Protein AF-A0A4Z1CF09-F1 (afdb_monomer)

Radius of gyration: 34.39 Å; Cα contacts (8 Å, |Δi|>4): 412; chains: 1; bounding box: 69×90×93 Å

Organism: NCBI:txid2560053

Sequence (433 aa):
MRIFEGVKAILLSPSGSLQGLADVVGQSAEELFEGESFNGIDLRDEAISLLLKIDADFTGAILTRAQTKALKNGGDARSRRLRGQGLSELQSMRYAVISSFIEKFFPEDRHYAAEVALWSPLKSGATADGNWKESVRFYAANALRFLVMEGTKLDIDSEEIVLNYLSNIKMLKLPVEAGVLSEILRLNIALPPEIFEKVFDFDCCTERFVVDWLDYIAVAYDEKEGGSLRAGSLEIDPSNASLKWSPKSGLPKIIKTSSFYLQALSLAALAPTNATLSYYESILARARSLEELRYLIYRISEKRPDASAAGLVARILAQASSDPKFITEIALDENIDVNIRNRFRYLIIASGSPEGRRALIAIIADLGEKASGIEVDSILVGLSFDESIKLMRPFWEALTLHHRAVALDAISAKVVSESERHRMKLLRDRYLN

pLDDT: mean 73.84, std 18.31, range [26.86, 96.0]

Foldseek 3Di:
DVLVVLLVCLVPQPFDDLCSNCVSLVHDSVVLQPPDDDPNRRPVVDDVVVVVPPPDPCRPPSSVSSSVVSSVCSVPRVVVVVQVVLVVVLLVVLCVLQLVLCVVPDDPVCSVVSCVLQPVQVNVFDGSVLDGDPSQQCSLLSNLVVLVVVCVVVVHDSQVSNLSSLLSCAVSLGAAELSNVVSCVVVLHDDFLVSVVNRHDQQRYDLHNLLVNLVVVVVVVPCPVDDDDDDDDFDDDVPDPDGDDDDHPDHDDDDDDPVRSLSSLLSQLQGDLPDDLVSLLSSLVPDPDPVSNLSSQLSNCVSPVDLVSLLSSLVSQLVVDPALVSLLCLLPPPSHDPSSNLNNLLVLLVVVDLSNLLSLLVLCLVCPVNSPNRANLSSCPPPALVRLCVSCVVRLVSYDLVNLVRSLVSSVVRDDDPVSVVVSVVSCVPRND

Solvent-accessible surface area (backbone atoms only — not comparable to full-atom values): 25046 Å² total; per-residue (Å²): 123,70,65,63,56,52,54,50,50,68,75,64,50,82,86,87,53,64,57,64,53,16,63,76,35,68,50,51,61,61,68,68,51,70,92,50,60,62,95,83,43,57,59,84,80,48,63,67,73,53,68,73,66,64,76,66,94,44,75,65,62,58,50,52,49,42,50,51,51,39,66,73,42,30,70,53,47,46,52,49,49,55,43,50,52,53,41,52,53,53,50,53,54,52,48,52,56,52,50,52,51,41,65,73,77,41,59,80,93,44,41,66,62,47,43,56,62,64,43,54,64,55,76,82,27,75,44,81,81,75,56,64,40,77,84,41,47,55,42,56,33,52,37,49,54,49,50,52,61,48,23,71,74,66,77,45,65,57,64,62,57,48,53,55,49,36,33,49,36,29,78,67,62,48,51,39,42,49,62,39,55,56,55,40,53,74,69,58,54,78,70,52,56,77,52,41,61,67,27,47,42,50,74,31,34,38,68,63,26,54,51,55,49,48,54,53,52,49,51,71,57,51,64,73,84,73,55,92,75,80,45,31,73,90,74,86,64,95,85,56,101,68,92,73,87,49,59,58,81,76,77,58,89,72,88,86,53,82,62,51,62,53,46,40,53,51,52,51,52,64,38,27,80,84,59,54,69,68,54,53,50,58,56,54,70,65,43,88,44,72,68,50,37,53,53,47,48,48,52,33,44,74,78,41,78,46,72,67,52,34,52,50,52,16,48,54,53,44,70,70,51,84,45,43,69,55,47,42,50,57,67,63,41,82,84,51,56,67,67,28,38,49,47,22,54,50,48,34,45,72,69,63,41,67,57,46,41,49,27,55,49,48,45,36,33,75,46,40,89,72,35,72,90,65,56,63,44,66,61,41,60,94,52,54,46,67,55,41,52,62,68,44,61,89,44,61,87,56,35,46,71,68,57,42,49,48,39,51,52,52,44,55,77,52,53,85,47,72,70,46,50,53,53,50,49,55,51,47,60,68,67,76,104

Secondary structure (DSSP, 8-state):
-HHHHHHHHHHTS-SS-HHHHHHHHT--TTTTTTT-EETTEETTSS-HHHHTTS--S-TTHHHHHHHHHHHHHHHHHHHHHHHHHHHHHHHHHHHHHHHHHHHHHS-GGGHHHHHHHHTHHHHTTB-TTS-B-HHHHTHHHHHHHHHHHHHHHHT--HHHHHHHHHHHHHHTT--B-HHHHHHHHHTT----HHHHHHH--GGGB-HHHHHHHHHHHHHHHHTTTT-----------TT---------S----PPP-HHHHHHHHHHHTT-STT--HHHHHHHHTT--SHHHHHHHHHHHHHH--SHHHHHHHHHHHHHH--SHHHHHHHHH-TTS-HHHHHHHHHHHHHTT-HHHHHHHHHHHHHHGGG-TT--HHHHHTT--HHHHHHHHTTTTTTS-HHHHHHHHHHHHTT--SHHHHHHHHHHHHHHT-

Nearest PDB structures (foldseek):
  8fbj-assembly1_A  TM=1.422E-01  e=1.087E-01  synthetic construct
  3lca-assembly1_A  TM=1.865E-01  e=1.222E+00  Saccharomyces cerevisiae
  5g05-assembly1_K  TM=1.489E-01  e=3.698E+00  Homo sapiens
  7som-assembly1_H  TM=1.368E-01  e=5.134E+00  Chlamydomonas reinhardtii

Structure (mmCIF, N/CA/C/O backbone):
data_AF-A0A4Z1CF09-F1
#
_entry.id   AF-A0A4Z1CF09-F1
#
loop_
_atom_site.group_PDB
_atom_site.id
_atom_site.type_symbol
_atom_site.label_atom_id
_atom_site.label_alt_id
_atom_site.label_comp_id
_atom_site.label_asym_id
_atom_site.label_entity_id
_atom_site.label_seq_id
_atom_site.pdbx_PDB_ins_code
_atom_site.Cartn_x
_atom_site.Cartn_y
_atom_site.Cartn_z
_atom_site.occupancy
_atom_site.B_iso_or_equiv
_atom_site.auth_seq_id
_atom_site.auth_comp_id
_atom_site.auth_asym_id
_atom_site.auth_atom_id
_atom_site.pdbx_PDB_model_num
ATOM 1 N N . MET A 1 1 ? -6.252 32.558 9.014 1.00 38.66 1 MET A N 1
ATOM 2 C CA . MET A 1 1 ? -7.115 33.764 8.997 1.00 38.66 1 MET A CA 1
ATOM 3 C C . MET A 1 1 ? -7.554 34.276 10.379 1.00 38.66 1 MET A C 1
ATOM 5 O O . MET A 1 1 ? -7.674 35.480 10.515 1.00 38.66 1 MET A O 1
ATOM 9 N N . ARG A 1 2 ? -7.728 33.443 11.423 1.00 48.34 2 ARG A N 1
ATOM 10 C CA . ARG A 1 2 ? -8.276 33.872 12.739 1.00 48.34 2 ARG A CA 1
ATOM 11 C C . ARG A 1 2 ? -7.339 34.681 13.660 1.00 48.34 2 ARG A C 1
ATOM 13 O O . ARG A 1 2 ? -7.822 35.385 14.538 1.00 48.34 2 ARG A O 1
ATOM 20 N N . ILE A 1 3 ? -6.017 34.600 13.478 1.00 45.00 3 ILE A N 1
ATOM 21 C CA . ILE A 1 3 ? -5.042 35.299 14.343 1.00 45.00 3 ILE A CA 1
ATOM 22 C C . ILE A 1 3 ? -5.131 36.820 14.146 1.00 45.00 3 ILE A C 1
ATOM 24 O O . ILE A 1 3 ? -5.199 37.562 15.119 1.00 45.00 3 ILE A O 1
ATOM 28 N N . PHE A 1 4 ? -5.218 37.281 12.895 1.00 46.53 4 PHE A N 1
ATOM 29 C CA . PHE A 1 4 ? -5.293 38.710 12.571 1.00 46.53 4 PHE A CA 1
ATOM 30 C C . PHE A 1 4 ? -6.586 39.375 13.065 1.00 46.53 4 PHE A C 1
ATOM 32 O O . PHE A 1 4 ? -6.546 40.525 13.493 1.00 46.53 4 PHE A O 1
ATOM 39 N N . GLU A 1 5 ? -7.712 38.656 13.081 1.00 52.53 5 GLU A N 1
ATOM 40 C CA . GLU A 1 5 ? -8.964 39.160 13.665 1.00 52.53 5 GLU A CA 1
ATOM 41 C C . GLU A 1 5 ? -8.881 39.287 15.193 1.00 52.53 5 GLU A C 1
ATOM 43 O O . GLU A 1 5 ? -9.374 40.265 15.748 1.00 52.53 5 GLU A O 1
ATOM 48 N N . GLY A 1 6 ? -8.200 38.354 15.870 1.00 50.88 6 GLY A N 1
ATOM 49 C CA . GLY A 1 6 ? -7.952 38.425 17.315 1.00 50.88 6 GLY A CA 1
ATOM 50 C C . GLY A 1 6 ? -7.039 39.589 17.705 1.00 50.88 6 GLY A C 1
ATOM 51 O O . GLY A 1 6 ? -7.350 40.332 18.631 1.00 50.88 6 GLY A O 1
ATOM 52 N N . VAL A 1 7 ? -5.959 39.807 16.947 1.00 51.09 7 VAL A N 1
ATOM 53 C CA . VAL A 1 7 ? -5.059 40.963 17.118 1.00 51.09 7 VAL A CA 1
ATOM 54 C C . VAL A 1 7 ? -5.821 42.273 16.908 1.00 51.09 7 VAL A C 1
ATOM 56 O O . VAL A 1 7 ? -5.701 43.199 17.706 1.00 51.09 7 VAL A O 1
ATOM 59 N N . LYS A 1 8 ? -6.665 42.338 15.872 1.00 54.84 8 LYS A N 1
ATOM 60 C CA . LYS A 1 8 ? -7.495 43.509 15.575 1.00 54.84 8 LYS A CA 1
ATOM 61 C C . LYS A 1 8 ? -8.522 43.787 16.682 1.00 54.84 8 LYS A C 1
ATOM 63 O O . LYS A 1 8 ? -8.713 44.943 17.030 1.00 54.84 8 LYS A O 1
ATOM 68 N N . ALA A 1 9 ? -9.139 42.759 17.266 1.00 57.25 9 ALA A N 1
ATOM 69 C CA . ALA A 1 9 ? -10.081 42.913 18.378 1.00 57.25 9 ALA A CA 1
ATOM 70 C C . ALA A 1 9 ? -9.409 43.403 19.675 1.00 57.25 9 ALA A C 1
ATOM 72 O O . ALA A 1 9 ? -9.981 44.235 20.372 1.00 57.25 9 ALA A O 1
ATOM 73 N N . ILE A 1 10 ? -8.188 42.938 19.971 1.00 56.44 10 ILE A N 1
ATOM 74 C CA . ILE A 1 10 ? -7.396 43.388 21.132 1.00 56.44 10 ILE A CA 1
ATOM 75 C C . ILE A 1 10 ? -6.948 44.849 20.964 1.00 56.44 10 ILE A C 1
ATOM 77 O O . ILE A 1 10 ? -7.002 45.624 21.914 1.00 56.44 10 ILE A O 1
ATOM 81 N N . LEU A 1 11 ? -6.526 45.239 19.756 1.00 54.12 11 LEU A N 1
ATOM 82 C CA . LEU A 1 11 ? -6.066 46.604 19.463 1.00 54.12 11 LEU A CA 1
ATOM 83 C C . LEU A 1 11 ? -7.210 47.625 19.359 1.00 54.12 11 LEU A C 1
ATOM 85 O O . LEU A 1 11 ? -6.983 48.811 19.575 1.00 54.12 11 LEU A O 1
ATOM 89 N N . LEU A 1 12 ? -8.421 47.177 19.016 1.00 55.22 12 LEU A N 1
ATOM 90 C CA . LEU A 1 12 ? -9.613 48.021 18.870 1.00 55.22 12 LEU A CA 1
ATOM 91 C C . LEU A 1 12 ? -10.580 47.917 20.061 1.00 55.22 12 LEU A C 1
ATOM 93 O O . LEU A 1 12 ? -11.684 48.456 19.979 1.00 55.22 12 LEU A O 1
ATOM 97 N N . SER A 1 13 ? -10.214 47.219 21.147 1.00 56.06 13 SER A N 1
ATOM 98 C CA . SER A 1 13 ? -11.083 47.116 22.323 1.00 56.06 13 SER A CA 1
ATOM 99 C C . SER A 1 13 ? -11.342 48.517 22.898 1.00 56.06 13 SER A C 1
ATOM 101 O O . SER A 1 13 ? -10.368 49.258 23.079 1.00 56.06 13 SER A O 1
ATOM 103 N N . PRO A 1 14 ? -12.600 48.891 23.201 1.00 49.97 14 PRO A N 1
ATOM 104 C CA . PRO A 1 14 ? -12.930 50.214 23.717 1.00 49.97 14 PRO A CA 1
ATOM 105 C C . PRO A 1 14 ? -12.098 50.538 24.960 1.00 49.97 14 PRO A C 1
ATOM 107 O O . PRO A 1 14 ? -12.055 49.778 25.924 1.00 49.97 14 PRO A O 1
ATOM 110 N N . SER A 1 15 ? -11.405 51.664 24.887 1.00 50.53 15 SER A N 1
ATOM 111 C CA . SER A 1 15 ? -10.484 52.222 25.872 1.00 50.53 15 SER A CA 1
ATOM 112 C C . SER A 1 15 ? -10.988 52.166 27.320 1.00 50.53 15 SER A C 1
ATOM 114 O O . SER A 1 15 ? -12.023 52.754 27.631 1.00 50.53 15 SER A O 1
ATOM 116 N N . GLY A 1 16 ? -10.180 51.578 28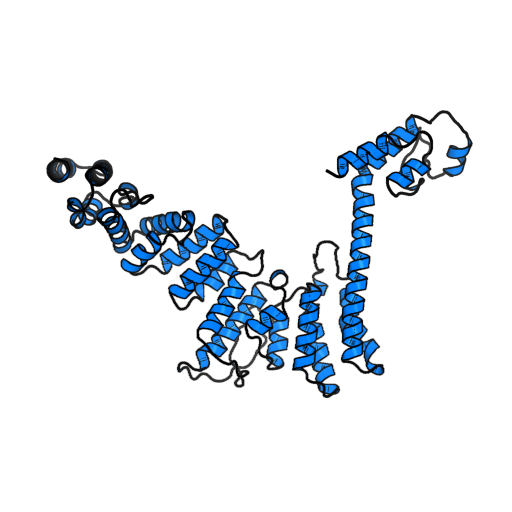.211 1.00 53.50 16 GLY A N 1
ATOM 117 C CA . GLY A 1 16 ? -10.039 52.083 29.580 1.00 53.50 16 GLY A CA 1
ATOM 118 C C . GLY A 1 16 ? -9.839 51.051 30.687 1.00 53.50 16 GLY A C 1
ATOM 119 O O . GLY A 1 16 ? -9.197 51.383 31.678 1.00 53.50 16 GLY A O 1
ATOM 120 N N . SER A 1 17 ? -10.343 49.817 30.557 1.00 58.69 17 SER A N 1
ATOM 121 C CA . SER A 1 17 ? -10.345 48.880 31.691 1.00 58.69 17 SER A CA 1
ATOM 122 C C . SER A 1 17 ? -9.618 47.566 31.422 1.00 58.69 17 SER A C 1
ATOM 124 O O . SER A 1 17 ? -9.755 46.925 30.379 1.00 58.69 17 SER A O 1
ATOM 126 N N . LEU A 1 18 ? -8.861 47.145 32.434 1.00 58.22 18 LEU A N 1
ATOM 127 C CA . LEU A 1 18 ? -8.179 45.856 32.497 1.00 58.22 18 LEU A CA 1
ATOM 128 C C . LEU A 1 18 ? -9.146 44.681 32.303 1.00 58.22 18 LEU A C 1
ATOM 130 O O . LEU A 1 18 ? -8.809 43.695 31.654 1.00 58.22 18 LEU A O 1
ATOM 134 N N . GLN A 1 19 ? -10.363 44.825 32.834 1.00 61.47 19 GLN A N 1
ATOM 135 C CA . GLN A 1 19 ? -11.411 43.815 32.766 1.00 61.47 19 GLN A CA 1
ATOM 136 C C . GLN A 1 19 ? -11.894 43.584 31.330 1.00 61.47 19 GLN A C 1
ATOM 138 O O . GLN A 1 19 ? -11.985 42.441 30.898 1.00 61.47 19 GLN A O 1
ATOM 143 N N . GLY A 1 20 ? -12.123 44.651 30.555 1.00 62.75 20 GLY A N 1
ATOM 144 C CA . GLY A 1 20 ? -12.538 44.512 29.156 1.00 62.75 20 GLY A CA 1
ATOM 145 C C . GLY A 1 20 ? -11.478 43.811 28.303 1.00 62.75 20 GLY A C 1
ATOM 146 O O . GLY A 1 20 ? -11.807 43.009 27.431 1.00 62.75 20 GLY A O 1
ATOM 147 N N . LEU A 1 21 ? -10.195 44.051 28.593 1.00 60.12 21 LEU A N 1
ATOM 148 C CA . LEU A 1 21 ? -9.096 43.337 27.949 1.00 60.12 21 LEU A CA 1
ATOM 149 C C . LEU A 1 21 ? -9.063 41.853 28.353 1.00 60.12 21 LEU A C 1
ATOM 151 O O . LEU A 1 21 ? -8.911 40.988 27.490 1.00 60.12 21 LEU A O 1
ATOM 155 N N . ALA A 1 22 ? -9.223 41.567 29.648 1.00 64.38 22 ALA A N 1
ATOM 156 C CA . ALA A 1 22 ? -9.255 40.222 30.218 1.00 64.38 22 ALA A CA 1
ATOM 157 C C . ALA A 1 22 ? -10.372 39.363 29.600 1.00 64.38 22 ALA A C 1
ATOM 159 O O . ALA A 1 22 ? -10.132 38.217 29.210 1.00 64.38 22 ALA A O 1
ATOM 160 N N . ASP A 1 23 ? -11.550 39.952 29.385 1.00 63.94 23 ASP A N 1
ATOM 161 C CA . ASP A 1 23 ? -12.688 39.292 28.744 1.00 63.94 23 ASP A CA 1
ATOM 162 C C . ASP A 1 23 ? -12.401 38.950 27.268 1.00 63.94 23 ASP A C 1
ATOM 164 O O . ASP A 1 23 ? -12.726 37.853 26.805 1.00 63.94 23 ASP A O 1
ATOM 168 N N . VAL A 1 24 ? -11.721 39.842 26.530 1.00 61.56 24 VAL A N 1
ATOM 169 C CA . VAL A 1 24 ? -11.346 39.624 25.116 1.00 61.56 24 VAL A CA 1
ATOM 170 C C . VAL A 1 24 ? -10.358 38.465 24.954 1.00 61.56 24 VAL A C 1
ATOM 172 O O . VAL A 1 24 ? -10.458 37.700 23.988 1.00 61.56 24 VAL A O 1
ATOM 175 N N . VAL A 1 25 ? -9.412 38.305 25.884 1.00 58.16 25 VAL A N 1
ATOM 176 C CA . VAL A 1 25 ? -8.437 37.199 25.844 1.00 58.16 25 VAL A CA 1
ATOM 177 C C . VAL A 1 25 ? -8.842 35.965 26.640 1.00 58.16 25 VAL A C 1
ATOM 179 O O . VAL A 1 25 ? -8.180 34.930 26.537 1.00 58.16 25 VAL A O 1
ATOM 182 N N . GLY A 1 26 ? -9.945 36.043 27.383 1.00 58.38 26 GLY A N 1
ATOM 183 C CA . GLY A 1 26 ? -10.418 34.972 28.243 1.00 58.38 26 GLY A CA 1
ATOM 184 C C . GLY A 1 26 ? -9.411 34.639 29.341 1.00 58.38 26 GLY A C 1
ATOM 185 O O . GLY A 1 26 ? -8.991 33.491 29.446 1.00 58.38 26 GLY A O 1
ATOM 186 N N . GLN A 1 27 ? -9.017 35.625 30.139 1.00 65.00 27 GLN A N 1
ATOM 187 C CA . GLN A 1 27 ? -8.209 35.473 31.357 1.00 65.00 27 GLN A CA 1
ATOM 188 C C . GLN A 1 27 ? -8.854 36.280 32.486 1.00 65.00 27 GLN A C 1
ATOM 190 O O . GLN A 1 27 ? -9.741 37.087 32.216 1.00 65.00 27 GLN A O 1
ATOM 195 N N . SER A 1 28 ? -8.454 36.058 33.738 1.00 65.44 28 SER A N 1
ATOM 196 C CA . SER A 1 28 ? -8.783 37.013 34.802 1.00 65.44 28 SER A CA 1
ATOM 197 C C . SER A 1 28 ? -7.871 38.245 34.714 1.00 65.44 28 SER A C 1
ATOM 199 O O . SER A 1 28 ? -6.786 38.204 34.121 1.00 65.44 28 SER A O 1
ATOM 201 N N . ALA A 1 29 ? -8.310 39.363 35.290 1.00 62.78 29 ALA A N 1
ATOM 202 C CA . ALA A 1 29 ? -7.511 40.583 35.365 1.00 62.78 29 ALA A CA 1
ATOM 203 C C . ALA A 1 29 ? -6.174 40.349 36.099 1.00 62.78 29 ALA A C 1
ATOM 205 O O . ALA A 1 29 ? -5.154 40.927 35.739 1.00 62.78 29 ALA A O 1
ATOM 206 N N . GLU A 1 30 ? -6.169 39.457 37.085 1.00 62.56 30 GLU A N 1
ATOM 207 C CA . GLU A 1 30 ? -5.016 39.070 37.897 1.00 62.56 30 GLU A CA 1
ATOM 208 C C . GLU A 1 30 ? -4.031 38.177 37.126 1.00 62.56 30 GLU A C 1
ATOM 210 O O . GLU A 1 30 ? -2.821 38.401 37.181 1.00 62.56 30 GLU A O 1
ATOM 215 N N . GLU A 1 31 ? -4.527 37.224 36.328 1.00 62.94 31 GLU A N 1
ATOM 216 C CA . GLU A 1 31 ? -3.702 36.349 35.474 1.00 62.94 31 GLU A CA 1
ATOM 217 C C . GLU A 1 31 ? -2.895 37.145 34.429 1.00 62.94 31 GLU A C 1
ATOM 219 O O . GLU A 1 31 ? -1.747 36.814 34.098 1.00 62.94 31 GLU A O 1
ATOM 224 N N . LEU A 1 32 ? -3.462 38.251 33.934 1.00 61.28 32 LEU A N 1
ATOM 225 C CA . LEU A 1 32 ? -2.753 39.174 33.048 1.00 61.28 32 LEU A CA 1
ATOM 226 C C . LEU A 1 32 ? -1.522 39.805 33.723 1.00 61.28 32 LEU A C 1
ATOM 228 O O . LEU A 1 32 ? -0.567 40.120 33.018 1.00 61.28 32 LEU A O 1
ATOM 232 N N . PHE A 1 33 ? -1.464 39.904 35.055 1.00 60.44 33 PHE A N 1
ATOM 233 C CA . PHE A 1 33 ? -0.377 40.569 35.799 1.00 60.44 33 PHE A CA 1
ATOM 234 C C . PHE A 1 33 ? 0.475 39.645 36.667 1.00 60.44 33 PHE A C 1
ATOM 236 O O . PHE A 1 33 ? 1.475 40.094 37.224 1.00 60.44 33 PHE A O 1
ATOM 243 N N . GLU A 1 34 ? 0.148 38.355 36.731 1.00 56.75 34 GLU A N 1
ATOM 244 C CA . GLU A 1 34 ? 0.920 37.399 37.520 1.00 56.75 34 GLU A CA 1
ATOM 245 C C . GLU A 1 34 ? 2.407 37.413 37.110 1.00 56.75 34 GLU A C 1
ATOM 247 O O . GLU A 1 34 ? 2.754 37.158 35.948 1.00 56.75 34 GLU A O 1
ATOM 252 N N . GLY A 1 35 ? 3.271 37.758 38.074 1.00 52.28 35 GLY A N 1
ATOM 253 C CA . GLY A 1 35 ? 4.727 37.706 37.955 1.00 52.28 35 GLY A CA 1
ATOM 254 C C . GLY A 1 35 ? 5.465 39.009 37.631 1.00 52.28 35 GLY A C 1
ATOM 255 O O . GLY A 1 35 ? 6.690 38.953 37.533 1.00 52.28 35 GLY A O 1
ATOM 256 N N . GLU A 1 36 ? 4.789 40.150 37.471 1.00 52.12 36 GLU A N 1
ATOM 257 C CA . GLU A 1 36 ? 5.464 41.412 37.122 1.00 52.12 36 GLU A CA 1
ATOM 258 C C . GLU A 1 36 ? 5.654 42.364 38.310 1.00 52.12 36 GLU A C 1
ATOM 260 O O . GLU A 1 36 ? 4.752 42.573 39.121 1.00 52.12 36 GLU A O 1
ATOM 265 N N . SER A 1 37 ? 6.834 42.990 38.364 1.00 48.34 37 SER A N 1
ATOM 266 C CA . SER A 1 37 ? 7.131 44.106 39.257 1.00 48.34 37 SER A CA 1
ATOM 267 C C . SER A 1 37 ? 7.172 45.424 38.479 1.00 48.34 37 SER A C 1
ATOM 269 O O . SER A 1 37 ? 7.699 45.500 37.365 1.00 48.34 37 SER A O 1
ATOM 271 N N . PHE A 1 38 ? 6.614 46.489 39.054 1.00 42.66 38 PHE A N 1
ATOM 272 C CA . PHE A 1 38 ? 6.670 47.835 38.481 1.00 42.66 38 PHE A CA 1
ATOM 273 C C . PHE A 1 38 ? 7.552 48.722 39.361 1.00 42.66 38 PHE A C 1
ATOM 275 O O . PHE A 1 38 ? 7.244 48.937 40.528 1.00 42.66 38 PHE A O 1
ATOM 282 N N . ASN A 1 39 ? 8.680 49.208 38.828 1.00 43.31 39 ASN A N 1
ATOM 283 C CA . ASN A 1 39 ? 9.676 49.988 39.584 1.00 43.31 39 ASN A CA 1
ATOM 284 C C . ASN A 1 39 ? 10.119 49.333 40.912 1.00 43.31 39 ASN A C 1
ATOM 286 O O . ASN A 1 39 ? 10.376 50.020 41.895 1.00 43.31 39 ASN A O 1
ATOM 290 N N . GLY A 1 40 ? 10.216 48.000 40.943 1.00 43.22 40 GLY A N 1
ATOM 291 C CA . GLY A 1 40 ? 10.623 47.255 42.141 1.00 43.22 40 GLY A CA 1
ATOM 292 C C . GLY A 1 40 ? 9.498 46.965 43.139 1.00 43.22 40 GLY A C 1
ATOM 293 O O . GLY A 1 40 ? 9.772 46.352 44.164 1.00 43.22 40 GLY A O 1
ATOM 294 N N . ILE A 1 41 ? 8.252 47.343 42.835 1.00 47.28 41 ILE A N 1
ATOM 295 C CA . ILE A 1 41 ? 7.064 46.930 43.591 1.00 47.28 41 ILE A CA 1
ATOM 296 C C . ILE A 1 41 ? 6.539 45.639 42.966 1.00 47.28 41 ILE A C 1
ATOM 298 O O . ILE A 1 41 ? 6.158 45.640 41.794 1.00 47.28 41 ILE A O 1
ATOM 302 N N . ASP A 1 42 ? 6.557 44.541 43.721 1.00 49.56 42 ASP A N 1
ATOM 303 C CA . ASP A 1 42 ? 5.948 43.277 43.304 1.00 49.56 42 ASP A CA 1
ATOM 304 C C . ASP A 1 42 ? 4.423 43.413 43.424 1.00 49.56 42 ASP A C 1
ATOM 306 O O . ASP A 1 42 ? 3.880 43.585 44.515 1.00 49.56 42 ASP A O 1
ATOM 310 N N . LEU A 1 43 ? 3.717 43.374 42.291 1.00 50.84 43 LEU A N 1
ATOM 311 C CA . LEU A 1 43 ? 2.268 43.616 42.223 1.00 50.84 43 LEU A CA 1
ATOM 312 C C . LEU A 1 43 ? 1.437 42.465 42.825 1.00 50.84 43 LEU A C 1
ATOM 314 O O . LEU A 1 43 ? 0.211 42.472 42.739 1.00 50.84 43 LEU A O 1
ATOM 318 N N . ARG A 1 44 ? 2.099 41.467 43.422 1.00 48.19 44 ARG A N 1
ATOM 319 C CA . ARG A 1 44 ? 1.479 40.385 44.197 1.00 48.19 44 ARG A CA 1
ATOM 320 C C . ARG A 1 44 ? 1.058 40.826 45.598 1.00 48.19 44 ARG A C 1
ATOM 322 O O . ARG A 1 44 ? 0.114 40.252 46.134 1.00 48.19 44 ARG A O 1
ATOM 329 N N . ASP A 1 45 ? 1.743 41.819 46.170 1.00 43.34 45 ASP A N 1
ATOM 330 C CA . ASP A 1 45 ? 1.592 42.180 47.587 1.00 43.34 45 ASP A CA 1
ATOM 331 C C . ASP A 1 45 ? 0.568 43.301 47.833 1.00 43.34 45 ASP A C 1
ATOM 333 O O . ASP A 1 45 ? 0.102 43.480 48.958 1.00 43.34 45 ASP A O 1
ATOM 337 N N . GLU A 1 46 ? 0.135 44.011 46.787 1.00 49.91 46 GLU A N 1
ATOM 338 C CA . GLU A 1 46 ? -0.970 44.970 46.863 1.00 49.91 46 GLU A CA 1
ATOM 339 C C . GLU A 1 46 ? -2.156 44.491 46.029 1.00 49.91 46 GLU A C 1
ATOM 341 O O . GLU A 1 46 ? -2.022 44.096 44.871 1.00 49.91 46 GLU A O 1
ATOM 346 N N . ALA A 1 47 ? -3.355 44.526 46.618 1.00 53.56 47 ALA A N 1
ATOM 347 C CA . ALA A 1 47 ? -4.560 44.083 45.936 1.00 53.56 47 ALA A CA 1
ATOM 348 C C . ALA A 1 47 ? -4.747 44.903 44.651 1.00 53.56 47 ALA A C 1
ATOM 350 O O . ALA A 1 47 ? -4.906 46.115 44.716 1.00 53.56 47 ALA A O 1
ATOM 351 N N . ILE A 1 48 ? -4.813 44.252 43.490 1.00 51.22 48 ILE A N 1
ATOM 352 C CA . ILE A 1 48 ? -5.087 44.870 42.175 1.00 51.22 48 ILE A CA 1
ATOM 353 C C . ILE A 1 48 ? -6.306 45.820 42.221 1.00 51.22 48 ILE A C 1
ATOM 355 O O . ILE A 1 48 ? -6.346 46.846 41.545 1.00 51.22 48 ILE A O 1
ATOM 359 N N . SER A 1 49 ? -7.256 45.546 43.121 1.00 50.81 49 SER A N 1
ATOM 360 C CA . SER A 1 49 ? -8.385 46.421 43.472 1.00 50.81 49 SER A CA 1
ATOM 361 C C . SER A 1 49 ? -8.022 47.839 43.963 1.00 50.81 49 SER A C 1
ATOM 363 O O . SER A 1 49 ? -8.842 48.746 43.843 1.00 50.81 49 SER A O 1
ATOM 365 N N . LEU A 1 50 ? -6.828 48.041 44.524 1.00 50.16 50 LEU A N 1
ATOM 366 C CA . LEU A 1 50 ? -6.291 49.303 45.044 1.00 50.16 50 LEU A CA 1
ATOM 367 C C . LEU A 1 50 ? -5.676 50.125 43.901 1.00 50.16 50 LEU A C 1
ATOM 369 O O . LEU A 1 50 ? -5.993 51.302 43.760 1.00 50.16 50 LEU A O 1
ATOM 373 N N . LEU A 1 51 ? -4.930 49.478 43.000 1.00 50.56 51 LEU A N 1
ATOM 374 C CA . LEU A 1 51 ? -4.411 50.085 41.765 1.00 50.56 51 LEU A CA 1
ATOM 375 C C . LEU A 1 51 ? -5.536 50.536 40.821 1.00 50.56 51 LEU A C 1
ATOM 377 O O . LEU A 1 51 ? -5.441 51.598 40.214 1.00 50.56 51 LEU A O 1
ATOM 381 N N . LEU A 1 52 ? -6.634 49.776 40.760 1.00 51.19 52 LEU A N 1
ATOM 382 C CA . LEU A 1 52 ? -7.851 50.146 40.025 1.00 51.19 52 LEU A CA 1
ATOM 383 C C . LEU A 1 52 ? -8.635 51.309 40.669 1.00 51.19 52 LEU A C 1
ATOM 385 O O . LEU A 1 52 ? -9.457 51.922 39.996 1.00 51.19 52 LEU A O 1
ATOM 389 N N . LYS A 1 53 ? -8.414 51.609 41.958 1.00 48.06 53 LYS A N 1
ATOM 390 C CA . LYS A 1 53 ? -9.119 52.668 42.709 1.00 48.06 53 LYS A CA 1
ATOM 391 C C . LYS A 1 53 ? -8.379 54.004 42.759 1.00 48.06 53 LYS A C 1
ATOM 393 O O . LYS A 1 53 ? -9.024 55.012 43.026 1.00 48.06 53 LYS A O 1
ATOM 398 N N . ILE A 1 54 ? -7.058 54.017 42.575 1.00 41.94 54 ILE A N 1
ATOM 399 C CA . ILE A 1 54 ? -6.233 55.216 42.811 1.00 41.94 54 ILE A CA 1
ATOM 400 C C . ILE A 1 54 ? -6.276 56.217 41.638 1.00 41.94 54 ILE A C 1
ATOM 402 O O . ILE A 1 54 ? -5.848 57.350 41.817 1.00 41.94 54 ILE A O 1
ATOM 406 N N . ASP A 1 55 ? -6.822 55.861 40.470 1.00 42.41 55 ASP A N 1
ATOM 407 C CA . ASP A 1 55 ? -6.906 56.753 39.290 1.00 42.41 55 ASP A CA 1
ATOM 408 C C . ASP A 1 55 ? -5.565 57.448 38.960 1.00 42.41 55 ASP A C 1
ATOM 410 O O . ASP A 1 55 ? -5.501 58.566 38.451 1.00 42.41 55 ASP A O 1
ATOM 414 N N . ALA A 1 56 ? -4.453 56.791 39.304 1.00 42.47 56 ALA A N 1
ATOM 415 C CA . ALA A 1 56 ? -3.134 57.250 38.922 1.00 42.47 56 ALA A CA 1
ATOM 416 C C . ALA A 1 56 ? -2.987 57.031 37.414 1.00 42.47 56 ALA A C 1
ATOM 418 O O . ALA A 1 56 ? -3.284 55.944 36.916 1.00 42.47 56 ALA A O 1
ATOM 419 N N . ASP A 1 57 ? -2.550 58.077 36.713 1.00 45.22 57 ASP A N 1
ATOM 420 C CA . ASP A 1 57 ? -2.477 58.209 35.254 1.00 45.22 57 ASP A CA 1
ATOM 421 C C . ASP A 1 57 ? -1.475 57.224 34.610 1.00 45.22 57 ASP A C 1
ATOM 423 O O . ASP A 1 57 ? -0.414 57.574 34.095 1.00 45.22 57 ASP A O 1
ATOM 427 N N . PHE A 1 58 ? -1.798 55.934 34.691 1.00 50.94 58 PHE A N 1
ATOM 428 C CA . PHE A 1 58 ? -1.047 54.805 34.141 1.00 50.94 58 PHE A CA 1
ATOM 429 C C . PHE A 1 58 ? -1.743 54.193 32.918 1.00 50.94 58 PHE A C 1
ATOM 431 O O . PHE A 1 58 ? -1.305 53.161 32.393 1.00 50.94 58 PHE A O 1
ATOM 438 N N . THR A 1 59 ? -2.815 54.840 32.452 1.00 49.25 59 THR A N 1
ATOM 439 C CA . THR A 1 59 ? -3.790 54.361 31.464 1.00 49.25 59 THR A CA 1
ATOM 440 C C . THR A 1 59 ? -3.128 53.869 30.173 1.00 49.25 59 THR A C 1
ATOM 442 O O . THR A 1 59 ? -3.590 52.910 29.567 1.00 49.25 59 THR A O 1
ATOM 445 N N . GLY A 1 60 ? -1.988 54.442 29.775 1.00 50.38 60 GLY A N 1
ATOM 446 C CA . GLY A 1 60 ? -1.241 53.995 28.594 1.00 50.38 60 GLY A CA 1
ATOM 447 C C . GLY A 1 60 ? -0.319 52.793 28.833 1.00 50.38 60 GLY A C 1
ATOM 448 O O . GLY A 1 60 ? -0.286 51.861 28.030 1.00 50.38 60 GLY A O 1
ATOM 449 N N . ALA A 1 61 ? 0.445 52.781 29.927 1.00 51.19 61 ALA A N 1
ATOM 450 C CA . ALA A 1 61 ? 1.535 51.819 30.115 1.00 51.19 61 ALA A CA 1
ATOM 451 C C . ALA A 1 61 ? 1.039 50.433 30.556 1.00 51.19 61 ALA A C 1
ATOM 453 O O . ALA A 1 61 ? 1.520 49.415 30.053 1.00 51.19 61 ALA A O 1
ATOM 454 N N . ILE A 1 62 ? 0.054 50.398 31.460 1.00 55.50 62 ILE A N 1
ATOM 455 C CA . ILE A 1 62 ? -0.524 49.152 31.983 1.00 55.50 62 ILE A CA 1
ATOM 456 C C . ILE A 1 62 ? -1.307 48.434 30.878 1.00 55.50 62 ILE A C 1
ATOM 458 O O . ILE A 1 62 ? -1.092 47.243 30.648 1.00 55.50 62 ILE A O 1
ATOM 462 N N . LEU A 1 63 ? -2.140 49.165 30.128 1.00 56.06 63 LEU A N 1
ATOM 463 C CA . LEU A 1 63 ? -2.913 48.598 29.022 1.00 56.06 63 LEU A CA 1
ATOM 464 C C . LEU A 1 63 ? -2.017 48.129 27.870 1.00 56.06 63 LEU A C 1
ATOM 466 O O . LEU A 1 63 ? -2.244 47.035 27.367 1.00 56.06 63 LEU A O 1
ATOM 470 N N . THR A 1 64 ? -0.952 48.857 27.509 1.00 58.28 64 THR A N 1
ATOM 471 C CA . THR A 1 64 ? -0.035 48.427 26.432 1.00 58.28 64 THR A CA 1
ATOM 472 C C . THR A 1 64 ? 0.714 47.135 26.791 1.00 58.28 64 THR A C 1
ATOM 474 O O . THR A 1 64 ? 0.903 46.260 25.942 1.00 58.28 64 THR A O 1
ATOM 477 N N . ARG A 1 65 ? 1.120 46.961 28.058 1.00 60.81 65 ARG A N 1
ATOM 478 C CA . ARG A 1 65 ? 1.788 45.729 28.521 1.00 60.81 65 ARG A CA 1
ATOM 479 C C . ARG A 1 65 ? 0.822 44.558 28.637 1.00 60.81 65 ARG A C 1
ATOM 481 O O . ARG A 1 65 ? 1.131 43.478 28.134 1.00 60.81 65 ARG A O 1
ATOM 488 N N . ALA A 1 66 ? -0.365 44.787 29.198 1.00 59.50 66 ALA A N 1
ATOM 489 C CA . ALA A 1 66 ? -1.426 43.789 29.229 1.00 59.50 66 ALA A CA 1
ATOM 490 C C . ALA A 1 66 ? -1.828 43.368 27.808 1.00 59.50 66 ALA A C 1
ATOM 492 O O . ALA A 1 66 ? -1.921 42.176 27.547 1.00 59.50 66 ALA A O 1
ATOM 493 N N . GLN A 1 67 ? -1.951 44.309 26.863 1.00 58.88 67 GLN A N 1
ATOM 494 C CA . GLN A 1 67 ? -2.167 44.044 25.434 1.00 58.88 67 GLN A CA 1
ATOM 495 C C . GLN A 1 67 ? -1.015 43.242 24.822 1.00 58.88 67 GLN A C 1
ATOM 497 O O . GLN A 1 67 ? -1.258 42.306 24.071 1.00 58.88 67 GLN A O 1
ATOM 502 N N . THR A 1 68 ? 0.239 43.540 25.169 1.00 60.22 68 THR A N 1
ATOM 503 C CA . THR A 1 68 ? 1.412 42.796 24.677 1.00 60.22 68 THR A CA 1
ATOM 504 C C . THR A 1 68 ? 1.429 41.354 25.200 1.00 60.22 68 THR A C 1
ATOM 506 O O . THR A 1 68 ? 1.660 40.420 24.430 1.00 60.22 68 THR A O 1
ATOM 509 N N . LYS A 1 69 ? 1.122 41.136 26.486 1.00 61.62 69 LYS A N 1
ATOM 510 C CA . LYS A 1 69 ? 1.005 39.794 27.086 1.00 61.62 69 LYS A CA 1
ATOM 511 C C . LYS A 1 69 ? -0.222 39.046 26.555 1.00 61.62 69 LYS A C 1
ATOM 513 O O . LYS A 1 69 ? -0.117 37.869 26.226 1.00 61.62 69 LYS A O 1
ATOM 518 N N . ALA A 1 70 ? -1.341 39.739 26.360 1.00 58.22 70 ALA A N 1
ATOM 519 C CA . ALA A 1 70 ? -2.544 39.257 25.684 1.00 58.22 70 ALA A CA 1
ATOM 520 C C . ALA A 1 70 ? -2.280 38.852 24.224 1.00 58.22 70 ALA A C 1
ATOM 522 O O . ALA A 1 70 ? -2.774 37.823 23.780 1.00 58.22 70 ALA A O 1
ATOM 523 N N . LEU A 1 71 ? -1.459 39.593 23.477 1.00 58.78 71 LEU A N 1
ATOM 524 C CA . LEU A 1 71 ? -1.041 39.229 22.117 1.00 58.78 71 LEU A CA 1
ATOM 525 C C . LEU A 1 71 ? -0.095 38.020 22.119 1.00 58.78 71 LEU A C 1
ATOM 527 O O . LEU A 1 71 ? -0.186 37.171 21.234 1.00 58.78 71 LEU A O 1
ATOM 531 N N . LYS A 1 72 ? 0.773 37.909 23.133 1.00 59.81 72 LYS A N 1
ATOM 532 C CA . LYS A 1 72 ? 1.707 36.785 23.309 1.00 59.81 72 LYS A CA 1
ATOM 533 C C . LYS A 1 72 ? 1.006 35.488 23.744 1.00 59.81 72 LYS A C 1
ATOM 535 O O . LYS A 1 72 ? 1.386 34.417 23.286 1.00 59.81 72 LYS A O 1
ATOM 540 N N . ASN A 1 73 ? -0.030 35.585 24.583 1.00 55.38 73 ASN A N 1
ATOM 541 C CA . ASN A 1 73 ? -0.692 34.441 25.228 1.00 55.38 73 ASN A CA 1
ATOM 542 C C . ASN A 1 73 ? -2.115 34.154 24.710 1.00 55.38 73 ASN A C 1
ATOM 544 O O . ASN A 1 73 ? -2.622 33.047 24.887 1.00 55.38 73 ASN A O 1
ATOM 548 N N . GLY A 1 74 ? -2.788 35.118 24.079 1.00 48.56 74 GLY A N 1
ATOM 549 C CA . GLY A 1 74 ? -4.200 35.030 23.676 1.00 48.56 74 GLY A CA 1
ATOM 550 C C . GLY A 1 74 ? -4.461 34.042 22.538 1.00 48.56 74 GLY A C 1
ATOM 551 O O . GLY A 1 74 ? -5.540 33.451 22.466 1.00 48.56 74 GLY A O 1
ATOM 552 N N . GLY A 1 75 ? -3.451 33.779 21.701 1.00 54.38 75 GLY A N 1
ATOM 553 C CA . GLY A 1 75 ? -3.477 32.663 20.752 1.00 54.38 75 GLY A CA 1
ATOM 554 C C . GLY A 1 75 ? -3.510 31.303 21.454 1.00 54.38 75 GLY A C 1
ATOM 555 O O . GLY A 1 75 ? -4.201 30.394 20.998 1.00 54.38 75 GLY A O 1
ATOM 556 N N . ASP A 1 76 ? -2.851 31.184 22.606 1.00 55.00 76 ASP A N 1
ATOM 557 C CA . ASP A 1 76 ? -2.703 29.937 23.352 1.00 55.00 76 ASP A CA 1
ATOM 558 C C . ASP A 1 76 ? -3.859 29.682 24.324 1.00 55.00 76 ASP A C 1
ATOM 560 O O . ASP A 1 76 ? -4.362 28.562 24.380 1.00 55.00 76 ASP A O 1
ATOM 564 N N . ALA A 1 77 ? -4.330 30.691 25.061 1.00 54.38 77 ALA A N 1
ATOM 565 C CA . ALA A 1 77 ? -5.370 30.530 26.084 1.00 54.38 77 ALA A CA 1
ATOM 566 C C . ALA A 1 77 ? -6.753 30.227 25.482 1.00 54.38 77 ALA A C 1
ATOM 568 O O . ALA A 1 77 ? -7.401 29.248 25.865 1.00 54.38 77 ALA A O 1
ATOM 569 N N . ARG A 1 78 ? -7.182 30.994 24.470 1.00 54.72 78 ARG A N 1
ATOM 570 C CA . ARG A 1 78 ? -8.445 30.743 23.756 1.00 54.72 78 ARG A CA 1
ATOM 571 C C . ARG A 1 78 ? -8.410 29.411 23.008 1.00 54.72 78 ARG A C 1
ATOM 573 O O . ARG A 1 78 ? -9.383 28.663 23.048 1.00 54.72 78 ARG A O 1
ATOM 580 N N . SER A 1 79 ? -7.275 29.063 22.400 1.00 55.72 79 SER A N 1
ATOM 581 C CA . SER A 1 79 ? -7.088 27.757 21.753 1.00 55.72 79 SER A CA 1
ATOM 582 C C . SER A 1 79 ? -7.048 26.601 22.755 1.00 55.72 79 SER A C 1
ATOM 584 O O . SER A 1 79 ? -7.477 25.501 22.424 1.00 55.72 79 SER A O 1
ATOM 586 N N . ARG A 1 80 ? -6.550 26.805 23.983 1.00 57.19 80 ARG A N 1
ATOM 587 C CA . ARG A 1 80 ? -6.630 25.811 25.070 1.00 57.19 80 ARG A CA 1
ATOM 588 C C . ARG A 1 80 ? -8.066 25.644 25.574 1.00 57.19 80 ARG A C 1
ATOM 590 O O . ARG A 1 80 ? -8.492 24.510 25.750 1.00 57.19 80 ARG A O 1
ATOM 597 N N . ARG A 1 81 ? -8.836 26.730 25.728 1.00 59.31 81 ARG A N 1
ATOM 598 C CA . ARG A 1 81 ? -10.260 26.670 26.120 1.00 59.31 81 ARG A CA 1
ATOM 599 C C . ARG A 1 81 ? -11.136 26.004 25.058 1.00 59.31 81 ARG A C 1
ATOM 601 O O . ARG A 1 81 ? -11.910 25.121 25.400 1.00 59.31 81 ARG A O 1
ATOM 608 N N . LEU A 1 82 ? -10.961 26.354 23.782 1.00 57.44 82 LEU A N 1
ATOM 609 C CA . LEU A 1 82 ? -11.666 25.700 22.670 1.00 57.44 82 LEU A CA 1
ATOM 610 C C . LEU A 1 82 ? -11.308 24.207 22.568 1.00 57.44 82 LEU A C 1
ATOM 612 O O . LEU A 1 82 ? -12.194 23.381 22.369 1.00 57.44 82 LEU A O 1
ATOM 616 N N . ARG A 1 83 ? -10.033 23.839 22.782 1.00 58.94 83 ARG A N 1
ATOM 617 C CA . ARG A 1 83 ? -9.614 22.428 22.896 1.00 58.94 83 ARG A CA 1
ATOM 618 C C . ARG A 1 83 ? -10.245 21.724 24.103 1.00 58.94 83 ARG A C 1
ATOM 620 O O . ARG A 1 83 ? -10.653 20.575 23.983 1.00 58.94 83 ARG A O 1
ATOM 627 N N . GLY A 1 84 ? -10.354 22.404 25.245 1.00 60.09 84 GLY A N 1
ATOM 628 C CA . GLY A 1 84 ? -10.995 21.881 26.456 1.00 60.09 84 GLY A CA 1
ATOM 629 C C . GLY A 1 84 ? -12.503 21.656 26.303 1.00 60.09 84 GLY A C 1
ATOM 630 O O . GLY A 1 84 ? -13.008 20.620 26.725 1.00 60.09 84 GLY A O 1
ATOM 631 N N . GLN A 1 85 ? -13.212 22.577 25.644 1.00 62.44 85 GLN A N 1
ATOM 632 C CA . GLN A 1 85 ? 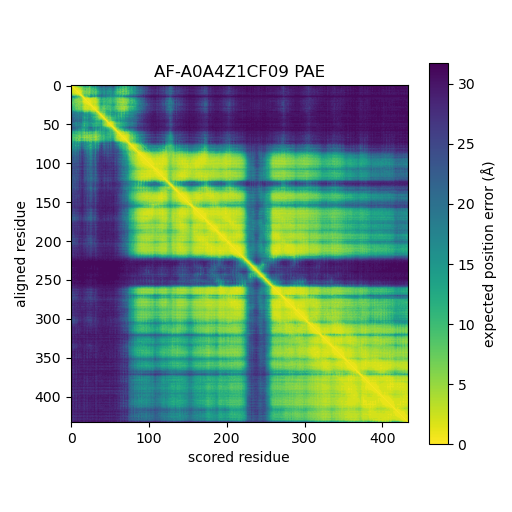-14.638 22.422 25.331 1.00 62.44 85 GLN A CA 1
ATOM 633 C C . GLN A 1 85 ? -14.878 21.247 24.373 1.00 62.44 85 GLN A C 1
ATOM 635 O O . GLN A 1 85 ? -15.684 20.374 24.686 1.00 62.44 85 GLN A O 1
ATOM 640 N N . GLY A 1 86 ? -14.100 21.144 23.288 1.00 66.25 86 GLY A N 1
ATOM 641 C CA . GLY A 1 86 ? -14.202 20.009 22.360 1.00 66.25 86 GLY A CA 1
ATOM 642 C C . GLY A 1 86 ? -13.904 18.654 23.018 1.00 66.25 86 GLY A C 1
ATOM 643 O O . GLY A 1 86 ? -14.561 17.658 22.726 1.00 66.25 86 GLY A O 1
ATOM 644 N N . LEU A 1 87 ? -12.962 18.605 23.966 1.00 69.12 87 LEU A N 1
ATOM 645 C CA . LEU A 1 87 ? -12.685 17.404 24.762 1.00 69.12 87 LEU A CA 1
ATOM 646 C C . LEU A 1 87 ? -13.863 16.995 25.653 1.00 69.12 87 LEU A C 1
ATOM 648 O O . LEU A 1 87 ? -14.185 15.810 25.726 1.00 69.12 87 LEU A O 1
ATOM 652 N N . SER A 1 88 ? -14.501 17.958 26.320 1.00 72.50 88 SER A N 1
ATOM 653 C CA . SER A 1 88 ? -15.652 17.709 27.197 1.00 72.50 88 SER A CA 1
ATOM 654 C C . SER A 1 88 ? -16.853 17.160 26.420 1.00 72.50 88 SER A C 1
ATOM 656 O O . SER A 1 88 ? -17.505 16.208 26.858 1.00 72.50 88 SER A O 1
ATOM 658 N N . GLU A 1 89 ? -17.124 17.718 25.240 1.00 76.19 89 GLU A N 1
ATOM 659 C CA . GLU A 1 89 ? -18.182 17.243 24.341 1.00 76.19 89 GLU A CA 1
ATOM 660 C C . GLU A 1 89 ? -17.899 15.819 23.838 1.00 76.19 89 GLU A C 1
ATOM 662 O O . GLU A 1 89 ? -18.766 14.947 23.919 1.00 76.19 89 GLU A O 1
ATOM 667 N N . LEU A 1 90 ? -16.661 15.539 23.411 1.00 76.25 90 LEU A N 1
ATOM 668 C CA . LEU A 1 90 ? -16.237 14.198 22.992 1.00 76.25 90 LEU A CA 1
ATOM 669 C C . LEU A 1 90 ? -16.347 13.164 24.120 1.00 76.25 90 LEU A C 1
ATOM 671 O O . LEU A 1 90 ? -16.762 12.030 23.880 1.00 76.25 90 LEU A O 1
ATOM 675 N N . GLN A 1 91 ? -15.980 13.528 25.351 1.00 79.50 91 GLN A N 1
ATOM 676 C CA . GLN A 1 91 ? -16.120 12.637 26.504 1.00 79.50 91 GLN A CA 1
ATOM 677 C C . GLN A 1 91 ? -17.584 12.356 26.839 1.00 79.50 91 GLN A C 1
ATOM 679 O O . GLN A 1 91 ? -17.925 11.207 27.109 1.00 79.50 91 GLN A O 1
ATOM 684 N N . SER A 1 92 ? -18.445 13.371 26.764 1.00 83.12 92 SER A N 1
ATOM 685 C CA . SER A 1 92 ? -19.884 13.217 27.008 1.00 83.12 92 SER A CA 1
ATOM 686 C C . SER A 1 92 ? -20.526 12.285 25.979 1.00 83.12 92 SER A C 1
ATOM 688 O O . SER A 1 92 ? -21.259 11.369 26.345 1.00 83.12 92 SER A O 1
ATOM 690 N N . MET A 1 93 ? -20.178 12.451 24.697 1.00 84.06 93 MET A N 1
ATOM 691 C CA . MET A 1 93 ? -20.621 11.557 23.624 1.00 84.06 93 MET A CA 1
ATOM 692 C C . MET A 1 93 ? -20.167 10.111 23.866 1.00 84.06 93 MET A C 1
ATOM 694 O O . MET A 1 93 ? -20.971 9.187 23.784 1.00 84.06 93 MET A O 1
ATOM 698 N N . ARG A 1 94 ? -18.886 9.902 24.197 1.00 85.12 94 ARG A N 1
ATOM 699 C CA . ARG A 1 94 ? -18.341 8.563 24.479 1.00 85.12 94 ARG A CA 1
ATOM 700 C C . ARG A 1 94 ? -19.029 7.899 25.662 1.00 85.12 94 ARG A C 1
ATOM 702 O O . ARG A 1 94 ? -19.345 6.716 25.577 1.00 85.12 94 ARG A O 1
ATOM 709 N N . TYR A 1 95 ? -19.266 8.652 26.735 1.00 87.25 95 TYR A N 1
ATOM 710 C CA . TYR A 1 95 ? -19.976 8.138 27.898 1.00 87.25 95 TYR A CA 1
ATOM 711 C C . TYR A 1 95 ? -21.382 7.676 27.521 1.00 87.25 95 TYR A C 1
ATOM 713 O O . TYR A 1 95 ? -21.727 6.540 27.815 1.00 87.25 95 TYR A O 1
ATOM 721 N N . ALA A 1 96 ? -22.146 8.501 26.797 1.00 86.69 96 ALA A N 1
ATOM 722 C CA . ALA A 1 96 ? -23.503 8.156 26.373 1.00 86.69 96 ALA A CA 1
ATOM 723 C C . ALA A 1 96 ? -23.550 6.865 25.535 1.00 86.69 96 ALA A C 1
ATOM 725 O O . ALA A 1 96 ? -24.403 6.010 25.757 1.00 86.69 96 ALA A O 1
ATOM 726 N N . VAL A 1 97 ? -22.599 6.687 24.612 1.00 87.69 97 VAL A N 1
ATOM 727 C CA . VAL A 1 97 ? -22.494 5.479 23.776 1.00 87.69 97 VAL A CA 1
ATOM 728 C C . VAL A 1 97 ? -22.214 4.231 24.614 1.00 87.69 97 VAL A C 1
ATOM 730 O O . VAL A 1 97 ? -22.874 3.208 24.440 1.00 87.69 97 VAL A O 1
ATOM 733 N N . ILE A 1 98 ? -21.235 4.301 25.521 1.00 88.50 98 ILE A N 1
ATOM 734 C CA . ILE A 1 98 ? -20.858 3.158 26.363 1.00 88.50 98 ILE A CA 1
ATOM 735 C C . ILE A 1 98 ? -21.952 2.848 27.389 1.00 88.50 98 ILE A C 1
ATOM 737 O O . ILE A 1 98 ? -22.272 1.683 27.592 1.00 88.50 98 ILE A O 1
ATOM 741 N N . SER A 1 99 ? -22.556 3.870 27.991 1.00 89.00 99 SER A N 1
ATOM 742 C CA . SER A 1 99 ? -23.662 3.729 28.943 1.00 89.00 99 SER A CA 1
ATOM 743 C C . SER A 1 99 ? -24.877 3.067 28.286 1.00 89.00 99 SER A C 1
ATOM 745 O O . SER A 1 99 ? -25.344 2.050 28.789 1.00 89.00 99 SER A O 1
ATOM 747 N N . SER A 1 100 ? -25.294 3.520 27.098 1.00 90.12 100 SER A N 1
ATOM 748 C CA . SER A 1 100 ? -26.392 2.886 26.352 1.00 90.12 100 SER A CA 1
ATOM 749 C C . SER A 1 100 ? -26.096 1.424 25.984 1.00 90.12 100 SER A C 1
ATOM 751 O O . SER A 1 100 ? -26.982 0.572 26.034 1.00 90.12 100 SER A O 1
ATOM 753 N N . PHE A 1 101 ? -24.842 1.102 25.648 1.00 89.88 101 PHE A N 1
ATOM 754 C CA . PHE A 1 101 ? -24.426 -0.281 25.413 1.00 89.88 101 PHE A CA 1
ATOM 755 C C . PHE A 1 101 ? -24.524 -1.140 26.683 1.00 89.88 101 PHE A C 1
ATOM 757 O O . PHE A 1 101 ? -24.995 -2.275 26.615 1.00 89.88 101 PHE A O 1
ATOM 764 N N . ILE A 1 102 ? -24.105 -0.607 27.835 1.00 90.81 102 ILE A N 1
ATOM 765 C CA . ILE A 1 102 ? -24.191 -1.301 29.125 1.00 90.81 102 ILE A CA 1
ATOM 766 C C . ILE A 1 102 ? -25.652 -1.577 29.481 1.00 90.81 102 ILE A C 1
ATOM 768 O O . ILE A 1 102 ? -25.994 -2.719 29.767 1.00 90.81 102 ILE A O 1
ATOM 772 N N . GLU A 1 103 ? -26.518 -0.568 29.385 1.00 90.31 103 GLU A N 1
ATOM 773 C CA . GLU A 1 103 ? -27.952 -0.697 29.668 1.00 90.31 103 GLU A CA 1
ATOM 774 C C . GLU A 1 103 ? -28.638 -1.738 28.775 1.00 90.31 103 GLU A C 1
ATOM 776 O O . GLU A 1 103 ? -29.528 -2.452 29.230 1.00 90.31 103 GLU A O 1
ATOM 781 N N . LYS A 1 104 ? -28.210 -1.855 27.511 1.00 89.12 104 LYS A N 1
ATOM 782 C CA . LYS A 1 104 ? -28.782 -2.813 26.557 1.00 89.12 104 LYS A CA 1
ATOM 783 C C . LYS A 1 104 ? -28.417 -4.268 26.871 1.00 89.12 104 LYS A C 1
ATOM 785 O O . LYS A 1 104 ? -29.252 -5.146 26.674 1.00 89.12 104 LYS A O 1
ATOM 790 N N . PHE A 1 105 ? -27.174 -4.537 27.277 1.00 86.62 105 PHE A N 1
ATOM 791 C CA . PHE A 1 105 ? -26.634 -5.905 27.335 1.00 86.62 105 PHE A CA 1
ATOM 792 C C . PHE A 1 105 ? -26.354 -6.423 28.748 1.00 86.62 105 PHE A C 1
ATOM 794 O O . PHE A 1 105 ? -26.144 -7.621 28.912 1.00 86.62 105 PHE A O 1
ATOM 801 N N . PHE A 1 106 ? -26.337 -5.566 29.768 1.00 87.94 106 PHE A N 1
ATOM 802 C CA . PHE A 1 106 ? -26.046 -5.968 31.142 1.00 87.94 106 PHE A CA 1
ATOM 803 C C . PHE A 1 106 ? -27.259 -5.739 32.047 1.00 87.94 106 PHE A C 1
ATOM 805 O O . PHE A 1 106 ? -27.915 -4.701 31.940 1.00 87.94 106 PHE A O 1
ATOM 812 N N . PRO A 1 107 ? -27.549 -6.667 32.976 1.00 88.12 107 PRO A N 1
ATOM 813 C CA . PRO A 1 107 ? -28.545 -6.429 34.014 1.00 88.12 107 PRO A CA 1
ATOM 814 C C . PRO A 1 107 ? -28.070 -5.329 34.978 1.00 88.12 107 PRO A C 1
ATOM 816 O O . PRO A 1 107 ? -26.865 -5.109 35.134 1.00 88.12 107 PRO A O 1
ATOM 819 N N . GLU A 1 108 ? -29.013 -4.641 35.629 1.00 90.00 108 GLU A N 1
ATOM 820 C CA . GLU A 1 108 ? -28.741 -3.462 36.473 1.00 90.00 108 GLU A CA 1
ATOM 821 C C . GLU A 1 108 ? -27.691 -3.722 37.568 1.00 90.00 108 GLU A C 1
ATOM 823 O O . GLU A 1 108 ? -26.834 -2.878 37.832 1.00 90.00 108 GLU A O 1
ATOM 828 N N . ASP A 1 109 ? -27.678 -4.917 38.165 1.00 88.81 109 ASP A N 1
ATOM 829 C CA . ASP A 1 109 ? -26.716 -5.311 39.204 1.00 88.81 109 ASP A CA 1
ATOM 830 C C . ASP A 1 109 ? -25.267 -5.421 38.689 1.00 88.81 109 ASP A C 1
ATOM 832 O O . ASP A 1 109 ? -24.313 -5.379 39.471 1.00 88.81 109 ASP A O 1
ATOM 836 N N . ARG A 1 110 ? -25.084 -5.527 37.367 1.00 87.25 110 ARG A N 1
ATOM 837 C CA . ARG A 1 110 ? -23.782 -5.610 36.690 1.00 87.25 110 ARG A CA 1
ATOM 838 C C . ARG A 1 110 ? -23.335 -4.296 36.061 1.00 87.25 110 ARG A C 1
ATOM 840 O O . ARG A 1 110 ? -22.173 -4.212 35.655 1.00 87.25 110 ARG A O 1
ATOM 847 N N . HIS A 1 111 ? -24.187 -3.268 36.026 1.00 91.12 111 HIS A N 1
ATOM 848 C CA . HIS A 1 111 ? -23.870 -1.976 35.400 1.00 91.12 111 HIS A CA 1
ATOM 849 C C . HIS A 1 111 ? -22.598 -1.357 35.966 1.00 91.12 111 HIS A C 1
ATOM 851 O O . HIS A 1 111 ? -21.727 -0.961 35.200 1.00 91.12 111 HIS A O 1
ATOM 857 N N . TYR A 1 112 ? -22.420 -1.375 37.289 1.00 88.12 112 TYR A N 1
ATOM 858 C CA . TYR A 1 112 ? -21.211 -0.839 37.918 1.00 88.12 112 TYR A CA 1
ATOM 859 C C . TYR A 1 112 ? -19.933 -1.551 37.443 1.00 88.12 112 TYR A C 1
ATOM 861 O O . TYR A 1 112 ? -18.948 -0.907 37.082 1.00 88.12 112 TYR A O 1
ATOM 869 N N . ALA A 1 113 ? -19.941 -2.888 37.398 1.00 87.31 113 ALA A N 1
ATOM 870 C CA . ALA A 1 113 ? -18.790 -3.661 36.932 1.00 87.31 113 ALA A CA 1
ATOM 871 C C . ALA A 1 113 ? -18.494 -3.392 35.446 1.00 87.31 113 ALA A C 1
ATOM 873 O O . ALA A 1 113 ? -17.331 -3.238 35.063 1.00 87.31 113 ALA A O 1
ATOM 874 N N . ALA A 1 114 ? -19.542 -3.283 34.625 1.00 87.06 114 ALA A N 1
ATOM 875 C CA . ALA A 1 114 ? -19.426 -2.964 33.209 1.00 87.06 114 ALA A CA 1
ATOM 876 C C . ALA A 1 114 ? -18.927 -1.526 32.973 1.00 87.06 114 ALA A C 1
ATOM 878 O O . ALA A 1 114 ? -18.054 -1.322 32.135 1.00 87.06 114 ALA A O 1
ATOM 879 N N . GLU A 1 115 ? -19.378 -0.535 33.746 1.00 88.38 115 GLU A N 1
ATOM 880 C CA . GLU A 1 115 ? -18.869 0.842 33.675 1.00 88.38 115 GLU A CA 1
ATOM 881 C C . GLU A 1 115 ? -17.386 0.921 34.062 1.00 88.38 115 GLU A C 1
ATOM 883 O O . GLU A 1 115 ? -16.598 1.614 33.410 1.00 88.38 115 GLU A O 1
ATOM 888 N N . VAL A 1 116 ? -16.971 0.178 35.092 1.00 86.81 116 VAL A N 1
ATOM 889 C CA . VAL A 1 116 ? -15.564 0.114 35.509 1.00 86.81 116 VAL A CA 1
ATOM 890 C C . VAL A 1 116 ? -14.689 -0.493 34.411 1.00 86.81 116 VAL A C 1
ATOM 892 O O . VAL A 1 116 ? -13.599 0.020 34.156 1.00 86.81 116 VAL A O 1
ATOM 895 N N . ALA A 1 117 ? -15.155 -1.545 33.736 1.00 85.19 117 ALA A N 1
ATOM 896 C CA . ALA A 1 117 ? -14.396 -2.208 32.678 1.00 85.19 117 ALA A CA 1
ATOM 897 C C . ALA A 1 117 ? -14.408 -1.436 31.345 1.00 85.19 117 ALA A C 1
ATOM 899 O O . ALA A 1 117 ? -13.378 -1.339 30.675 1.00 85.19 117 ALA A O 1
ATOM 900 N N . LEU A 1 118 ? -15.558 -0.880 30.953 1.00 86.19 118 LEU A N 1
ATOM 901 C CA . LEU A 1 118 ? -15.784 -0.315 29.622 1.00 86.19 118 LEU A CA 1
ATOM 902 C C . LEU A 1 118 ? -15.630 1.210 29.583 1.00 86.19 118 LEU A C 1
ATOM 904 O O . LEU A 1 118 ? -15.144 1.733 28.586 1.00 86.19 118 LEU A O 1
ATOM 908 N N . TRP A 1 119 ? -15.991 1.957 30.626 1.00 85.88 119 TRP A N 1
ATOM 909 C CA . TRP A 1 119 ? -15.928 3.424 30.588 1.00 85.88 119 TRP A CA 1
ATOM 910 C C . TRP A 1 119 ? -14.699 4.001 31.294 1.00 85.88 119 TRP A C 1
ATOM 912 O O . TRP A 1 119 ? -13.998 4.845 30.728 1.00 85.88 119 TRP A O 1
ATOM 922 N N . SER A 1 120 ? -14.402 3.542 32.513 1.00 80.19 120 SER A N 1
ATOM 923 C CA . SER A 1 120 ? -13.325 4.104 33.348 1.00 80.19 120 SER A CA 1
ATOM 924 C C . SER A 1 120 ? -11.970 4.257 32.622 1.00 80.19 120 SER A C 1
ATOM 926 O O . SER A 1 120 ? -11.362 5.333 32.719 1.00 80.19 120 SER A O 1
ATOM 928 N N . PRO A 1 121 ? -11.506 3.280 31.809 1.00 77.81 121 PRO A N 1
ATOM 929 C CA . PRO A 1 121 ? -10.241 3.413 31.081 1.00 77.81 121 PRO A CA 1
ATOM 930 C C . PRO A 1 121 ? -10.239 4.533 30.024 1.00 77.81 121 PRO A C 1
ATOM 932 O O . PRO A 1 121 ? -9.190 5.113 29.742 1.00 77.81 121 PRO A O 1
ATOM 935 N N . LEU A 1 122 ? -11.400 4.878 29.453 1.00 75.88 122 LEU A N 1
ATOM 936 C CA . LEU A 1 122 ? -11.531 5.910 28.416 1.00 75.88 122 LEU A CA 1
ATOM 937 C C . LEU A 1 122 ? -11.551 7.333 28.990 1.00 75.88 122 LEU A C 1
ATOM 939 O O . LEU A 1 122 ? -11.113 8.272 28.316 1.00 75.88 122 LEU A O 1
ATOM 943 N N . LYS A 1 123 ? -11.988 7.502 30.245 1.00 71.88 123 LYS A N 1
ATOM 944 C CA . LYS A 1 123 ? -12.123 8.806 30.922 1.00 71.88 123 LYS A CA 1
ATOM 945 C C . LYS A 1 123 ? -10.806 9.589 31.002 1.00 71.88 123 LYS A C 1
ATOM 947 O O . LYS A 1 123 ? -10.798 10.813 30.900 1.00 71.88 123 LYS A O 1
ATOM 952 N N . SER A 1 124 ? -9.681 8.893 31.166 1.00 62.34 124 SER A N 1
ATOM 953 C CA . SER A 1 124 ? -8.347 9.498 31.335 1.00 62.34 124 SER A CA 1
ATOM 954 C C . SER A 1 124 ? -7.488 9.502 30.060 1.00 62.34 124 SER A C 1
ATOM 956 O O . SER A 1 124 ? -6.377 10.045 30.061 1.00 62.34 124 SER A O 1
ATOM 958 N N . GLY A 1 125 ? -7.984 8.876 28.988 1.00 57.12 125 GLY A N 1
ATOM 959 C CA . GLY A 1 125 ? -7.194 8.437 27.838 1.00 57.12 125 GLY A CA 1
ATOM 960 C C . GLY A 1 125 ? -7.218 9.336 26.600 1.00 57.12 125 GLY A C 1
ATOM 961 O O . GLY A 1 125 ? -6.380 9.167 25.714 1.00 57.12 125 GLY A O 1
ATOM 962 N N . ALA A 1 126 ? -8.162 10.275 26.526 1.00 54.91 126 ALA A N 1
ATOM 963 C CA . ALA A 1 126 ? -8.389 11.104 25.346 1.00 54.91 126 ALA A CA 1
ATOM 964 C C . ALA A 1 126 ? -7.513 12.366 25.344 1.00 54.91 126 ALA A C 1
ATOM 966 O O . ALA A 1 126 ? -7.549 13.143 26.297 1.00 54.91 126 ALA A O 1
ATOM 967 N N . THR A 1 127 ? -6.790 12.613 24.252 1.00 55.03 127 THR A N 1
ATOM 968 C CA . THR A 1 127 ? -6.321 13.964 23.908 1.00 55.03 127 THR A CA 1
ATOM 969 C C . THR A 1 127 ? -7.178 14.524 22.768 1.00 55.03 127 THR A C 1
ATOM 971 O O . THR A 1 127 ? -7.809 13.760 22.035 1.00 55.03 127 THR A O 1
ATOM 974 N N . ALA A 1 128 ? -7.241 15.855 22.640 1.00 48.84 128 ALA A N 1
ATOM 975 C CA . ALA A 1 128 ? -8.113 16.546 21.680 1.00 48.84 128 ALA A CA 1
ATOM 976 C C . ALA A 1 128 ? -7.798 16.197 20.213 1.00 48.84 128 ALA A C 1
ATOM 978 O O . ALA A 1 128 ? -8.642 16.381 19.343 1.00 48.84 128 ALA A O 1
ATOM 979 N N . ASP A 1 129 ? -6.601 15.662 19.961 1.00 51.16 129 ASP A N 1
ATOM 980 C CA . ASP A 1 129 ? -6.039 15.469 18.625 1.00 51.16 129 ASP A CA 1
ATOM 981 C C . ASP A 1 129 ? -6.150 14.013 18.132 1.00 51.16 129 ASP A C 1
ATOM 983 O O . ASP A 1 129 ? -5.498 13.635 17.166 1.00 51.16 129 ASP A O 1
ATOM 987 N N . GLY A 1 130 ? -6.919 13.156 18.819 1.00 54.44 130 GLY A N 1
ATOM 988 C CA . GLY A 1 130 ? -6.984 11.724 18.488 1.00 54.44 130 GLY A CA 1
ATOM 989 C C . GLY A 1 130 ? -5.719 10.941 18.866 1.00 54.44 130 GLY A C 1
ATOM 990 O O . GLY A 1 130 ? -5.615 9.757 18.558 1.00 54.44 130 GLY A O 1
ATOM 991 N N . ASN A 1 131 ? -4.777 11.567 19.583 1.00 59.44 131 ASN A N 1
ATOM 992 C CA . ASN A 1 131 ? -3.618 10.880 20.139 1.00 59.44 131 ASN A CA 1
ATOM 993 C C . ASN A 1 131 ? -4.028 10.151 21.421 1.00 59.44 131 ASN A C 1
ATOM 995 O O . ASN A 1 131 ? -4.302 10.757 22.463 1.00 59.44 131 ASN A O 1
ATOM 999 N N . TRP A 1 132 ? -4.089 8.831 21.336 1.00 66.88 132 TRP A N 1
ATOM 1000 C CA . TRP A 1 132 ? -4.411 7.972 22.464 1.00 66.88 132 TRP A CA 1
ATOM 1001 C C . TRP A 1 132 ? -3.182 7.759 23.339 1.00 66.88 132 TRP A C 1
ATOM 1003 O O . TRP A 1 132 ? -2.092 7.478 22.838 1.00 66.88 132 TRP A O 1
ATOM 1013 N N . LYS A 1 133 ? -3.354 7.865 24.662 1.00 67.38 133 LYS A N 1
ATOM 1014 C CA . LYS A 1 133 ? -2.310 7.421 25.594 1.00 67.38 133 LYS A CA 1
ATOM 1015 C C . LYS A 1 133 ? -2.007 5.942 25.347 1.00 67.38 133 LYS A C 1
ATOM 1017 O O . LYS A 1 133 ? -2.918 5.164 25.072 1.00 67.38 133 LYS A O 1
ATOM 1022 N N . GLU A 1 134 ? -0.750 5.547 25.527 1.00 66.69 134 GLU A N 1
ATOM 1023 C CA . GLU A 1 134 ? -0.302 4.151 25.395 1.00 66.69 134 GLU A CA 1
ATOM 1024 C C . GLU A 1 134 ? -1.160 3.187 26.232 1.00 66.69 134 GLU A C 1
ATOM 1026 O O . GLU A 1 134 ? -1.523 2.110 25.776 1.00 66.69 134 GLU A O 1
ATOM 1031 N N . SER A 1 135 ? -1.598 3.622 27.417 1.00 64.00 135 SER A N 1
ATOM 1032 C CA . SER A 1 135 ? -2.487 2.859 28.301 1.00 64.00 135 SER A CA 1
ATOM 1033 C C . SER A 1 135 ? -3.853 2.512 27.689 1.00 64.00 135 SER A C 1
ATOM 1035 O O . SER A 1 135 ? -4.512 1.592 28.161 1.00 64.00 135 SER A O 1
ATOM 1037 N N . VAL A 1 136 ? -4.297 3.239 26.659 1.00 70.94 136 VAL A N 1
ATOM 1038 C CA . VAL A 1 136 ? -5.584 3.028 25.972 1.00 70.94 136 VAL A CA 1
ATOM 1039 C C . VAL A 1 136 ? -5.443 2.066 24.794 1.00 70.94 136 VAL A C 1
ATOM 1041 O O . VAL A 1 136 ? -6.439 1.536 24.318 1.00 70.94 136 VAL A O 1
ATOM 1044 N N . ARG A 1 137 ? -4.223 1.774 24.337 1.00 71.81 137 ARG A N 1
ATOM 1045 C CA . ARG A 1 137 ? -3.988 0.893 23.184 1.00 71.81 137 ARG A CA 1
ATOM 1046 C C . ARG A 1 137 ? -4.550 -0.518 23.378 1.00 71.81 137 ARG A C 1
ATOM 1048 O O . ARG A 1 137 ? -5.171 -1.071 22.479 1.00 71.81 137 ARG A O 1
ATOM 1055 N N . PHE A 1 138 ? -4.450 -1.049 24.594 1.00 77.44 138 PHE A N 1
ATOM 1056 C CA . PHE A 1 138 ? -4.979 -2.371 24.943 1.00 77.44 138 PHE A CA 1
ATOM 1057 C C . PHE A 1 138 ? -6.447 -2.362 25.388 1.00 77.44 138 PHE A C 1
ATOM 1059 O O . PHE A 1 138 ? -6.983 -3.413 25.743 1.00 77.44 138 PHE A O 1
ATOM 1066 N N . TYR A 1 139 ? -7.107 -1.199 25.395 1.00 82.75 139 TYR A N 1
ATOM 1067 C CA . TYR A 1 139 ? -8.477 -1.062 25.889 1.00 82.75 139 TYR A CA 1
ATOM 1068 C C . TYR A 1 139 ? -9.445 -1.979 25.138 1.00 82.75 139 TYR A C 1
ATOM 1070 O O . TYR A 1 139 ? -10.144 -2.759 25.778 1.00 82.75 139 TYR A O 1
ATOM 1078 N N . ALA A 1 140 ? -9.439 -1.935 23.801 1.00 82.69 140 ALA A N 1
ATOM 1079 C CA . ALA A 1 140 ? -10.369 -2.706 22.977 1.00 82.69 140 ALA A CA 1
ATOM 1080 C C . ALA A 1 140 ? -10.256 -4.218 23.236 1.00 82.69 140 ALA A C 1
ATOM 1082 O O . ALA A 1 140 ? -11.259 -4.903 23.422 1.00 82.69 140 ALA A O 1
ATOM 1083 N N . ALA A 1 141 ? -9.026 -4.732 23.330 1.00 84.62 141 ALA A N 1
ATOM 1084 C CA . ALA A 1 141 ? -8.779 -6.141 23.623 1.00 84.62 141 ALA A CA 1
ATOM 1085 C C . ALA A 1 141 ? -9.206 -6.521 25.054 1.00 84.62 141 ALA A C 1
ATOM 1087 O O . ALA A 1 141 ? -9.819 -7.565 25.266 1.00 84.62 141 ALA A O 1
ATOM 1088 N N . ASN A 1 142 ? -8.924 -5.673 26.048 1.00 85.25 142 ASN A N 1
ATOM 1089 C CA . ASN A 1 142 ? -9.318 -5.927 27.437 1.00 85.25 142 ASN A CA 1
ATOM 1090 C C . ASN A 1 142 ? -10.836 -5.870 27.637 1.00 85.25 142 ASN A C 1
ATOM 1092 O O . ASN A 1 142 ? -11.393 -6.696 28.359 1.00 85.25 142 ASN A O 1
ATOM 1096 N N . ALA A 1 143 ? -11.508 -4.935 26.971 1.00 86.19 143 ALA A N 1
ATOM 1097 C CA . ALA A 1 143 ? -12.957 -4.850 26.965 1.00 86.19 143 ALA A CA 1
ATOM 1098 C C . ALA A 1 143 ? -13.575 -6.090 26.310 1.00 86.19 143 ALA A C 1
ATOM 1100 O O . ALA A 1 143 ? -14.458 -6.692 26.908 1.00 86.19 143 ALA A O 1
ATOM 1101 N N . LEU A 1 144 ? -13.053 -6.558 25.169 1.00 86.69 144 LEU A N 1
ATOM 1102 C CA . LEU A 1 144 ? -13.489 -7.828 24.577 1.00 86.69 144 LEU A CA 1
ATOM 1103 C C . LEU A 1 144 ? -13.343 -8.998 25.554 1.00 86.69 144 LEU A C 1
ATOM 1105 O O . LEU A 1 144 ? -14.293 -9.750 25.741 1.00 86.69 144 LEU A O 1
ATOM 1109 N N . ARG A 1 145 ? -12.205 -9.129 26.248 1.00 85.19 145 ARG A N 1
ATOM 1110 C CA . ARG A 1 145 ? -12.022 -10.178 27.272 1.00 85.19 145 ARG A CA 1
ATOM 1111 C C . ARG A 1 145 ? -13.086 -10.123 28.362 1.00 85.19 145 ARG A C 1
ATOM 1113 O O . ARG A 1 145 ? -13.580 -11.171 28.777 1.00 85.19 145 ARG A O 1
ATOM 1120 N N . PHE A 1 146 ? -13.423 -8.920 28.822 1.00 87.62 146 PHE A N 1
ATOM 1121 C CA . PHE A 1 146 ? -14.482 -8.714 29.802 1.00 87.62 146 PHE A CA 1
ATOM 1122 C C . PHE A 1 146 ? -15.852 -9.122 29.245 1.00 87.62 146 PHE A C 1
ATOM 1124 O O . PHE A 1 146 ? -16.551 -9.899 29.890 1.00 87.62 146 PHE A O 1
ATOM 1131 N N . LEU A 1 147 ? -16.201 -8.673 28.035 1.00 85.88 147 LEU A N 1
ATOM 1132 C CA . LEU A 1 147 ? -17.473 -9.000 27.381 1.00 85.88 147 LEU A CA 1
ATOM 1133 C C . LEU A 1 147 ? -17.651 -10.504 27.189 1.00 85.88 147 LEU A C 1
ATOM 1135 O O . LEU A 1 147 ? -18.728 -11.026 27.434 1.00 85.88 147 LEU A O 1
ATOM 1139 N N . VAL A 1 148 ? -16.588 -11.213 26.824 1.00 79.12 148 VAL A N 1
ATOM 1140 C CA . VAL A 1 148 ? -16.592 -12.678 26.714 1.00 79.12 148 VAL A CA 1
ATOM 1141 C C . VAL A 1 148 ? -16.831 -13.342 28.063 1.00 79.12 148 VAL A C 1
ATOM 1143 O O . VAL A 1 148 ? -17.636 -14.265 28.189 1.00 79.12 148 VAL A O 1
ATOM 1146 N N . MET A 1 149 ? -16.106 -12.890 29.085 1.00 83.06 149 MET A N 1
ATOM 1147 C CA . MET A 1 149 ? -16.204 -13.456 30.424 1.00 83.06 149 MET A CA 1
ATOM 1148 C C . MET A 1 149 ? -17.594 -13.232 31.032 1.00 83.06 149 MET A C 1
ATOM 1150 O O . MET A 1 149 ? -18.094 -14.117 31.716 1.00 83.06 149 MET A O 1
ATOM 1154 N N . GLU A 1 150 ? -18.211 -12.071 30.823 1.00 82.25 150 GLU A N 1
ATOM 1155 C CA . GLU A 1 150 ? -19.556 -11.806 31.339 1.00 82.25 150 GLU A CA 1
ATOM 1156 C C . GLU A 1 150 ? -20.651 -12.376 30.430 1.00 82.25 150 GLU A C 1
ATOM 1158 O O . GLU A 1 150 ? -21.604 -12.946 30.946 1.00 82.25 150 GLU A O 1
ATOM 1163 N N . GLY A 1 151 ? -20.497 -12.337 29.104 1.00 73.62 151 GLY A N 1
ATOM 1164 C CA . GLY A 1 151 ? -21.456 -12.921 28.157 1.00 73.62 151 GLY A CA 1
ATOM 1165 C C . GLY A 1 151 ? -21.657 -14.421 28.379 1.00 73.62 151 GLY A C 1
ATOM 1166 O O . GLY A 1 151 ? -22.789 -14.890 28.430 1.00 73.62 151 GLY A O 1
ATOM 1167 N N . THR A 1 152 ? -20.572 -15.157 28.651 1.00 74.94 152 THR A N 1
ATOM 1168 C CA . THR A 1 152 ? -20.639 -16.585 29.022 1.00 74.94 152 THR A CA 1
ATOM 1169 C C . THR A 1 152 ? -21.333 -16.841 30.361 1.00 74.94 152 THR A C 1
ATOM 1171 O O . THR A 1 152 ? -21.940 -17.893 30.536 1.00 74.94 152 THR A O 1
ATOM 1174 N N . LYS A 1 153 ? -21.271 -15.903 31.314 1.00 81.00 153 LYS A N 1
ATOM 1175 C CA . LYS A 1 153 ? -21.978 -16.015 32.604 1.00 81.00 153 LYS A CA 1
ATOM 1176 C C . LYS A 1 153 ? -23.457 -15.661 32.493 1.00 81.00 153 LYS A C 1
ATOM 1178 O O . LYS A 1 153 ? -24.245 -16.136 33.304 1.00 81.00 153 LYS A O 1
ATOM 1183 N N . LEU A 1 154 ? -23.801 -14.792 31.547 1.00 75.25 154 LEU A N 1
ATOM 1184 C CA . LEU A 1 154 ? -25.139 -14.233 31.374 1.00 75.25 154 LEU A CA 1
ATOM 1185 C C . LEU A 1 154 ? -25.967 -14.966 30.304 1.00 75.25 154 LEU A C 1
ATOM 1187 O O . LEU A 1 154 ? -27.115 -14.592 30.096 1.00 75.25 154 LEU A O 1
ATOM 1191 N N . ASP A 1 155 ? -25.405 -15.994 29.655 1.00 75.62 155 ASP A N 1
ATOM 1192 C CA . ASP A 1 155 ? -26.028 -16.753 28.553 1.00 75.62 155 ASP A CA 1
ATOM 1193 C C . ASP A 1 155 ? -26.518 -15.854 27.400 1.00 75.62 155 ASP A C 1
ATOM 1195 O O . ASP A 1 155 ? -27.556 -16.084 26.783 1.00 75.62 155 ASP A O 1
ATOM 1199 N N . ILE A 1 156 ? -25.770 -14.780 27.129 1.00 73.88 156 ILE A N 1
ATOM 1200 C CA . ILE A 1 156 ? -26.069 -13.851 26.037 1.00 73.88 156 ILE A CA 1
ATOM 1201 C C . ILE A 1 156 ? -25.276 -14.273 24.801 1.00 73.88 156 ILE A C 1
ATOM 1203 O O . ILE A 1 156 ? -24.132 -14.728 24.911 1.00 73.88 156 ILE A O 1
ATOM 1207 N N . ASP A 1 157 ? -25.862 -14.071 23.618 1.00 77.19 157 ASP A N 1
ATOM 1208 C CA . ASP A 1 157 ? -25.172 -14.271 22.349 1.00 77.19 157 ASP A CA 1
ATOM 1209 C C . ASP A 1 157 ? -23.875 -13.441 22.301 1.00 77.19 157 ASP A C 1
ATOM 1211 O O . ASP A 1 157 ? -23.865 -12.208 22.197 1.00 77.19 157 ASP A O 1
ATOM 1215 N N . SER A 1 158 ? -22.754 -14.155 22.416 1.00 76.81 158 SER A N 1
ATOM 1216 C CA . SER A 1 158 ? -21.419 -13.566 22.466 1.00 76.81 158 SER A CA 1
ATOM 1217 C C . SER A 1 158 ? -21.025 -12.947 21.126 1.00 76.81 158 SER A C 1
ATOM 1219 O O . SER A 1 158 ? -20.224 -12.015 21.113 1.00 76.81 158 SER A O 1
ATOM 1221 N N . GLU A 1 159 ? -21.594 -13.414 20.010 1.00 80.69 159 GLU A N 1
ATOM 1222 C CA . GLU A 1 159 ? -21.353 -12.827 18.694 1.00 80.69 159 GLU A CA 1
ATOM 1223 C C . GLU A 1 159 ? -22.049 -11.466 18.577 1.00 80.69 159 GLU A C 1
ATOM 1225 O O . GLU A 1 159 ? -21.405 -10.476 18.219 1.00 80.69 159 GLU A O 1
ATOM 1230 N N . GLU A 1 160 ? -23.325 -11.375 18.970 1.00 82.56 160 GLU A N 1
ATOM 1231 C CA . GLU A 1 160 ? -24.074 -10.114 18.933 1.00 82.56 160 GLU A CA 1
ATOM 1232 C C . GLU A 1 160 ? -23.423 -9.040 19.819 1.00 82.56 160 GLU A C 1
ATOM 1234 O O . GLU A 1 160 ? -23.199 -7.912 19.358 1.00 82.56 160 GLU A O 1
ATOM 1239 N N . ILE A 1 161 ? -23.088 -9.376 21.072 1.00 84.19 161 ILE A N 1
ATOM 1240 C CA . ILE A 1 161 ? -22.437 -8.441 22.006 1.00 84.19 161 ILE A CA 1
ATOM 1241 C C . ILE A 1 161 ? -21.127 -7.919 21.414 1.00 84.19 161 ILE A C 1
ATOM 1243 O O . ILE A 1 161 ? -20.867 -6.711 21.440 1.00 84.19 161 ILE A O 1
ATOM 1247 N N . VAL A 1 162 ? -20.295 -8.816 20.880 1.00 86.81 162 VAL A N 1
ATOM 1248 C CA . VAL A 1 162 ? -18.980 -8.456 20.346 1.00 86.81 162 VAL A CA 1
ATOM 1249 C C . VAL A 1 162 ? -19.115 -7.579 19.110 1.00 86.81 162 VAL A C 1
ATOM 1251 O O . VAL A 1 162 ? -18.468 -6.537 19.052 1.00 86.81 162 VAL A O 1
ATOM 1254 N N . LEU A 1 163 ? -19.981 -7.917 18.154 1.00 85.94 163 LEU A N 1
ATOM 1255 C CA . LEU A 1 163 ? -20.167 -7.105 16.947 1.00 85.94 163 LEU A CA 1
ATOM 1256 C C . LEU A 1 163 ? -20.730 -5.710 17.264 1.00 85.94 163 LEU A C 1
ATOM 1258 O O . LEU A 1 163 ? -20.263 -4.721 16.691 1.00 85.94 163 LEU A O 1
ATOM 1262 N N . ASN A 1 164 ? -21.667 -5.597 18.214 1.00 87.06 164 ASN A N 1
ATOM 1263 C CA . ASN A 1 164 ? -22.159 -4.295 18.686 1.00 87.06 164 ASN A CA 1
ATOM 1264 C C . ASN A 1 164 ? -21.036 -3.486 19.357 1.00 87.06 164 ASN A C 1
ATOM 1266 O O . ASN A 1 164 ? -20.896 -2.287 19.107 1.00 87.06 164 ASN A O 1
ATOM 1270 N N . TYR A 1 165 ? -20.203 -4.136 20.172 1.00 89.31 165 TYR A N 1
ATOM 1271 C CA . TYR A 1 165 ? -19.064 -3.483 20.808 1.00 89.31 165 TYR A CA 1
ATOM 1272 C C . TYR A 1 165 ? -18.026 -2.989 19.790 1.00 89.31 165 TYR A C 1
ATOM 1274 O O . TYR A 1 165 ? -17.580 -1.844 19.875 1.00 89.31 165 TYR A O 1
ATOM 1282 N N . LEU A 1 166 ? -17.675 -3.805 18.794 1.00 89.06 166 LEU A N 1
ATOM 1283 C CA . LEU A 1 166 ? -16.757 -3.409 17.724 1.00 89.06 166 LEU A CA 1
ATOM 1284 C C . LEU A 1 166 ? -17.334 -2.238 16.907 1.00 89.06 166 LEU A C 1
ATOM 1286 O O . LEU A 1 166 ? -16.637 -1.259 16.650 1.00 89.06 166 LEU A O 1
ATOM 1290 N N . SER A 1 167 ? -18.636 -2.252 16.604 1.00 87.25 167 SER A N 1
ATOM 1291 C CA . SER A 1 167 ? -19.309 -1.107 15.973 1.00 87.25 167 SER A CA 1
ATOM 1292 C C . SER A 1 167 ? -19.186 0.179 16.806 1.00 87.25 167 SER A C 1
ATOM 1294 O O . SER A 1 167 ? -18.953 1.258 16.254 1.00 87.25 167 SER A O 1
ATOM 1296 N N . ASN A 1 168 ? -19.275 0.083 18.137 1.00 85.75 168 ASN A N 1
ATOM 1297 C CA . ASN A 1 168 ? -19.037 1.219 19.029 1.00 85.75 168 ASN A CA 1
ATOM 1298 C C . ASN A 1 168 ? -17.567 1.669 19.011 1.00 85.75 168 ASN A C 1
ATOM 1300 O O . ASN A 1 168 ? -17.315 2.871 18.964 1.00 85.75 168 ASN A O 1
ATOM 1304 N N . ILE A 1 169 ? -16.597 0.745 18.979 1.00 85.75 169 ILE A N 1
ATOM 1305 C CA . ILE A 1 169 ? -15.167 1.069 18.795 1.00 85.75 169 ILE A CA 1
ATOM 1306 C C . ILE A 1 169 ? -14.969 1.904 17.530 1.00 85.75 169 ILE A C 1
ATOM 1308 O O . ILE A 1 169 ? -14.317 2.950 17.593 1.00 85.75 169 ILE A O 1
ATOM 1312 N N . LYS A 1 170 ? -15.551 1.478 16.402 1.00 85.88 170 LYS A N 1
ATOM 1313 C CA . LYS A 1 170 ? -15.486 2.215 15.134 1.00 85.88 170 LYS A CA 1
ATOM 1314 C C . LYS A 1 170 ? -16.106 3.601 15.248 1.00 85.88 170 LYS A C 1
ATOM 1316 O O . LYS A 1 170 ? -15.466 4.581 14.878 1.00 85.88 170 LYS A O 1
ATOM 1321 N N . MET A 1 171 ? -17.324 3.704 15.781 1.00 83.06 171 MET A N 1
ATOM 1322 C CA . MET A 1 171 ? -18.007 4.992 15.940 1.00 83.06 171 MET A CA 1
ATOM 1323 C C . MET A 1 171 ? -17.197 5.967 16.805 1.00 83.06 171 MET A C 1
ATOM 1325 O O . MET A 1 171 ? -17.138 7.162 16.520 1.00 83.06 171 MET A O 1
ATOM 1329 N N . LEU A 1 172 ? -16.541 5.452 17.845 1.00 80.38 172 LEU A N 1
ATOM 1330 C CA . LEU A 1 172 ? -15.724 6.234 18.768 1.00 80.38 172 LEU A CA 1
ATOM 1331 C C . LEU A 1 172 ? -14.278 6.453 18.288 1.00 80.38 172 LEU A C 1
ATOM 1333 O O . LEU A 1 172 ? -13.527 7.164 18.968 1.00 80.38 172 LEU A O 1
ATOM 1337 N N . LYS A 1 173 ? -13.897 5.875 17.139 1.00 81.19 173 LYS A N 1
ATOM 1338 C CA . LYS A 1 173 ? -12.547 5.923 16.554 1.00 81.19 173 LYS A CA 1
ATOM 1339 C C . LYS A 1 173 ? -11.457 5.507 17.547 1.00 81.19 173 LYS A C 1
ATOM 1341 O O . LYS A 1 173 ? -10.460 6.206 17.747 1.00 81.19 173 LYS A O 1
ATOM 1346 N N . LEU A 1 174 ? -11.703 4.400 18.249 1.00 80.56 174 LEU A N 1
ATOM 1347 C CA . LEU A 1 174 ? -10.765 3.846 19.227 1.00 80.56 174 LEU A CA 1
ATOM 1348 C C . LEU A 1 174 ? -9.666 3.037 18.522 1.00 80.56 174 LEU A C 1
ATOM 1350 O O . LEU A 1 174 ? -9.959 2.384 17.521 1.00 80.56 174 LEU A O 1
ATOM 1354 N N . PRO A 1 175 ? -8.422 3.041 19.037 1.00 80.25 175 PRO A N 1
ATOM 1355 C CA . PRO A 1 175 ? -7.319 2.318 18.419 1.00 80.25 175 PRO A CA 1
ATOM 1356 C C . PRO A 1 175 ? -7.541 0.802 18.509 1.00 80.25 175 PRO A C 1
ATOM 1358 O O . PRO A 1 175 ? -7.992 0.289 19.536 1.00 80.25 175 PRO A O 1
ATOM 1361 N N . VAL A 1 176 ? -7.199 0.091 17.434 1.00 86.75 176 VAL A N 1
ATOM 1362 C CA . VAL A 1 176 ? -7.400 -1.354 17.276 1.00 86.75 176 VAL A CA 1
ATOM 1363 C C . VAL A 1 176 ? -6.061 -2.038 17.030 1.00 86.75 176 VAL A C 1
ATOM 1365 O O . VAL A 1 176 ? -5.399 -1.847 16.005 1.00 86.75 176 VAL A O 1
ATOM 1368 N N . GLU A 1 177 ? -5.658 -2.861 17.993 1.00 87.00 177 GLU A N 1
ATOM 1369 C CA . GLU A 1 177 ? -4.395 -3.596 17.962 1.00 87.00 177 GLU A CA 1
ATOM 1370 C C . GLU A 1 177 ? -4.587 -5.088 17.684 1.00 87.00 177 GLU A C 1
ATOM 1372 O O . GLU A 1 177 ? -5.680 -5.629 17.829 1.00 87.00 177 GLU A O 1
ATOM 1377 N N . ALA A 1 178 ? -3.493 -5.783 17.358 1.00 81.25 178 ALA A N 1
ATOM 1378 C CA . ALA A 1 178 ? -3.482 -7.217 17.051 1.00 81.25 178 ALA A CA 1
ATOM 1379 C C . ALA A 1 178 ? -4.155 -8.094 18.128 1.00 81.25 178 ALA A C 1
ATOM 1381 O O . ALA A 1 178 ? -4.785 -9.100 17.810 1.00 81.25 178 ALA A O 1
ATOM 1382 N N . GLY A 1 179 ? -4.096 -7.687 19.403 1.00 83.56 179 GLY A N 1
ATOM 1383 C CA . GLY A 1 179 ? -4.764 -8.398 20.497 1.00 83.56 179 GLY A CA 1
ATOM 1384 C C . GLY A 1 179 ? -6.287 -8.496 20.345 1.00 83.56 179 GLY A C 1
ATOM 1385 O O . GLY A 1 179 ? -6.877 -9.450 20.841 1.00 83.56 179 GLY A O 1
ATOM 1386 N N . VAL A 1 180 ? -6.919 -7.556 19.632 1.00 87.00 180 VAL A N 1
ATOM 1387 C CA . VAL A 1 180 ? -8.358 -7.578 19.328 1.00 87.00 180 VAL A CA 1
ATOM 1388 C C . VAL A 1 180 ? -8.700 -8.785 18.459 1.00 87.00 180 VAL A C 1
ATOM 1390 O O . VAL A 1 180 ? -9.644 -9.509 18.767 1.00 87.00 180 VAL A O 1
ATOM 1393 N N . LEU A 1 181 ? -7.901 -9.048 17.421 1.00 86.50 181 LEU A N 1
ATOM 1394 C CA . LEU A 1 181 ? -8.119 -10.187 16.533 1.00 86.50 181 LEU A CA 1
ATOM 1395 C C . LEU A 1 181 ? -8.021 -11.509 17.299 1.00 86.50 181 LEU A C 1
ATOM 1397 O O . LEU A 1 181 ? -8.892 -12.360 17.153 1.00 86.50 181 LEU A O 1
ATOM 1401 N N . SER A 1 182 ? -7.013 -11.660 18.162 1.00 82.56 182 SER A N 1
ATOM 1402 C CA . SER A 1 182 ? -6.841 -12.864 18.984 1.00 82.56 182 SER A CA 1
ATOM 1403 C C . SER A 1 182 ? -8.073 -13.181 19.834 1.00 82.56 182 SER A C 1
ATOM 1405 O O . SER A 1 182 ? -8.458 -14.344 19.950 1.00 82.56 182 SER A O 1
ATOM 1407 N N . GLU A 1 183 ? -8.713 -12.161 20.412 1.00 82.94 183 GLU A N 1
ATOM 1408 C CA . GLU A 1 183 ? -9.934 -12.354 21.200 1.00 82.94 183 GLU A CA 1
ATOM 1409 C C . GLU A 1 183 ? -11.136 -12.718 20.326 1.00 82.94 183 GLU A C 1
ATOM 1411 O O . GLU A 1 183 ? -11.894 -13.609 20.692 1.00 82.94 183 GLU A O 1
ATOM 1416 N N . ILE A 1 184 ? -11.285 -12.098 19.154 1.00 82.81 184 ILE A N 1
ATOM 1417 C CA . ILE A 1 184 ? -12.374 -12.414 18.215 1.00 82.81 184 ILE A CA 1
ATOM 1418 C C . ILE A 1 184 ? -12.250 -13.855 17.706 1.00 82.81 184 ILE A C 1
ATOM 1420 O O . ILE A 1 184 ? -13.228 -14.604 17.691 1.00 82.81 184 ILE A O 1
ATOM 1424 N N . LEU A 1 185 ? -11.032 -14.278 17.359 1.00 77.69 185 LEU A N 1
ATOM 1425 C CA . LEU A 1 185 ? -10.756 -15.640 16.907 1.00 77.69 185 LEU A CA 1
ATOM 1426 C C . LEU A 1 185 ? -10.986 -16.679 18.010 1.00 77.69 185 LEU A C 1
ATOM 1428 O O . LEU A 1 185 ? -11.487 -17.765 17.722 1.00 77.69 185 LEU A O 1
ATOM 1432 N N . ARG A 1 186 ? -10.694 -16.350 19.278 1.00 75.94 186 ARG A N 1
ATOM 1433 C CA . ARG A 1 186 ? -10.999 -17.222 20.428 1.00 75.94 186 ARG A CA 1
ATOM 1434 C C . ARG A 1 186 ? -12.496 -17.522 20.553 1.00 75.94 186 ARG A C 1
ATOM 1436 O O . ARG A 1 186 ? -12.858 -18.573 21.074 1.00 75.94 186 ARG A O 1
ATOM 1443 N N . LEU A 1 187 ? -13.346 -16.622 20.065 1.00 72.06 187 LEU A N 1
ATOM 1444 C CA . LEU A 1 187 ? -14.804 -16.748 20.092 1.00 72.06 187 LEU A CA 1
ATOM 1445 C C . LEU A 1 187 ? -15.389 -17.396 18.848 1.00 72.06 187 LEU A C 1
ATOM 1447 O O . LEU A 1 187 ? -16.603 -17.526 18.751 1.00 72.06 187 LEU A O 1
ATOM 1451 N N . ASN A 1 188 ? -14.540 -17.802 17.905 1.00 73.44 188 ASN A N 1
ATOM 1452 C CA . ASN A 1 188 ? -14.972 -18.358 16.632 1.00 73.44 188 ASN A CA 1
ATOM 1453 C C . ASN A 1 188 ? -15.897 -17.413 15.839 1.00 73.44 188 ASN A C 1
ATOM 1455 O O . ASN A 1 188 ? -16.759 -17.868 15.089 1.00 73.44 188 ASN A O 1
ATOM 1459 N N . ILE A 1 189 ? -15.717 -16.098 15.998 1.00 77.19 189 ILE A N 1
ATOM 1460 C CA . ILE A 1 189 ? -16.462 -15.089 15.242 1.00 77.19 189 ILE A CA 1
ATOM 1461 C C . ILE A 1 189 ? -15.735 -14.853 13.918 1.00 77.19 189 ILE A C 1
ATOM 1463 O O . ILE A 1 189 ? -14.540 -14.545 13.888 1.00 77.19 189 ILE A O 1
ATOM 1467 N N . ALA A 1 190 ? -16.460 -14.997 12.810 1.00 77.06 190 ALA A N 1
ATOM 1468 C CA . ALA A 1 190 ? -15.926 -14.713 11.487 1.00 77.06 190 ALA A CA 1
ATOM 1469 C C . ALA A 1 190 ? -15.834 -13.198 11.260 1.00 77.06 190 ALA A C 1
ATOM 1471 O O . ALA A 1 190 ? -16.793 -12.467 11.496 1.00 77.06 190 ALA A O 1
ATOM 1472 N N . LEU A 1 191 ? -14.710 -12.734 10.713 1.00 81.12 191 LEU A N 1
ATOM 1473 C CA . LEU A 1 191 ? -14.540 -11.353 10.250 1.00 81.12 191 LEU A CA 1
ATOM 1474 C C . LEU A 1 191 ? -14.333 -11.303 8.733 1.00 81.12 191 LEU A C 1
ATOM 1476 O O . LEU A 1 191 ? -13.230 -10.993 8.277 1.00 81.12 191 LEU A O 1
ATOM 1480 N N . PRO A 1 192 ? -15.360 -11.624 7.930 1.00 82.38 192 PRO A N 1
ATOM 1481 C CA . PRO A 1 192 ? -15.295 -11.390 6.498 1.00 82.38 192 PRO A CA 1
ATOM 1482 C C . PRO A 1 192 ? -15.140 -9.889 6.184 1.00 82.38 192 PRO A C 1
ATOM 1484 O O . PRO A 1 192 ? -15.537 -9.066 7.016 1.00 82.38 192 PRO A O 1
ATOM 1487 N N . PRO A 1 193 ? -14.596 -9.512 5.009 1.00 84.62 193 PRO A N 1
ATOM 1488 C CA . PRO A 1 193 ? -14.432 -8.128 4.562 1.00 84.62 193 PRO A CA 1
ATOM 1489 C C . PRO A 1 193 ? -15.643 -7.232 4.836 1.00 84.62 193 PRO A C 1
ATOM 1491 O O . PRO A 1 193 ? -15.479 -6.127 5.346 1.00 84.62 193 PRO A O 1
ATOM 1494 N N . GLU A 1 194 ? -16.860 -7.722 4.594 1.00 83.81 194 GLU A N 1
ATOM 1495 C CA . GLU A 1 194 ? -18.095 -6.950 4.760 1.00 83.81 194 GLU A CA 1
ATOM 1496 C C . GLU A 1 194 ? -18.424 -6.656 6.227 1.00 83.81 194 GLU A C 1
ATOM 1498 O O . GLU A 1 194 ? -19.019 -5.624 6.537 1.00 83.81 194 GLU A O 1
ATOM 1503 N N . ILE A 1 195 ? -18.079 -7.567 7.140 1.00 83.81 195 ILE A N 1
ATOM 1504 C CA . ILE A 1 195 ? -18.240 -7.347 8.582 1.00 83.81 195 ILE A CA 1
ATOM 1505 C C . ILE A 1 195 ? -17.095 -6.476 9.082 1.00 83.81 195 ILE A C 1
ATOM 1507 O O . ILE A 1 195 ? -17.344 -5.504 9.791 1.00 83.81 195 ILE A O 1
ATOM 1511 N N . PHE A 1 196 ? -15.863 -6.772 8.666 1.00 85.62 196 PHE A N 1
ATOM 1512 C CA . PHE A 1 196 ? -14.675 -6.016 9.041 1.00 85.62 196 PHE A CA 1
ATOM 1513 C C . PHE A 1 196 ? -14.839 -4.527 8.715 1.00 85.62 196 PHE A C 1
ATOM 1515 O O . PHE A 1 196 ? -14.694 -3.683 9.597 1.00 85.62 196 PHE A O 1
ATOM 1522 N N . GLU A 1 197 ? -15.243 -4.206 7.483 1.00 84.81 197 GLU A N 1
ATOM 1523 C CA . GLU A 1 197 ? -15.508 -2.833 7.055 1.00 84.81 197 GLU A CA 1
ATOM 1524 C C . GLU A 1 197 ? -16.634 -2.185 7.866 1.00 84.81 197 GLU A C 1
ATOM 1526 O O . GLU A 1 197 ? -16.573 -0.990 8.146 1.00 84.81 197 GLU A O 1
ATOM 1531 N N . LYS A 1 198 ? -17.658 -2.935 8.295 1.00 84.75 198 LYS A N 1
ATOM 1532 C CA . LYS A 1 198 ? -18.753 -2.397 9.118 1.00 84.75 198 LYS A CA 1
ATOM 1533 C C . LYS A 1 198 ? -18.317 -2.069 10.536 1.00 84.75 198 LYS A C 1
ATOM 1535 O O . LYS A 1 198 ? -18.766 -1.045 11.046 1.00 84.75 198 LYS A O 1
ATOM 1540 N N . VAL A 1 199 ? -17.463 -2.891 11.142 1.00 86.81 199 VAL A N 1
ATOM 1541 C CA . VAL A 1 199 ? -17.161 -2.817 12.577 1.00 86.81 199 VAL A CA 1
ATOM 1542 C C . VAL A 1 199 ? -15.809 -2.199 12.919 1.00 86.81 199 VAL A C 1
ATOM 1544 O O . VAL A 1 199 ? -15.573 -1.913 14.086 1.00 86.81 199 VAL A O 1
ATOM 1547 N N . PHE A 1 200 ? -14.937 -1.939 11.944 1.00 87.38 200 PHE A N 1
ATOM 1548 C CA . PHE A 1 200 ? -13.656 -1.275 12.181 1.00 87.38 200 PHE A CA 1
ATOM 1549 C C . PHE A 1 200 ? -13.511 0.031 11.399 1.00 87.38 200 PHE A C 1
ATOM 1551 O O . PHE A 1 200 ? -13.990 0.172 10.274 1.00 87.38 200 PHE A O 1
ATOM 1558 N N . ASP A 1 201 ? -12.853 1.009 12.029 1.00 84.69 201 ASP A N 1
ATOM 1559 C CA . ASP A 1 201 ? -12.280 2.159 11.333 1.00 84.69 201 ASP A CA 1
ATOM 1560 C C . ASP A 1 201 ? -10.831 1.805 10.984 1.00 84.69 201 ASP A C 1
ATOM 1562 O O . ASP A 1 201 ? -9.985 1.606 11.862 1.00 84.69 201 ASP A O 1
ATOM 1566 N N . PHE A 1 202 ? -10.566 1.702 9.688 1.00 79.62 202 PHE A N 1
ATOM 1567 C CA . PHE A 1 202 ? -9.272 1.362 9.116 1.00 79.62 202 PHE A CA 1
ATOM 1568 C C . PHE A 1 202 ? -8.139 2.288 9.567 1.00 79.62 202 PHE A C 1
ATOM 1570 O O . PHE A 1 202 ? -7.016 1.826 9.755 1.00 79.62 202 PHE A O 1
ATOM 1577 N N . ASP A 1 203 ? -8.427 3.569 9.798 1.00 79.19 203 ASP A N 1
ATOM 1578 C CA . ASP A 1 203 ? -7.420 4.541 10.236 1.00 79.19 203 ASP A CA 1
ATOM 1579 C C . ASP A 1 203 ? -7.051 4.387 11.710 1.00 79.19 203 ASP A C 1
ATOM 1581 O O . ASP A 1 203 ? -6.019 4.887 12.157 1.00 79.19 203 ASP A O 1
ATOM 1585 N N . CYS A 1 204 ? -7.879 3.665 12.464 1.00 83.06 204 CYS A N 1
ATOM 1586 C CA . CYS A 1 204 ? -7.630 3.348 13.862 1.00 83.06 204 CYS A CA 1
ATOM 1587 C C . CYS A 1 204 ? -6.970 1.973 14.041 1.00 83.06 204 CYS A C 1
ATOM 1589 O O . CYS A 1 204 ? -6.585 1.622 15.157 1.00 83.06 204 CYS A O 1
ATOM 1591 N N . CYS A 1 205 ? -6.829 1.194 12.966 1.00 87.44 205 CYS A N 1
ATOM 1592 C CA . CYS A 1 205 ? -6.206 -0.121 12.991 1.00 87.44 205 CYS A CA 1
ATOM 1593 C C . CYS A 1 205 ? -4.683 -0.022 12.883 1.00 87.44 205 CYS A C 1
ATOM 1595 O O . CYS A 1 205 ? -4.139 0.680 12.032 1.00 87.44 205 CYS A O 1
ATOM 1597 N N . THR A 1 206 ? -3.976 -0.779 13.717 1.00 87.25 206 THR A N 1
ATOM 1598 C CA . THR A 1 206 ? -2.529 -0.965 13.545 1.00 87.25 206 THR A CA 1
ATOM 1599 C C . THR A 1 206 ? -2.234 -1.802 12.300 1.00 87.25 206 THR A C 1
ATOM 1601 O O . THR A 1 206 ? -2.974 -2.731 11.982 1.00 87.25 206 THR A O 1
ATOM 1604 N N . GLU A 1 207 ? -1.104 -1.539 11.638 1.00 89.12 207 GLU A N 1
ATOM 1605 C CA . GLU A 1 207 ? -0.625 -2.346 10.501 1.00 89.12 207 GLU A CA 1
ATOM 1606 C C . GLU A 1 207 ? -0.590 -3.840 10.837 1.00 89.12 207 GLU A C 1
ATOM 1608 O O . GLU A 1 207 ? -1.044 -4.672 10.056 1.00 89.12 207 GLU A O 1
ATOM 1613 N N . ARG A 1 208 ? -0.111 -4.174 12.042 1.00 88.19 208 ARG A N 1
ATOM 1614 C CA . ARG A 1 208 ? -0.038 -5.553 12.528 1.00 88.19 208 ARG A CA 1
ATOM 1615 C C . ARG A 1 208 ? -1.413 -6.211 12.608 1.00 88.19 208 ARG A C 1
ATOM 1617 O O . ARG A 1 208 ? -1.551 -7.341 12.170 1.00 88.19 208 ARG A O 1
ATOM 1624 N N . PHE A 1 209 ? -2.423 -5.511 13.126 1.00 90.06 209 PHE A N 1
ATOM 1625 C CA . PHE A 1 209 ? -3.786 -6.042 13.189 1.00 90.06 209 PHE A CA 1
ATOM 1626 C C . PHE A 1 209 ? -4.328 -6.389 11.798 1.00 90.06 209 PHE A C 1
ATOM 1628 O O . PHE A 1 209 ? -4.898 -7.461 11.619 1.00 90.06 209 PHE A O 1
ATOM 1635 N N . VAL A 1 210 ? -4.124 -5.509 10.811 1.00 90.25 210 VAL A N 1
ATOM 1636 C CA . VAL A 1 210 ? -4.615 -5.739 9.444 1.00 90.25 210 VAL A CA 1
ATOM 1637 C C . VAL A 1 210 ? -3.869 -6.895 8.773 1.00 90.25 210 VAL A C 1
ATOM 1639 O O . VAL A 1 210 ? -4.501 -7.730 8.131 1.00 90.25 210 VAL A O 1
ATOM 1642 N N . VAL A 1 211 ? -2.548 -6.987 8.960 1.00 88.75 211 VAL A N 1
ATOM 1643 C CA . VAL A 1 211 ? -1.747 -8.114 8.451 1.00 88.75 211 VAL A CA 1
ATOM 1644 C C . VAL A 1 211 ? -2.180 -9.435 9.089 1.00 88.75 211 VAL A C 1
ATOM 1646 O O . VAL A 1 211 ? -2.445 -10.389 8.362 1.00 88.75 211 VAL A O 1
ATOM 1649 N N . ASP A 1 212 ? -2.323 -9.485 10.415 1.00 87.94 212 ASP A N 1
ATOM 1650 C CA . ASP A 1 212 ? -2.745 -10.702 11.120 1.00 87.94 212 ASP A CA 1
ATOM 1651 C C . ASP A 1 212 ? -4.162 -11.131 10.678 1.00 87.94 212 ASP A C 1
ATOM 1653 O O . ASP A 1 212 ? -4.443 -12.321 10.518 1.00 87.94 212 ASP A O 1
ATOM 1657 N N . TRP A 1 213 ? -5.057 -10.166 10.423 1.00 89.25 213 TRP A N 1
ATOM 1658 C CA . TRP A 1 213 ? -6.395 -10.432 9.889 1.00 89.25 213 TRP A CA 1
ATOM 1659 C C . TRP A 1 213 ? -6.338 -11.006 8.471 1.00 89.25 213 TRP A C 1
ATOM 1661 O O . TRP A 1 213 ? -7.008 -11.998 8.185 1.00 89.25 213 TRP A O 1
ATOM 1671 N N . LEU A 1 214 ? -5.512 -10.439 7.590 1.00 87.50 214 LEU A N 1
ATOM 1672 C CA . LEU A 1 214 ? -5.319 -10.974 6.243 1.00 87.50 214 LEU A CA 1
ATOM 1673 C C . LEU A 1 214 ? -4.748 -12.389 6.247 1.00 87.50 214 LEU A C 1
ATOM 1675 O O . LEU A 1 214 ? -5.184 -13.216 5.448 1.00 87.50 214 LEU A O 1
ATOM 1679 N N . ASP A 1 215 ? -3.791 -12.669 7.129 1.00 85.00 215 ASP A N 1
ATOM 1680 C CA . ASP A 1 215 ? -3.181 -13.992 7.241 1.00 85.00 215 ASP A CA 1
ATOM 1681 C C . ASP A 1 215 ? -4.216 -15.025 7.716 1.00 85.00 215 ASP A C 1
ATOM 1683 O O . ASP A 1 215 ? -4.294 -16.124 7.164 1.00 85.00 215 ASP A O 1
ATOM 1687 N N . TYR A 1 216 ? -5.097 -14.648 8.649 1.00 82.69 216 TYR A N 1
ATOM 1688 C CA . TYR A 1 216 ? -6.252 -15.468 9.023 1.00 82.69 216 TYR A CA 1
ATOM 1689 C C . TYR A 1 216 ? -7.182 -15.748 7.829 1.00 82.69 216 TYR A C 1
ATOM 1691 O O . TYR A 1 216 ? -7.559 -16.899 7.586 1.00 82.69 216 TYR A O 1
ATOM 1699 N N . ILE A 1 217 ? -7.529 -14.713 7.057 1.00 81.56 217 ILE A N 1
ATOM 1700 C CA . ILE A 1 217 ? -8.401 -14.851 5.884 1.00 81.56 217 ILE A CA 1
ATOM 1701 C C . ILE A 1 217 ? -7.750 -15.737 4.808 1.00 81.56 217 ILE A C 1
ATOM 1703 O O . ILE A 1 217 ? -8.434 -16.566 4.203 1.00 81.56 217 ILE A O 1
ATOM 1707 N N . ALA A 1 218 ? -6.438 -15.604 4.591 1.00 76.25 218 ALA A N 1
ATOM 1708 C CA . ALA A 1 218 ? -5.684 -16.405 3.630 1.00 76.25 218 ALA A CA 1
ATOM 1709 C C . ALA A 1 218 ? -5.739 -17.902 3.970 1.00 76.25 218 ALA A C 1
ATOM 1711 O O . ALA A 1 218 ? -6.030 -18.721 3.099 1.00 76.25 218 ALA A O 1
ATOM 1712 N N . VAL A 1 219 ? -5.543 -18.268 5.242 1.00 72.69 219 VAL A N 1
ATOM 1713 C CA . VAL A 1 219 ? -5.596 -19.679 5.655 1.00 72.69 219 VAL A CA 1
ATOM 1714 C C . VAL A 1 219 ? -7.012 -20.244 5.534 1.00 72.69 219 VAL A C 1
ATOM 1716 O O . VAL A 1 219 ? -7.199 -21.343 5.008 1.00 72.69 219 VAL A O 1
ATOM 1719 N N . ALA A 1 220 ? -8.031 -19.473 5.924 1.00 64.88 220 ALA A N 1
ATOM 1720 C CA . ALA A 1 220 ? -9.426 -19.877 5.744 1.00 64.88 220 ALA A CA 1
ATOM 1721 C C . ALA A 1 220 ? -9.794 -20.103 4.262 1.00 64.88 220 ALA A C 1
ATOM 1723 O O . ALA A 1 220 ? -10.661 -20.932 3.934 1.00 64.88 220 ALA A O 1
ATOM 1724 N N . TYR A 1 221 ? -9.123 -19.398 3.347 1.00 62.31 221 TYR A N 1
ATOM 1725 C CA . TYR A 1 221 ? -9.240 -19.616 1.912 1.00 62.31 221 TYR A CA 1
ATOM 1726 C C . TYR A 1 221 ? -8.564 -20.933 1.473 1.00 62.31 221 TYR A C 1
ATOM 1728 O O . TYR A 1 221 ? -9.257 -21.778 0.891 1.00 62.31 221 TYR A O 1
ATOM 1736 N N . ASP A 1 222 ? -7.287 -21.142 1.822 1.00 60.59 222 ASP A N 1
ATOM 1737 C CA . ASP A 1 222 ? -6.412 -22.223 1.318 1.00 60.59 222 ASP A CA 1
ATOM 1738 C C . ASP A 1 222 ? -6.806 -23.644 1.769 1.00 60.59 222 ASP A C 1
ATOM 1740 O O . ASP A 1 222 ? -6.618 -24.608 1.023 1.00 60.59 222 ASP A O 1
ATOM 1744 N N . GLU A 1 223 ? -7.447 -23.803 2.933 1.00 52.53 223 GLU A N 1
ATOM 1745 C CA . GLU A 1 223 ? -7.872 -25.108 3.481 1.00 52.53 223 GLU A CA 1
ATOM 1746 C C . GLU A 1 223 ? -8.852 -25.924 2.597 1.00 52.53 223 GLU A C 1
ATOM 1748 O O . GLU A 1 223 ? -9.190 -27.059 2.938 1.00 52.53 223 GLU A O 1
ATOM 1753 N N . LYS A 1 224 ? -9.334 -25.402 1.455 1.00 50.88 224 LYS A N 1
ATOM 1754 C CA . LYS A 1 224 ? -10.229 -26.149 0.540 1.00 50.88 224 LYS A CA 1
ATOM 1755 C C . LYS A 1 224 ? -9.723 -26.376 -0.891 1.00 50.88 224 LYS A C 1
ATOM 1757 O O . LYS A 1 224 ? -10.405 -27.102 -1.608 1.00 50.88 224 LYS A O 1
ATOM 1762 N N . GLU A 1 225 ? -8.559 -25.863 -1.300 1.00 43.50 225 GLU A N 1
ATOM 1763 C CA . GLU A 1 225 ? -7.986 -26.194 -2.628 1.00 43.50 225 GLU A CA 1
ATOM 1764 C C . GLU A 1 225 ? -7.123 -27.476 -2.642 1.00 43.50 225 GLU A C 1
ATOM 1766 O O . GLU A 1 225 ? -6.675 -27.900 -3.702 1.00 43.50 225 GLU A O 1
ATOM 1771 N N . GLY A 1 226 ? -6.962 -28.171 -1.504 1.00 34.12 226 GLY A N 1
ATOM 1772 C CA . GLY A 1 226 ? -6.357 -29.517 -1.464 1.00 34.12 226 GLY A CA 1
ATOM 1773 C C . GLY A 1 226 ? -5.228 -29.735 -0.450 1.00 34.12 226 GLY A C 1
ATOM 1774 O O . GLY A 1 226 ? -4.603 -30.793 -0.460 1.00 34.12 226 GLY A O 1
ATOM 1775 N N . GLY A 1 227 ? -4.961 -28.788 0.451 1.00 30.50 227 GLY A N 1
ATOM 1776 C CA . GLY A 1 227 ? -3.969 -28.951 1.518 1.00 30.50 227 GLY A CA 1
ATOM 1777 C C . GLY A 1 227 ? -4.579 -29.474 2.820 1.00 30.50 227 GLY A C 1
ATOM 1778 O O . GLY A 1 227 ? -5.191 -28.719 3.566 1.00 30.50 227 GLY A O 1
ATOM 1779 N N . SER A 1 228 ? -4.385 -30.756 3.134 1.00 31.39 228 SER A N 1
ATOM 1780 C CA . SER A 1 228 ? -4.658 -31.297 4.473 1.00 31.39 228 SER A CA 1
ATOM 1781 C C . SER A 1 228 ? -3.580 -30.832 5.456 1.00 31.39 228 SER A C 1
ATOM 1783 O O . SER A 1 228 ? -2.496 -31.417 5.474 1.00 31.39 228 SER A O 1
ATOM 1785 N N . LEU A 1 229 ? -3.889 -29.878 6.340 1.00 31.70 229 LEU A N 1
ATOM 1786 C CA . LEU A 1 229 ? -3.121 -29.657 7.569 1.00 31.70 229 LEU A CA 1
ATOM 1787 C C . LEU A 1 229 ? -4.038 -29.451 8.779 1.00 31.70 229 LEU A C 1
ATOM 1789 O O . LEU A 1 229 ? -4.927 -28.609 8.802 1.00 31.70 229 LEU A O 1
ATOM 1793 N N . ARG A 1 230 ? -3.788 -30.272 9.803 1.00 29.91 230 ARG A N 1
ATOM 1794 C CA . ARG A 1 230 ? -4.376 -30.197 11.137 1.00 29.91 230 ARG A CA 1
ATOM 1795 C C . ARG A 1 230 ? -3.750 -29.036 11.913 1.00 29.91 230 ARG A C 1
ATOM 1797 O O . ARG A 1 230 ? -2.556 -29.036 12.174 1.00 29.91 230 ARG A O 1
ATOM 1804 N N . ALA A 1 231 ? -4.580 -28.169 12.446 1.00 37.00 231 ALA A N 1
ATOM 1805 C CA . ALA A 1 231 ? -4.817 -28.107 13.878 1.00 37.00 231 ALA A CA 1
ATOM 1806 C C . ALA A 1 231 ? -3.580 -27.953 14.820 1.00 37.00 231 ALA A C 1
ATOM 1808 O O . ALA A 1 231 ? -3.326 -28.858 15.614 1.00 37.00 231 ALA A O 1
ATOM 1809 N N . GLY A 1 232 ? -2.891 -26.796 14.859 1.00 28.28 232 GLY A N 1
ATOM 1810 C CA . GLY A 1 232 ? -1.866 -26.408 15.860 1.00 28.28 232 GLY A CA 1
ATOM 1811 C C . GLY A 1 232 ? -2.303 -25.540 17.075 1.00 28.28 232 GLY A C 1
ATOM 1812 O O . GLY A 1 232 ? -3.370 -24.927 17.091 1.00 28.28 232 GLY A O 1
ATOM 1813 N N . SER A 1 233 ? -1.490 -25.558 18.139 1.00 27.56 233 SER A N 1
ATOM 1814 C CA . SER A 1 233 ? -1.694 -24.898 19.444 1.00 27.56 233 SER A CA 1
ATOM 1815 C C . SER A 1 233 ? -0.837 -23.637 19.614 1.00 27.56 233 SER A C 1
ATOM 1817 O O . SER A 1 233 ? 0.259 -23.551 19.064 1.00 27.56 233 SER A O 1
ATOM 1819 N N . LEU A 1 234 ? -1.329 -22.684 20.414 1.00 31.73 234 LEU A N 1
ATOM 1820 C CA . LEU A 1 234 ? -0.615 -21.470 20.825 1.00 31.73 234 LEU A CA 1
ATOM 1821 C C . LEU A 1 234 ? 0.371 -21.805 21.963 1.00 31.73 234 LEU A C 1
ATOM 1823 O O . LEU A 1 234 ? -0.071 -22.180 23.048 1.00 31.73 234 LEU A O 1
ATOM 1827 N N . GLU A 1 235 ? 1.677 -21.643 21.748 1.00 26.86 235 GLU A N 1
ATOM 1828 C CA . GLU A 1 235 ? 2.665 -21.561 22.835 1.00 26.86 235 GLU A CA 1
ATOM 1829 C C . GLU A 1 235 ? 3.198 -20.128 22.925 1.00 26.86 235 GLU A C 1
ATOM 1831 O O . GLU A 1 235 ? 3.578 -19.519 21.924 1.00 26.86 235 GLU A O 1
ATOM 1836 N N . ILE A 1 236 ? 3.173 -19.577 24.138 1.00 30.48 236 ILE A N 1
ATOM 1837 C CA . ILE A 1 236 ? 3.672 -18.240 24.458 1.00 30.48 236 ILE A CA 1
ATOM 1838 C C . ILE A 1 236 ? 5.129 -18.408 24.894 1.00 30.48 236 ILE A C 1
ATOM 1840 O O . ILE A 1 236 ? 5.372 -18.913 25.987 1.00 30.48 236 ILE A O 1
ATOM 1844 N N . ASP A 1 237 ? 6.088 -17.988 24.065 1.00 28.02 237 ASP A N 1
ATOM 1845 C CA . ASP A 1 237 ? 7.479 -17.811 24.497 1.00 28.02 237 ASP A CA 1
ATOM 1846 C C . ASP A 1 237 ? 7.605 -16.431 25.172 1.00 28.02 237 ASP A C 1
ATOM 1848 O O . ASP A 1 237 ? 7.430 -15.407 24.502 1.00 28.02 237 ASP A O 1
ATOM 1852 N N . PRO A 1 238 ? 7.886 -16.352 26.486 1.00 30.72 238 PRO A N 1
ATOM 1853 C CA . PRO A 1 238 ? 7.986 -15.080 27.201 1.00 30.72 238 PRO A CA 1
ATOM 1854 C C . PRO A 1 238 ? 9.191 -14.223 26.784 1.00 30.72 238 PRO A C 1
ATOM 1856 O O . PRO A 1 238 ? 9.339 -13.115 27.298 1.00 30.72 238 PRO A O 1
ATOM 1859 N N . SER A 1 239 ? 10.077 -14.723 25.913 1.00 30.59 239 SER A N 1
ATOM 1860 C CA . SER A 1 239 ? 11.396 -14.126 25.674 1.00 30.59 239 SER A CA 1
ATOM 1861 C C . SER A 1 239 ? 11.612 -13.490 24.294 1.00 30.59 239 SER A C 1
ATOM 1863 O O . SER A 1 239 ? 12.645 -12.856 24.091 1.00 30.59 239 SER A O 1
ATOM 1865 N N . ASN A 1 240 ? 10.654 -13.567 23.358 1.00 28.70 240 ASN A N 1
ATOM 1866 C CA . ASN A 1 240 ? 10.784 -12.925 22.042 1.00 28.70 240 ASN A CA 1
ATOM 1867 C C . ASN A 1 240 ? 9.432 -12.503 21.443 1.00 28.70 240 ASN A C 1
ATOM 1869 O O . ASN A 1 240 ? 8.521 -13.308 21.278 1.00 28.70 240 ASN A O 1
ATOM 1873 N N . ALA A 1 241 ? 9.314 -11.232 21.045 1.00 29.91 241 ALA A N 1
ATOM 1874 C CA . ALA A 1 241 ? 8.100 -10.607 20.507 1.00 29.91 241 ALA A CA 1
ATOM 1875 C C . ALA A 1 241 ? 7.756 -11.003 19.049 1.00 29.91 241 ALA A C 1
ATOM 1877 O O . ALA A 1 241 ? 7.321 -10.163 18.259 1.00 29.91 241 ALA A O 1
ATOM 1878 N N . SER A 1 242 ? 7.914 -12.275 18.677 1.00 27.53 242 SER A N 1
ATOM 1879 C CA . SER A 1 242 ? 7.495 -12.817 17.377 1.00 27.53 242 SER A CA 1
ATOM 1880 C C . SER A 1 242 ? 6.435 -13.907 17.564 1.00 27.53 242 SER A C 1
ATOM 1882 O O . SER A 1 242 ? 6.735 -14.969 18.104 1.00 27.53 242 SER A O 1
ATOM 1884 N N . LEU A 1 243 ? 5.204 -13.649 17.105 1.00 31.94 243 LEU A N 1
ATOM 1885 C CA . LEU A 1 243 ? 4.116 -14.634 17.078 1.00 31.94 243 LEU A CA 1
ATOM 1886 C C . LEU A 1 243 ? 4.409 -15.673 15.985 1.00 31.94 243 LEU A C 1
ATOM 1888 O O . LEU A 1 243 ? 4.526 -15.314 14.816 1.00 31.94 243 LEU A O 1
ATOM 1892 N N . LYS A 1 244 ? 4.509 -16.954 16.352 1.00 28.28 244 LYS A N 1
ATOM 1893 C CA . LYS A 1 244 ? 4.457 -18.076 15.403 1.00 28.28 244 LYS A CA 1
ATOM 1894 C C . LYS A 1 244 ? 3.144 -18.824 15.600 1.00 28.28 244 LYS A C 1
ATOM 1896 O O . LYS A 1 244 ? 2.852 -19.290 16.697 1.00 28.28 244 LYS A O 1
ATOM 1901 N N . TRP A 1 245 ? 2.351 -18.906 14.538 1.00 31.30 245 TRP A N 1
ATOM 1902 C CA . TRP A 1 245 ? 1.027 -19.523 14.532 1.00 31.30 245 TRP A CA 1
ATOM 1903 C C . TRP A 1 245 ? 1.062 -20.945 13.952 1.00 31.30 245 TRP A C 1
ATOM 1905 O O . TRP A 1 245 ? 1.855 -21.233 13.055 1.00 31.30 245 TRP A O 1
ATOM 1915 N N . SER A 1 246 ? 0.194 -21.833 14.454 1.00 32.25 246 SER A N 1
ATOM 1916 C CA . SER A 1 246 ? -0.072 -23.160 13.879 1.00 32.25 246 SER A CA 1
ATOM 1917 C C . SER A 1 246 ? -1.576 -23.531 14.026 1.00 32.25 246 SER A C 1
ATOM 1919 O O . SER A 1 246 ? -2.179 -23.148 15.026 1.00 32.25 246 SER A O 1
ATOM 1921 N N . PRO A 1 247 ? -2.229 -24.238 13.072 1.00 31.52 247 PRO A N 1
ATOM 1922 C CA . PRO A 1 247 ? -3.666 -24.002 12.776 1.00 31.52 247 PRO A CA 1
ATOM 1923 C C . PRO A 1 247 ? -4.781 -24.907 13.391 1.00 31.52 247 PRO A C 1
ATOM 1925 O O . PRO A 1 247 ? -5.356 -25.655 12.626 1.00 31.52 247 PRO A O 1
ATOM 1928 N N . LYS A 1 248 ? -5.165 -24.879 14.696 1.00 28.94 248 LYS A N 1
ATOM 1929 C CA . LYS A 1 248 ? -6.483 -25.359 15.291 1.00 28.94 248 LYS A CA 1
ATOM 1930 C C . LYS A 1 248 ? -7.715 -25.645 14.377 1.00 28.94 248 LYS A C 1
ATOM 1932 O O . LYS A 1 248 ? -8.253 -24.696 13.833 1.00 28.94 248 LYS A O 1
ATOM 1937 N N . SER A 1 249 ? -8.268 -26.867 14.301 1.00 30.88 249 SER A N 1
ATOM 1938 C CA . SER A 1 249 ? -9.463 -27.225 13.495 1.00 30.88 249 SER A CA 1
ATOM 1939 C C . SER A 1 249 ? -10.783 -26.655 14.038 1.00 30.88 249 SER A C 1
ATOM 1941 O O . SER A 1 249 ? -11.131 -26.943 15.184 1.00 30.88 249 SER A O 1
ATOM 1943 N N . GLY A 1 250 ? -11.556 -25.971 13.189 1.00 36.59 250 GLY A N 1
ATOM 1944 C CA . GLY A 1 250 ? -12.919 -25.520 13.511 1.00 36.59 250 GLY A CA 1
ATOM 1945 C C . GLY A 1 250 ? -13.292 -24.138 12.980 1.00 36.59 250 GLY A C 1
ATOM 1946 O O . GLY A 1 250 ? -14.061 -23.445 13.638 1.00 36.59 250 GLY A O 1
ATOM 1947 N N . LEU A 1 251 ? -12.748 -23.729 11.828 1.00 38.62 251 LEU A N 1
ATOM 1948 C CA . LEU A 1 251 ? -12.987 -22.400 11.269 1.00 38.62 251 LEU A CA 1
ATOM 1949 C C . LEU A 1 251 ? -14.486 -22.126 11.024 1.00 38.62 251 LEU A C 1
ATOM 1951 O O . LEU A 1 251 ? -15.205 -23.018 10.552 1.00 38.62 251 LEU A O 1
ATOM 1955 N N . PRO A 1 252 ? -14.955 -20.889 11.269 1.00 37.88 252 PRO A N 1
ATOM 1956 C CA . PRO A 1 252 ? -16.295 -20.458 10.896 1.00 37.88 252 PRO A CA 1
ATOM 1957 C C . PRO A 1 252 ? -16.529 -20.653 9.394 1.00 37.88 252 PRO A C 1
ATOM 1959 O O . PRO A 1 252 ? -15.642 -20.412 8.570 1.00 37.88 252 PRO A O 1
ATOM 1962 N N . LYS A 1 253 ? -17.737 -21.075 9.006 1.00 38.19 253 LYS A N 1
ATOM 1963 C CA . LYS A 1 253 ? -18.113 -21.231 7.593 1.00 38.19 253 LYS A CA 1
ATOM 1964 C C . LYS A 1 253 ? -18.243 -19.861 6.917 1.00 38.19 253 LYS A C 1
ATOM 1966 O O . LYS A 1 253 ? -19.326 -19.292 6.870 1.00 38.19 253 LYS A O 1
ATOM 1971 N N . ILE A 1 254 ? -17.156 -19.372 6.334 1.00 43.97 254 ILE A N 1
ATOM 1972 C CA . ILE A 1 254 ? -17.183 -18.257 5.380 1.00 43.97 254 ILE A CA 1
ATOM 1973 C C . ILE A 1 254 ? -17.666 -18.795 4.019 1.00 43.97 254 ILE A C 1
ATOM 1975 O O . ILE A 1 254 ? -17.128 -19.782 3.505 1.00 43.97 254 ILE A O 1
ATOM 1979 N N . ILE A 1 255 ? -18.704 -18.179 3.444 1.00 38.06 255 ILE A N 1
ATOM 1980 C CA . ILE A 1 255 ? -19.214 -18.494 2.099 1.00 38.06 255 ILE A CA 1
ATOM 1981 C C . ILE A 1 255 ? -18.250 -17.870 1.077 1.00 38.06 255 ILE A C 1
ATOM 1983 O O . ILE A 1 255 ? -17.985 -16.673 1.121 1.00 38.06 255 ILE A O 1
ATOM 1987 N N . LYS A 1 256 ? -17.665 -18.712 0.213 1.00 47.44 256 LYS A N 1
ATOM 1988 C CA . LYS A 1 256 ? -16.467 -18.413 -0.590 1.00 47.44 256 LYS A CA 1
ATOM 1989 C C . LYS A 1 256 ? -16.799 -17.949 -2.010 1.00 47.44 256 LYS A C 1
ATOM 1991 O O . LYS A 1 256 ? -17.546 -18.621 -2.714 1.00 47.44 256 LYS A O 1
ATOM 1996 N N . THR A 1 257 ? -16.099 -16.918 -2.467 1.00 44.81 257 THR A N 1
ATOM 1997 C CA . THR A 1 257 ? -15.833 -16.624 -3.885 1.00 44.81 257 THR A CA 1
ATOM 1998 C C . THR A 1 257 ? -14.389 -16.129 -4.007 1.00 44.81 257 THR A C 1
ATOM 2000 O O . THR A 1 257 ? -13.847 -15.577 -3.050 1.00 44.81 257 THR A O 1
ATOM 2003 N N . SER A 1 258 ? -13.742 -16.298 -5.165 1.00 52.84 258 SER A N 1
ATOM 2004 C CA . SER A 1 258 ? -12.415 -15.712 -5.456 1.00 52.84 258 SER A CA 1
ATOM 2005 C C . SER A 1 258 ? -12.379 -14.192 -5.227 1.00 52.84 258 SER A C 1
ATOM 2007 O O . SER A 1 258 ? -11.344 -13.630 -4.883 1.00 52.84 258 SER A O 1
ATOM 2009 N N . SER A 1 259 ? -13.539 -13.531 -5.309 1.00 64.31 259 SER A N 1
ATOM 2010 C CA . SER A 1 259 ? -13.698 -12.117 -4.968 1.00 64.31 259 SER A CA 1
ATOM 2011 C C . SER A 1 259 ? -13.440 -11.798 -3.492 1.00 64.31 259 SER A C 1
ATOM 2013 O O . SER A 1 259 ? -13.110 -10.661 -3.189 1.00 64.31 259 SER A O 1
ATOM 2015 N N . PHE A 1 260 ? -13.570 -12.755 -2.571 1.00 76.56 260 PHE A N 1
ATOM 2016 C CA . PHE A 1 260 ? -13.500 -12.504 -1.130 1.00 76.56 260 PHE A CA 1
ATOM 2017 C C . PHE A 1 260 ? -12.082 -12.177 -0.647 1.00 76.56 260 PHE A C 1
ATOM 2019 O O . PHE A 1 260 ? -11.871 -11.200 0.069 1.00 76.56 260 PHE A O 1
ATOM 2026 N N . TYR A 1 261 ? -11.087 -12.969 -1.061 1.00 82.88 261 TYR A N 1
ATOM 2027 C CA . TYR A 1 261 ? -9.692 -12.707 -0.697 1.00 82.88 261 TYR A CA 1
ATOM 2028 C C . TYR A 1 261 ? -9.179 -11.427 -1.360 1.00 82.88 261 TYR A C 1
ATOM 2030 O O . TYR A 1 261 ? -8.546 -10.600 -0.707 1.00 82.88 261 TYR A O 1
ATOM 2038 N N . LEU A 1 262 ? -9.539 -11.212 -2.630 1.00 83.00 262 LEU A N 1
ATOM 2039 C CA . LEU A 1 262 ? -9.224 -9.974 -3.336 1.00 83.00 262 LEU A CA 1
ATOM 2040 C C . LEU A 1 262 ? -9.880 -8.755 -2.672 1.00 83.00 262 LEU A C 1
ATOM 2042 O O . LEU A 1 262 ? -9.235 -7.720 -2.549 1.00 83.00 262 LEU A O 1
ATOM 2046 N N . GLN A 1 263 ? -11.119 -8.865 -2.184 1.00 86.38 263 GLN A N 1
ATOM 2047 C CA . GLN A 1 263 ? -11.759 -7.813 -1.385 1.00 86.38 263 GLN A CA 1
ATOM 2048 C C . GLN A 1 263 ? -11.004 -7.557 -0.077 1.00 86.38 263 GLN A C 1
ATOM 2050 O O . GLN A 1 263 ? -10.777 -6.401 0.269 1.00 86.38 263 GLN A O 1
ATOM 2055 N N . ALA A 1 264 ? -10.554 -8.601 0.624 1.00 88.12 264 ALA A N 1
ATOM 2056 C CA . ALA A 1 264 ? -9.759 -8.439 1.839 1.00 88.12 264 ALA A CA 1
ATOM 2057 C C . ALA A 1 264 ? -8.438 -7.700 1.558 1.00 88.12 264 ALA A C 1
ATOM 2059 O O . ALA A 1 264 ? -8.145 -6.687 2.197 1.00 88.12 264 ALA A O 1
ATOM 2060 N N . LEU A 1 265 ? -7.685 -8.147 0.546 1.00 89.25 265 LEU A N 1
ATOM 2061 C CA . LEU A 1 265 ? -6.459 -7.486 0.084 1.00 89.25 265 LEU A CA 1
ATOM 2062 C C . LEU A 1 265 ? -6.726 -6.041 -0.349 1.00 89.25 265 LEU A C 1
ATOM 2064 O O . LEU A 1 265 ? -5.961 -5.134 -0.030 1.00 89.25 265 LEU A O 1
ATOM 2068 N N . SER A 1 266 ? -7.843 -5.818 -1.037 1.00 87.81 266 SER A N 1
ATOM 2069 C CA . SER A 1 266 ? -8.279 -4.503 -1.480 1.00 87.81 266 SER A CA 1
ATOM 2070 C C . SER A 1 266 ? -8.550 -3.545 -0.325 1.00 87.81 266 SER A C 1
ATOM 2072 O O . SER A 1 266 ? -8.262 -2.356 -0.456 1.00 87.81 266 SER A O 1
ATOM 2074 N N . LEU A 1 267 ? -9.155 -4.028 0.760 1.00 87.94 267 LEU A N 1
ATOM 2075 C CA . LEU A 1 267 ? -9.420 -3.228 1.952 1.00 87.94 267 LEU A CA 1
ATOM 2076 C C . LEU A 1 267 ? -8.117 -2.925 2.691 1.00 87.94 267 LEU A C 1
ATOM 2078 O O . LEU A 1 267 ? -7.867 -1.776 3.047 1.00 87.94 267 LEU A O 1
ATOM 2082 N N . ALA A 1 268 ? -7.244 -3.921 2.835 1.00 89.56 268 ALA A N 1
ATOM 2083 C CA . ALA A 1 268 ? -5.932 -3.737 3.441 1.00 89.56 268 ALA A CA 1
ATOM 2084 C C . ALA A 1 268 ? -5.037 -2.773 2.646 1.00 89.56 268 ALA A C 1
ATOM 2086 O O . ALA A 1 268 ? -4.273 -2.016 3.232 1.00 89.56 268 ALA A O 1
ATOM 2087 N N . ALA A 1 269 ? -5.158 -2.724 1.318 1.00 86.81 269 ALA A N 1
ATOM 2088 C CA . ALA A 1 269 ? -4.442 -1.757 0.488 1.00 86.81 269 ALA A CA 1
ATOM 2089 C C . ALA A 1 269 ? -4.893 -0.298 0.701 1.00 86.81 269 ALA A C 1
ATOM 2091 O O . ALA A 1 269 ? -4.159 0.622 0.348 1.00 86.81 269 ALA A O 1
ATOM 2092 N N . LEU A 1 270 ? -6.082 -0.064 1.268 1.00 78.38 270 LEU A N 1
ATOM 2093 C CA . LEU A 1 270 ? -6.598 1.281 1.548 1.00 78.38 270 LEU A CA 1
ATOM 2094 C C . LEU A 1 270 ? -6.272 1.795 2.957 1.00 78.38 270 LEU A C 1
ATOM 2096 O O . LEU A 1 270 ? -6.579 2.951 3.266 1.00 78.38 270 LEU A O 1
ATOM 2100 N N . ALA A 1 271 ? -5.692 0.949 3.807 1.00 75.81 271 ALA A N 1
ATOM 2101 C CA . ALA A 1 271 ? -5.707 1.123 5.248 1.00 75.81 271 ALA A CA 1
ATOM 2102 C C . ALA A 1 271 ? -4.447 0.573 5.923 1.00 75.81 271 ALA A C 1
ATOM 2104 O O . ALA A 1 271 ? -4.005 -0.498 5.533 1.00 75.81 271 ALA A O 1
ATOM 2105 N N . PRO A 1 272 ? -3.926 1.197 6.991 1.00 76.38 272 PRO A N 1
ATOM 2106 C CA . PRO A 1 272 ? -4.322 2.504 7.527 1.00 76.38 272 PRO A CA 1
ATOM 2107 C C . PRO A 1 272 ? -3.860 3.668 6.625 1.00 76.38 272 PRO A C 1
ATOM 2109 O O . PRO A 1 272 ? -2.882 3.539 5.890 1.00 76.38 272 PRO A O 1
ATOM 2112 N N . THR A 1 273 ? -4.515 4.839 6.695 1.00 71.81 273 THR A N 1
ATOM 2113 C CA . THR A 1 273 ? -4.191 5.994 5.820 1.00 71.81 273 THR A CA 1
ATOM 2114 C C . THR A 1 273 ? -2.722 6.442 5.899 1.00 71.81 273 THR A C 1
ATOM 2116 O O . THR A 1 273 ? -2.173 6.898 4.899 1.00 71.81 273 THR A O 1
ATOM 2119 N N . ASN A 1 274 ? -2.053 6.246 7.041 1.00 75.62 274 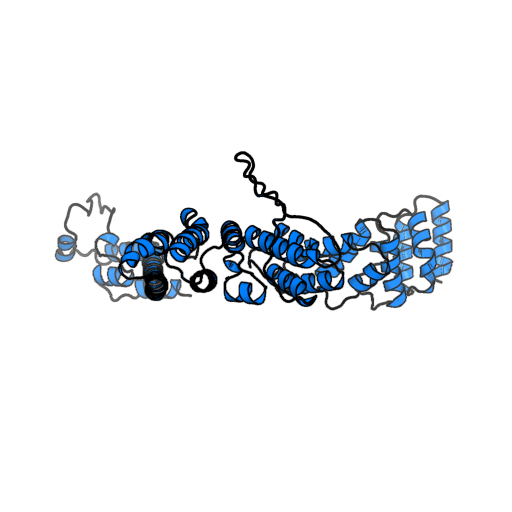ASN A N 1
ATOM 2120 C CA . ASN A 1 274 ? -0.637 6.580 7.239 1.00 75.62 274 ASN A CA 1
ATOM 2121 C C . ASN A 1 274 ? 0.271 5.339 7.324 1.00 75.62 274 ASN A C 1
ATOM 2123 O O . ASN A 1 274 ? 1.209 5.316 8.119 1.00 75.62 274 ASN A O 1
ATOM 2127 N N . ALA A 1 275 ? -0.006 4.301 6.533 1.00 82.31 275 ALA A N 1
ATOM 2128 C CA . ALA A 1 275 ? 0.808 3.091 6.553 1.00 82.31 275 ALA A CA 1
ATOM 2129 C C . ALA A 1 275 ? 2.242 3.297 6.021 1.00 82.31 275 ALA A C 1
ATOM 2131 O O . ALA A 1 275 ? 2.528 4.100 5.121 1.00 82.31 275 ALA A O 1
ATOM 2132 N N . THR A 1 276 ? 3.165 2.515 6.563 1.00 87.50 276 THR A N 1
ATOM 2133 C CA . THR A 1 276 ? 4.564 2.436 6.162 1.00 87.50 276 THR A CA 1
ATOM 2134 C C . THR A 1 276 ? 4.715 1.770 4.794 1.00 87.50 276 THR A C 1
ATOM 2136 O O . THR A 1 276 ? 3.849 1.040 4.320 1.00 87.50 276 THR A O 1
ATOM 2139 N N . LEU A 1 277 ? 5.848 2.005 4.126 1.00 84.94 277 LEU A N 1
ATOM 2140 C CA . LEU A 1 277 ? 6.151 1.318 2.862 1.00 84.94 277 LEU A CA 1
ATOM 2141 C C . LEU A 1 277 ? 6.290 -0.199 3.056 1.00 84.94 277 LEU A C 1
ATOM 2143 O O . LEU A 1 277 ? 5.855 -0.953 2.194 1.00 84.94 277 LEU A O 1
ATOM 2147 N N . SER A 1 278 ? 6.836 -0.629 4.200 1.00 86.88 278 SER A N 1
ATOM 2148 C CA . SER A 1 278 ? 6.963 -2.047 4.572 1.00 86.88 278 SER A CA 1
ATOM 2149 C C . SER A 1 278 ? 5.600 -2.742 4.628 1.00 86.88 278 SER A C 1
ATOM 2151 O O . SER A 1 278 ? 5.439 -3.860 4.144 1.00 86.88 278 SER A O 1
ATOM 2153 N N . TYR A 1 279 ? 4.584 -2.051 5.154 1.00 88.81 279 TYR A N 1
ATOM 2154 C CA . TYR A 1 279 ? 3.218 -2.553 5.144 1.00 88.81 279 TYR A CA 1
ATOM 2155 C C . TYR A 1 279 ? 2.698 -2.772 3.718 1.00 88.81 279 TYR A C 1
ATOM 2157 O O . TYR A 1 279 ? 2.273 -3.876 3.391 1.00 88.81 279 TYR A O 1
ATOM 2165 N N . TYR A 1 280 ? 2.795 -1.769 2.840 1.00 86.62 280 TYR A N 1
ATOM 2166 C CA . TYR A 1 280 ? 2.339 -1.909 1.452 1.00 86.62 280 TYR A CA 1
ATOM 2167 C C . TYR A 1 280 ? 3.086 -3.009 0.688 1.00 86.62 280 TYR A C 1
ATOM 2169 O O . TYR A 1 280 ? 2.475 -3.725 -0.100 1.00 86.62 280 TYR A O 1
ATOM 2177 N N . GLU A 1 281 ? 4.384 -3.182 0.946 1.00 86.00 281 GLU A N 1
ATOM 2178 C CA . GLU A 1 281 ? 5.178 -4.283 0.392 1.00 86.00 281 GLU A CA 1
ATOM 2179 C C . GLU A 1 281 ? 4.627 -5.642 0.837 1.00 86.00 281 GLU A C 1
ATOM 2181 O O . GLU A 1 281 ? 4.413 -6.524 0.009 1.00 86.00 281 GLU A O 1
ATOM 2186 N N . SER A 1 282 ? 4.304 -5.775 2.125 1.00 87.12 282 SER A N 1
ATOM 2187 C CA . SER A 1 282 ? 3.672 -6.962 2.706 1.00 87.12 282 SER A CA 1
ATOM 2188 C C . SER A 1 282 ? 2.314 -7.273 2.055 1.00 87.12 282 SER A C 1
ATOM 2190 O O . SER A 1 282 ? 2.031 -8.432 1.746 1.00 87.12 282 SER A O 1
ATOM 2192 N N . ILE A 1 283 ? 1.480 -6.258 1.795 1.00 89.25 283 ILE A N 1
ATOM 2193 C CA . ILE A 1 283 ? 0.186 -6.435 1.112 1.00 89.25 283 ILE A CA 1
ATOM 2194 C C . ILE A 1 283 ? 0.382 -6.874 -0.342 1.00 89.25 283 ILE A C 1
ATOM 2196 O O . ILE A 1 283 ? -0.228 -7.845 -0.783 1.00 89.25 283 ILE A O 1
ATOM 2200 N N . LEU A 1 284 ? 1.256 -6.194 -1.085 1.00 86.19 284 LEU A N 1
ATOM 2201 C CA . LEU A 1 284 ? 1.521 -6.500 -2.493 1.00 86.19 284 LEU A CA 1
ATOM 2202 C C . LEU A 1 284 ? 2.140 -7.893 -2.680 1.00 86.19 284 LEU A C 1
ATOM 2204 O O . LEU A 1 284 ? 1.783 -8.592 -3.624 1.00 86.19 284 LEU A O 1
ATOM 2208 N N . ALA A 1 285 ? 3.004 -8.329 -1.760 1.00 84.31 285 ALA A N 1
ATOM 2209 C CA . ALA A 1 285 ? 3.605 -9.664 -1.773 1.00 84.31 285 ALA A CA 1
ATOM 2210 C C . ALA A 1 285 ? 2.588 -10.805 -1.577 1.00 84.31 285 ALA A C 1
ATOM 2212 O O . ALA A 1 285 ? 2.910 -11.961 -1.845 1.00 84.31 285 ALA A O 1
ATOM 2213 N N . ARG A 1 286 ? 1.369 -10.500 -1.112 1.00 84.62 286 ARG A N 1
ATOM 2214 C CA . ARG A 1 286 ? 0.277 -11.472 -0.944 1.00 84.62 286 ARG A CA 1
ATOM 2215 C C . ARG A 1 286 ? -0.593 -11.636 -2.191 1.00 84.62 286 ARG A C 1
ATOM 2217 O O . ARG A 1 286 ? -1.462 -12.505 -2.194 1.00 84.62 286 ARG A O 1
ATOM 2224 N N . ALA A 1 287 ? -0.371 -10.839 -3.239 1.00 83.19 287 ALA A N 1
ATOM 2225 C CA . ALA A 1 287 ? -1.033 -11.042 -4.522 1.00 83.19 287 ALA A CA 1
ATOM 2226 C C . ALA A 1 287 ? -0.658 -12.418 -5.096 1.00 83.19 287 ALA A C 1
ATOM 2228 O O . ALA A 1 287 ? 0.519 -12.753 -5.229 1.00 83.19 287 ALA A O 1
ATOM 2229 N N . ARG A 1 288 ? -1.665 -13.219 -5.442 1.00 78.81 288 ARG A N 1
ATOM 2230 C CA . ARG A 1 288 ? -1.514 -14.594 -5.948 1.00 78.81 288 ARG A CA 1
ATOM 2231 C C . ARG A 1 288 ? -1.517 -14.652 -7.464 1.00 78.81 288 ARG A C 1
ATOM 2233 O O . ARG A 1 288 ? -1.079 -15.635 -8.056 1.00 78.81 288 ARG A O 1
ATOM 2240 N N . SER A 1 289 ? -2.019 -13.598 -8.094 1.00 75.88 289 SER A N 1
ATOM 2241 C CA . SER A 1 289 ? -1.984 -13.436 -9.533 1.00 75.88 289 SER A CA 1
ATOM 2242 C C . SER A 1 289 ? -1.532 -12.038 -9.918 1.00 75.88 289 SER A C 1
ATOM 2244 O O . SER A 1 289 ? -1.549 -11.078 -9.147 1.00 75.88 289 SER A O 1
ATOM 2246 N N . LEU A 1 290 ? -1.148 -11.936 -11.176 1.00 70.88 290 LEU A N 1
ATOM 2247 C CA . LEU A 1 290 ? -0.801 -10.692 -11.830 1.00 70.88 290 LEU A CA 1
ATOM 2248 C C . LEU A 1 290 ? -1.972 -9.704 -11.881 1.00 70.88 290 LEU A C 1
ATOM 2250 O O . LEU A 1 290 ? -1.765 -8.502 -11.742 1.00 70.88 290 LEU A O 1
ATOM 2254 N N . GLU A 1 291 ? -3.190 -10.204 -12.070 1.00 75.38 291 GLU A N 1
ATOM 2255 C CA . GLU A 1 291 ? -4.396 -9.379 -12.097 1.00 75.38 291 GLU A CA 1
ATOM 2256 C C . GLU A 1 291 ? -4.676 -8.776 -10.716 1.00 75.38 291 GLU A C 1
ATOM 2258 O O . GLU A 1 291 ? -4.930 -7.577 -10.605 1.00 75.38 291 GLU A O 1
ATOM 2263 N N . GLU A 1 292 ? -4.511 -9.569 -9.652 1.00 79.56 292 GLU A N 1
ATOM 2264 C CA . GLU A 1 292 ? -4.596 -9.078 -8.274 1.00 79.56 292 GLU A CA 1
ATOM 2265 C C . GLU A 1 292 ? -3.511 -8.036 -7.992 1.00 79.56 292 GLU A C 1
ATOM 2267 O O . GLU A 1 292 ? -3.801 -6.974 -7.444 1.00 79.56 292 GLU A O 1
ATOM 2272 N N . LEU A 1 293 ? -2.270 -8.295 -8.416 1.00 80.25 293 LEU A N 1
ATOM 2273 C CA . LEU A 1 293 ? -1.170 -7.352 -8.237 1.00 80.25 293 LEU A CA 1
ATOM 2274 C C . LEU A 1 293 ? -1.460 -6.019 -8.944 1.00 80.25 293 LEU A C 1
ATOM 2276 O O . LEU A 1 293 ? -1.295 -4.963 -8.335 1.00 80.25 293 LEU A O 1
ATOM 2280 N N . ARG A 1 294 ? -1.946 -6.049 -10.194 1.00 75.12 294 ARG A N 1
ATOM 2281 C CA . ARG A 1 294 ? -2.358 -4.843 -10.937 1.00 75.12 294 ARG A CA 1
ATOM 2282 C C . ARG A 1 294 ? -3.455 -4.079 -10.206 1.00 75.12 294 ARG A C 1
ATOM 2284 O O . ARG A 1 294 ? -3.356 -2.863 -10.048 1.00 75.12 294 ARG A O 1
ATOM 2291 N N . TYR A 1 295 ? -4.465 -4.794 -9.723 1.00 81.50 295 TYR A N 1
ATOM 2292 C CA . TYR A 1 295 ? -5.569 -4.200 -8.986 1.00 81.50 295 TYR A CA 1
ATOM 2293 C C . TYR A 1 295 ? -5.099 -3.501 -7.701 1.00 81.50 295 TYR A C 1
ATOM 2295 O O . TYR A 1 295 ? -5.469 -2.355 -7.440 1.00 81.50 295 TYR A O 1
ATOM 2303 N N . LEU A 1 296 ? -4.233 -4.146 -6.916 1.00 83.19 296 LEU A N 1
ATOM 2304 C CA . LEU A 1 296 ? -3.691 -3.562 -5.685 1.00 83.19 296 LEU A CA 1
ATOM 2305 C C . LEU A 1 296 ? -2.788 -2.361 -5.963 1.00 83.19 296 LEU A C 1
ATOM 2307 O O . LEU A 1 296 ? -2.850 -1.368 -5.243 1.00 83.19 296 LEU A O 1
ATOM 2311 N N . ILE A 1 297 ? -1.985 -2.422 -7.025 1.00 80.94 297 ILE A N 1
ATOM 2312 C CA . ILE A 1 297 ? -1.135 -1.311 -7.460 1.00 80.94 297 ILE A CA 1
ATOM 2313 C C . ILE A 1 297 ? -1.969 -0.083 -7.792 1.00 80.94 297 ILE A C 1
ATOM 2315 O O . ILE A 1 297 ? -1.643 1.008 -7.321 1.00 80.94 297 ILE A O 1
ATOM 2319 N N . TYR A 1 298 ? -3.044 -0.254 -8.562 1.00 78.06 298 TYR A N 1
ATOM 2320 C CA . TYR A 1 298 ? -3.964 0.833 -8.877 1.00 78.06 298 TYR A CA 1
ATOM 2321 C C . TYR A 1 298 ? -4.506 1.474 -7.591 1.00 78.06 298 TYR A C 1
ATOM 2323 O O . TYR A 1 298 ? -4.382 2.682 -7.390 1.00 78.06 298 TYR A O 1
ATOM 2331 N N . ARG A 1 299 ? -4.984 0.650 -6.651 1.00 81.50 299 ARG A N 1
ATOM 2332 C CA . ARG A 1 299 ? -5.562 1.112 -5.378 1.00 81.50 299 ARG A CA 1
ATOM 2333 C C . ARG A 1 299 ? -4.563 1.842 -4.480 1.00 81.50 299 ARG A C 1
ATOM 2335 O O . ARG A 1 299 ? -4.901 2.872 -3.900 1.00 81.50 299 ARG A O 1
ATOM 2342 N N . ILE A 1 300 ? -3.334 1.339 -4.376 1.00 82.75 300 ILE A N 1
ATOM 2343 C CA . ILE A 1 300 ? -2.269 1.984 -3.594 1.00 82.75 300 ILE A CA 1
ATOM 2344 C C . ILE A 1 300 ? -1.844 3.300 -4.248 1.00 82.75 300 ILE A C 1
ATOM 2346 O O . ILE A 1 300 ? -1.637 4.285 -3.543 1.00 82.75 300 ILE A O 1
ATOM 2350 N N . SER A 1 301 ? -1.752 3.340 -5.579 1.00 77.69 301 SER A N 1
ATOM 2351 C CA . SER A 1 301 ? -1.336 4.537 -6.323 1.00 77.69 301 SER A CA 1
ATOM 2352 C C . SER A 1 301 ? -2.350 5.676 -6.190 1.00 77.69 301 SER A C 1
ATOM 2354 O O . SER A 1 301 ? -1.947 6.822 -6.011 1.00 77.69 301 SER A O 1
ATOM 2356 N N . GLU A 1 302 ? -3.653 5.368 -6.193 1.00 77.69 302 GLU A N 1
ATOM 2357 C CA . GLU A 1 302 ? -4.710 6.356 -5.926 1.00 77.69 302 GLU A CA 1
ATOM 2358 C C . GLU A 1 302 ? -4.614 6.939 -4.510 1.00 77.69 302 GLU A C 1
ATOM 2360 O O . GLU A 1 302 ? -4.776 8.143 -4.309 1.00 77.69 302 GLU A O 1
ATOM 2365 N N . LYS A 1 303 ? -4.354 6.089 -3.510 1.00 75.75 303 LYS A N 1
ATOM 2366 C CA . LYS A 1 303 ? -4.323 6.500 -2.100 1.00 75.75 303 LYS A CA 1
ATOM 2367 C C . LYS A 1 303 ? -3.024 7.218 -1.729 1.00 75.75 303 LYS A C 1
ATOM 2369 O O . LYS A 1 303 ? -3.037 8.115 -0.885 1.00 75.75 303 LYS A O 1
ATOM 2374 N N . ARG A 1 304 ? -1.905 6.811 -2.331 1.00 77.25 304 ARG A N 1
ATOM 2375 C CA . ARG A 1 304 ? -0.551 7.242 -1.980 1.00 77.25 304 ARG A CA 1
ATOM 2376 C C . ARG A 1 304 ? 0.261 7.562 -3.247 1.00 77.25 304 ARG A C 1
ATOM 2378 O O . ARG A 1 304 ? 1.148 6.795 -3.618 1.00 77.25 304 ARG A O 1
ATOM 2385 N N . PRO A 1 305 ? 0.023 8.722 -3.884 1.00 74.19 305 PRO A N 1
ATOM 2386 C CA . PRO A 1 305 ? 0.691 9.109 -5.129 1.00 74.19 305 PRO A CA 1
ATOM 2387 C C . PRO A 1 305 ? 2.141 9.599 -4.931 1.00 74.19 305 PRO A C 1
ATOM 2389 O O . PRO A 1 305 ? 2.691 10.287 -5.790 1.00 74.19 305 PRO A O 1
ATOM 2392 N N . ASP A 1 306 ? 2.779 9.311 -3.790 1.00 79.62 306 ASP A N 1
ATOM 2393 C CA . ASP A 1 306 ? 4.139 9.780 -3.525 1.00 79.62 306 ASP A CA 1
ATOM 2394 C C . ASP A 1 306 ? 5.212 8.933 -4.228 1.00 79.62 306 ASP A C 1
ATOM 2396 O O . ASP A 1 306 ? 5.045 7.742 -4.506 1.00 79.62 306 ASP A O 1
ATOM 2400 N N . ALA A 1 307 ? 6.363 9.558 -4.483 1.00 75.62 307 ALA A N 1
ATOM 2401 C CA . ALA A 1 307 ? 7.464 8.947 -5.223 1.00 75.62 307 ALA A CA 1
ATOM 2402 C C . ALA A 1 307 ? 8.024 7.670 -4.563 1.00 75.62 307 ALA A C 1
ATOM 2404 O O . ALA A 1 307 ? 8.554 6.799 -5.257 1.00 75.62 307 ALA A O 1
ATOM 2405 N N . SER A 1 308 ? 7.909 7.533 -3.239 1.00 80.75 308 SER A N 1
ATOM 2406 C CA . SER A 1 308 ? 8.401 6.358 -2.513 1.00 80.75 308 SER A CA 1
ATOM 2407 C C . SER A 1 308 ? 7.487 5.157 -2.733 1.00 80.75 308 SER A C 1
ATOM 2409 O O . SER A 1 308 ? 7.979 4.049 -2.955 1.00 80.75 308 SER A O 1
ATOM 2411 N N . ALA A 1 309 ? 6.169 5.378 -2.732 1.00 78.12 309 ALA A N 1
ATOM 2412 C CA . ALA A 1 309 ? 5.184 4.357 -3.080 1.00 78.12 309 ALA A CA 1
ATOM 2413 C C . ALA A 1 309 ? 5.335 3.919 -4.544 1.00 78.12 309 ALA A C 1
ATOM 2415 O O . ALA A 1 309 ? 5.432 2.722 -4.818 1.00 78.12 309 ALA A O 1
ATOM 2416 N N . ALA A 1 310 ? 5.492 4.873 -5.469 1.00 81.38 310 ALA A N 1
ATOM 2417 C CA . ALA A 1 310 ? 5.748 4.566 -6.875 1.00 81.38 310 ALA A CA 1
ATOM 2418 C C . ALA A 1 310 ? 7.037 3.740 -7.069 1.00 81.38 310 ALA A C 1
ATOM 2420 O O . ALA A 1 310 ? 7.068 2.770 -7.830 1.00 81.38 310 ALA A O 1
ATOM 2421 N N . GLY A 1 311 ? 8.102 4.082 -6.335 1.00 83.06 311 GLY A N 1
ATOM 2422 C CA . GLY A 1 311 ? 9.360 3.337 -6.341 1.00 83.06 311 GLY A CA 1
ATOM 2423 C C . GLY A 1 311 ? 9.246 1.921 -5.769 1.00 83.06 311 GLY A C 1
ATOM 2424 O O . GLY A 1 311 ? 9.901 1.007 -6.270 1.00 83.06 311 GLY A O 1
ATOM 2425 N N . LEU A 1 312 ? 8.424 1.714 -4.738 1.00 84.56 312 LEU A N 1
ATOM 2426 C CA . LEU A 1 312 ? 8.127 0.384 -4.204 1.00 84.56 312 LEU A CA 1
ATOM 2427 C C . LEU A 1 312 ? 7.377 -0.468 -5.229 1.00 84.56 312 LEU A C 1
ATOM 2429 O O . LEU A 1 312 ? 7.832 -1.563 -5.553 1.00 84.56 312 LEU A O 1
ATOM 2433 N N . VAL A 1 313 ? 6.286 0.061 -5.782 1.00 83.25 313 VAL A N 1
ATOM 2434 C CA . VAL A 1 313 ? 5.473 -0.640 -6.780 1.00 83.25 313 VAL A CA 1
ATOM 2435 C C . VAL A 1 313 ? 6.316 -1.055 -7.985 1.00 83.25 313 VAL A C 1
ATOM 2437 O O . VAL A 1 313 ? 6.283 -2.213 -8.397 1.00 83.25 313 VAL A O 1
ATOM 2440 N N . ALA A 1 314 ? 7.124 -0.138 -8.520 1.00 84.75 314 ALA A N 1
ATOM 2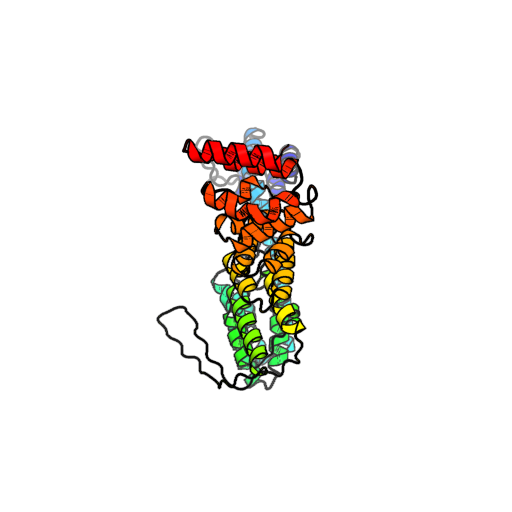441 C CA . ALA A 1 314 ? 7.987 -0.424 -9.659 1.00 84.75 314 ALA A CA 1
ATOM 2442 C C . ALA A 1 314 ? 8.996 -1.551 -9.376 1.00 84.75 314 ALA A C 1
ATOM 2444 O O . ALA A 1 314 ? 9.275 -2.358 -10.262 1.00 84.75 314 ALA A O 1
ATOM 2445 N N . ARG A 1 315 ? 9.528 -1.633 -8.146 1.00 86.62 315 ARG A N 1
ATOM 2446 C CA . ARG A 1 315 ? 10.425 -2.725 -7.729 1.00 86.62 315 ARG A CA 1
ATOM 2447 C C . ARG A 1 315 ? 9.708 -4.064 -7.675 1.00 86.62 315 ARG A C 1
ATOM 2449 O O . ARG A 1 315 ? 10.248 -5.032 -8.197 1.00 86.62 315 ARG A O 1
ATOM 2456 N N . ILE A 1 316 ? 8.510 -4.107 -7.102 1.00 83.75 316 ILE A N 1
ATOM 2457 C CA . ILE A 1 316 ? 7.719 -5.340 -7.008 1.00 83.75 316 ILE A CA 1
ATOM 2458 C C . ILE A 1 316 ? 7.337 -5.834 -8.406 1.00 83.75 316 ILE A C 1
ATOM 2460 O O . ILE A 1 316 ? 7.543 -7.004 -8.718 1.00 83.75 316 ILE A O 1
ATOM 2464 N N . LEU A 1 317 ? 6.885 -4.936 -9.288 1.00 83.44 317 LEU A N 1
ATOM 2465 C CA . LEU A 1 317 ? 6.625 -5.267 -10.692 1.00 83.44 317 LEU A CA 1
ATOM 2466 C C . LEU A 1 317 ? 7.879 -5.808 -11.389 1.00 83.44 317 LEU A C 1
ATOM 2468 O O . LEU A 1 317 ? 7.810 -6.825 -12.077 1.00 83.44 317 LEU A O 1
ATOM 2472 N N . ALA A 1 318 ? 9.034 -5.165 -11.203 1.00 83.31 318 ALA A N 1
ATOM 2473 C CA . ALA A 1 318 ? 10.290 -5.614 -11.804 1.00 83.31 318 ALA A CA 1
ATOM 2474 C C . ALA A 1 318 ? 10.730 -6.992 -11.282 1.00 83.31 318 ALA A C 1
ATOM 2476 O O . ALA A 1 318 ? 11.202 -7.806 -12.065 1.00 83.31 318 ALA A O 1
ATOM 2477 N N . GLN A 1 319 ? 10.534 -7.282 -9.994 1.00 81.94 319 GLN A N 1
ATOM 2478 C CA . GLN A 1 319 ? 10.836 -8.591 -9.400 1.00 81.94 319 GLN A CA 1
ATOM 2479 C C . GLN A 1 319 ? 9.877 -9.690 -9.870 1.00 81.94 319 GLN A C 1
ATOM 2481 O O . GLN A 1 319 ? 10.305 -10.820 -10.090 1.00 81.94 319 GLN A O 1
ATOM 2486 N N . ALA A 1 320 ? 8.596 -9.364 -10.053 1.00 75.56 320 ALA A N 1
ATOM 2487 C CA . ALA A 1 320 ? 7.603 -10.289 -10.596 1.00 75.56 320 ALA A CA 1
ATOM 2488 C C . ALA A 1 320 ? 7.803 -10.559 -12.103 1.00 75.56 320 ALA A C 1
ATOM 2490 O O . ALA A 1 320 ? 7.269 -11.528 -12.644 1.00 75.56 320 ALA A O 1
ATOM 2491 N N . SER A 1 321 ? 8.584 -9.718 -12.789 1.00 78.12 321 SER A N 1
ATOM 2492 C CA . SER A 1 321 ? 8.843 -9.829 -14.223 1.00 78.12 321 SER A CA 1
ATOM 2493 C C . SER A 1 321 ? 9.851 -10.925 -14.545 1.00 78.12 321 SER A C 1
ATOM 2495 O O . SER A 1 321 ? 11.055 -10.720 -14.432 1.00 78.12 321 SER A O 1
ATOM 2497 N N . SER A 1 322 ? 9.364 -12.073 -15.016 1.00 70.75 322 SER A N 1
ATOM 2498 C CA . SER A 1 322 ? 10.213 -13.173 -15.508 1.00 70.75 322 SER A CA 1
ATOM 2499 C C . SER A 1 322 ? 10.081 -13.446 -17.013 1.00 70.75 322 SER A C 1
ATOM 2501 O O . SER A 1 322 ? 10.953 -14.093 -17.588 1.00 70.75 322 SER A O 1
ATOM 2503 N N . ASP A 1 323 ? 9.040 -12.923 -17.667 1.00 82.88 323 ASP A N 1
ATOM 2504 C CA . ASP A 1 323 ? 8.732 -13.155 -19.085 1.00 82.88 323 ASP A CA 1
ATOM 2505 C C . ASP A 1 323 ? 8.714 -11.825 -19.871 1.00 82.88 323 ASP A C 1
ATOM 2507 O O . ASP A 1 323 ? 8.082 -10.862 -19.417 1.00 82.88 323 ASP A O 1
ATOM 2511 N N . PRO A 1 324 ? 9.355 -11.746 -21.057 1.00 81.56 324 PRO A N 1
ATOM 2512 C CA . PRO A 1 324 ? 9.196 -10.644 -22.004 1.00 81.56 324 PRO A CA 1
ATOM 2513 C C . PRO A 1 324 ? 7.761 -10.148 -22.194 1.00 81.56 324 PRO A C 1
ATOM 2515 O O . PRO A 1 324 ? 7.547 -8.936 -22.221 1.00 81.56 324 PRO A O 1
ATOM 2518 N N . LYS A 1 325 ? 6.773 -11.051 -22.278 1.00 83.88 325 LYS A N 1
ATOM 2519 C CA . LYS A 1 325 ? 5.367 -10.654 -22.455 1.00 83.88 325 LYS A CA 1
ATOM 2520 C C . LYS A 1 325 ? 4.878 -9.788 -21.295 1.00 83.88 325 LYS A C 1
ATOM 2522 O O . LYS A 1 325 ? 4.246 -8.758 -21.515 1.00 83.88 325 LYS A O 1
ATOM 2527 N N . PHE A 1 326 ? 5.226 -10.166 -20.067 1.00 82.56 326 PHE A N 1
ATOM 2528 C CA . PHE A 1 326 ? 4.857 -9.414 -18.873 1.00 82.56 326 PHE A CA 1
ATOM 2529 C C . PHE A 1 326 ? 5.469 -8.013 -18.863 1.00 82.56 326 PHE A C 1
ATOM 2531 O O . PHE A 1 326 ? 4.789 -7.029 -18.571 1.00 82.56 326 PHE A O 1
ATOM 2538 N N . ILE A 1 327 ? 6.749 -7.923 -19.228 1.00 84.62 327 ILE A N 1
ATOM 2539 C CA . ILE A 1 327 ? 7.473 -6.652 -19.298 1.00 84.62 327 ILE A CA 1
ATOM 2540 C C . ILE A 1 327 ? 6.804 -5.721 -20.307 1.00 84.62 327 ILE A C 1
ATOM 2542 O O . ILE A 1 327 ? 6.595 -4.549 -20.000 1.00 84.62 327 ILE A O 1
ATOM 2546 N N . THR A 1 328 ? 6.419 -6.246 -21.472 1.00 84.75 328 THR A N 1
ATOM 2547 C CA . THR A 1 328 ? 5.691 -5.492 -22.495 1.00 84.75 328 THR A CA 1
ATOM 2548 C C . THR A 1 328 ? 4.339 -5.001 -21.998 1.00 84.75 328 THR A C 1
ATOM 2550 O O . THR A 1 328 ? 4.043 -3.816 -22.141 1.00 84.75 328 THR A O 1
ATOM 2553 N N . GLU A 1 329 ? 3.538 -5.869 -21.377 1.00 83.69 329 GLU A N 1
ATOM 2554 C CA . GLU A 1 329 ? 2.222 -5.480 -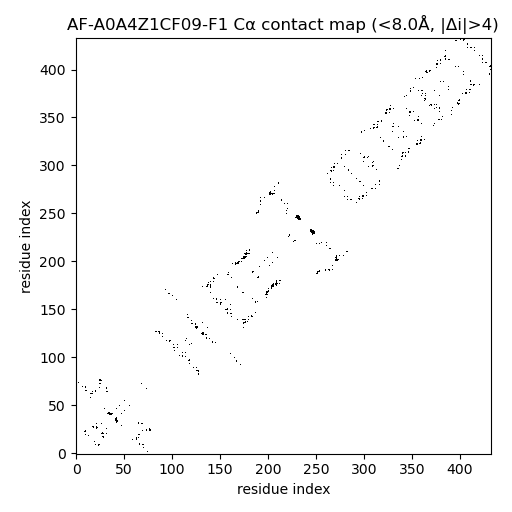20.867 1.00 83.69 329 GLU A CA 1
ATOM 2555 C C . GLU A 1 329 ? 2.325 -4.359 -19.823 1.00 83.69 329 GLU A C 1
ATOM 2557 O O . GLU A 1 329 ? 1.663 -3.337 -19.964 1.00 83.69 329 GLU A O 1
ATOM 2562 N N . ILE A 1 330 ? 3.200 -4.493 -18.820 1.00 82.94 330 ILE A N 1
ATOM 2563 C CA . ILE A 1 330 ? 3.376 -3.469 -17.775 1.00 82.94 330 ILE A CA 1
ATOM 2564 C C . ILE A 1 330 ? 3.974 -2.177 -18.338 1.00 82.94 330 ILE A C 1
ATOM 2566 O O . ILE A 1 330 ? 3.578 -1.079 -17.945 1.00 82.94 330 ILE A O 1
ATOM 2570 N N . ALA A 1 331 ? 4.930 -2.280 -19.264 1.00 83.75 331 ALA A N 1
ATOM 2571 C CA . ALA A 1 331 ? 5.541 -1.106 -19.871 1.00 83.75 331 ALA A CA 1
ATOM 2572 C C . ALA A 1 331 ? 4.540 -0.291 -20.704 1.00 83.75 331 ALA A C 1
ATOM 2574 O O . ALA A 1 331 ? 4.752 0.91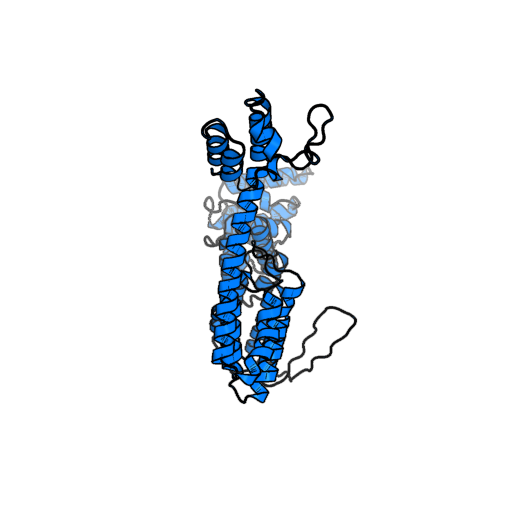4 -20.847 1.00 83.75 331 ALA A O 1
ATOM 2575 N N . LEU A 1 332 ? 3.477 -0.908 -21.230 1.00 83.38 332 LEU A N 1
ATOM 2576 C CA . LEU A 1 332 ? 2.474 -0.259 -22.079 1.00 83.38 332 LEU A CA 1
ATOM 2577 C C . LEU A 1 332 ? 1.156 0.069 -21.375 1.00 83.38 332 LEU A C 1
ATOM 2579 O O . LEU A 1 332 ? 0.411 0.897 -21.888 1.00 83.38 332 LEU A O 1
ATOM 2583 N N . ASP A 1 333 ? 0.879 -0.508 -20.208 1.00 80.25 333 ASP A N 1
ATOM 2584 C CA . ASP A 1 333 ? -0.400 -0.339 -19.510 1.00 80.25 333 ASP A CA 1
ATOM 2585 C C . ASP A 1 333 ? -0.669 1.131 -19.145 1.00 80.25 333 ASP A C 1
ATOM 2587 O O . ASP A 1 333 ? -0.011 1.711 -18.282 1.00 80.25 333 ASP A O 1
ATOM 2591 N N . GLU A 1 334 ? -1.620 1.766 -19.831 1.00 77.81 334 GLU A N 1
ATOM 2592 C CA . GLU A 1 334 ? -1.987 3.170 -19.609 1.00 77.81 334 GLU A CA 1
ATOM 2593 C C . GLU A 1 334 ? -2.690 3.402 -18.269 1.00 77.81 334 GLU A C 1
ATOM 2595 O O . GLU A 1 334 ? -2.723 4.536 -17.795 1.00 77.81 334 GLU A O 1
ATOM 2600 N N . ASN A 1 335 ? -3.181 2.341 -17.623 1.00 73.94 335 ASN A N 1
ATOM 2601 C CA . ASN A 1 335 ? -3.789 2.428 -16.297 1.00 73.94 335 ASN A CA 1
ATOM 2602 C C . ASN A 1 335 ? -2.741 2.494 -15.175 1.00 73.94 335 ASN A C 1
ATOM 2604 O O . ASN A 1 335 ? -3.088 2.766 -14.026 1.00 73.94 335 ASN A O 1
ATOM 2608 N N . ILE A 1 336 ? -1.464 2.240 -15.483 1.00 76.25 336 ILE A N 1
ATOM 2609 C CA . ILE A 1 336 ? -0.365 2.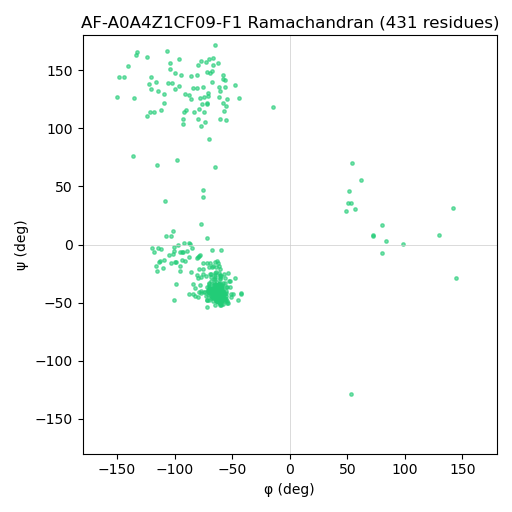372 -14.527 1.00 76.25 336 ILE A CA 1
ATOM 2610 C C . ILE A 1 336 ? 0.206 3.788 -14.607 1.00 76.25 336 ILE A C 1
ATOM 2612 O O . ILE A 1 336 ? 0.592 4.266 -15.681 1.00 76.25 336 ILE A O 1
ATOM 2616 N N . ASP A 1 337 ? 0.328 4.428 -13.440 1.00 80.50 337 ASP A N 1
ATOM 2617 C CA . ASP A 1 337 ? 0.931 5.753 -13.301 1.00 80.50 337 ASP A CA 1
ATOM 2618 C C . ASP A 1 337 ? 2.266 5.856 -14.059 1.00 80.50 337 ASP A C 1
ATOM 2620 O O . ASP A 1 337 ? 3.118 4.958 -14.036 1.00 80.50 337 ASP A O 1
ATOM 2624 N N . VAL A 1 338 ? 2.456 6.981 -14.748 1.00 83.00 338 VAL A N 1
ATOM 2625 C CA . VAL A 1 338 ? 3.616 7.194 -15.621 1.00 83.00 338 VAL A CA 1
ATOM 2626 C C . VAL A 1 338 ? 4.942 7.128 -14.856 1.00 83.00 338 VAL A C 1
ATOM 2628 O O . VAL A 1 338 ? 5.927 6.618 -15.391 1.00 83.00 338 VAL A O 1
ATOM 2631 N N . ASN A 1 339 ? 4.983 7.562 -13.591 1.00 84.19 339 ASN A N 1
ATOM 2632 C CA . ASN A 1 339 ? 6.197 7.504 -12.779 1.00 84.19 339 ASN A CA 1
ATOM 2633 C C . ASN A 1 339 ? 6.539 6.062 -12.410 1.00 84.19 339 ASN A C 1
ATOM 2635 O O . ASN A 1 339 ? 7.711 5.680 -12.454 1.00 84.19 339 ASN A O 1
ATOM 2639 N N . ILE A 1 340 ? 5.525 5.246 -12.107 1.00 84.44 340 ILE A N 1
ATOM 2640 C CA . ILE A 1 340 ? 5.693 3.811 -11.855 1.00 84.44 340 ILE A CA 1
ATOM 2641 C C . ILE A 1 340 ? 6.235 3.126 -13.107 1.00 84.44 340 ILE A C 1
ATOM 2643 O O . ILE A 1 340 ? 7.236 2.415 -13.016 1.00 84.44 340 ILE A O 1
ATOM 2647 N N . ARG A 1 341 ? 5.644 3.383 -14.283 1.00 87.00 341 ARG A N 1
ATOM 2648 C CA . ARG A 1 341 ? 6.112 2.803 -15.554 1.00 87.00 341 ARG A CA 1
ATOM 2649 C C . ARG A 1 341 ? 7.544 3.198 -15.883 1.00 87.00 341 ARG A C 1
ATOM 2651 O O . ARG A 1 341 ? 8.360 2.332 -16.193 1.00 87.00 341 ARG A O 1
ATOM 2658 N N . ASN A 1 342 ? 7.880 4.480 -15.770 1.00 86.31 342 ASN A N 1
ATOM 2659 C CA . ASN A 1 342 ? 9.236 4.964 -16.028 1.00 86.31 342 ASN A CA 1
ATOM 2660 C C . ASN A 1 342 ? 10.247 4.331 -15.066 1.00 86.31 342 ASN A C 1
ATOM 2662 O O . ASN A 1 342 ? 11.315 3.879 -15.484 1.00 86.31 342 ASN A O 1
ATOM 2666 N N . ARG A 1 343 ? 9.894 4.223 -13.780 1.00 88.19 343 ARG A N 1
ATOM 2667 C CA . ARG A 1 343 ? 10.754 3.584 -12.782 1.00 88.19 343 ARG A CA 1
ATOM 2668 C C . ARG A 1 343 ? 10.892 2.081 -13.014 1.00 88.19 343 ARG A C 1
ATOM 2670 O O . ARG A 1 343 ? 11.992 1.557 -12.867 1.00 88.19 343 ARG A O 1
ATOM 2677 N N . PHE A 1 344 ? 9.817 1.405 -13.408 1.00 88.38 344 PHE A N 1
ATOM 2678 C CA . PHE A 1 344 ? 9.818 -0.008 -13.778 1.00 88.38 344 PHE A CA 1
ATOM 2679 C C . PHE A 1 344 ? 10.765 -0.263 -14.956 1.00 88.38 344 PHE A C 1
ATOM 2681 O O . PHE A 1 344 ? 11.682 -1.071 -14.838 1.00 88.38 344 PHE A O 1
ATOM 2688 N N . ARG A 1 345 ? 10.624 0.498 -16.050 1.00 87.62 345 ARG A N 1
ATOM 2689 C CA . ARG A 1 345 ? 11.499 0.420 -17.235 1.00 87.62 345 ARG A CA 1
ATOM 2690 C C . ARG A 1 345 ? 12.970 0.610 -16.856 1.00 87.62 345 ARG A C 1
ATOM 2692 O O . ARG A 1 345 ? 13.814 -0.196 -17.244 1.00 87.62 345 ARG A O 1
ATOM 2699 N N . TYR A 1 346 ? 13.268 1.621 -16.037 1.00 87.75 346 TYR A N 1
ATOM 2700 C CA . TYR A 1 346 ? 14.618 1.850 -15.519 1.00 87.75 346 TYR A CA 1
ATOM 2701 C C . TYR A 1 346 ? 15.152 0.646 -14.730 1.00 87.75 346 TYR A C 1
ATOM 2703 O O . TYR A 1 346 ? 16.292 0.240 -14.933 1.00 87.75 346 TYR A O 1
ATOM 2711 N N . LEU A 1 347 ? 14.340 0.048 -13.853 1.00 88.31 347 LEU A N 1
ATOM 2712 C CA . LEU A 1 347 ? 14.740 -1.118 -13.059 1.00 88.31 347 LEU A CA 1
ATOM 2713 C C . LEU A 1 347 ? 14.993 -2.354 -13.928 1.00 88.31 347 LEU A C 1
ATOM 2715 O O . LEU A 1 347 ? 15.963 -3.068 -13.683 1.00 88.31 347 LEU A O 1
ATOM 2719 N N . ILE A 1 348 ? 14.192 -2.571 -14.975 1.00 88.25 348 ILE A N 1
ATOM 2720 C CA . ILE A 1 348 ? 14.438 -3.634 -15.957 1.00 88.25 348 ILE A CA 1
ATOM 2721 C C . ILE A 1 348 ? 15.792 -3.424 -16.649 1.00 88.25 348 ILE A C 1
ATOM 2723 O O . ILE A 1 348 ? 16.588 -4.359 -16.723 1.00 88.25 348 ILE A O 1
ATOM 2727 N N . ILE A 1 349 ? 16.114 -2.200 -17.078 1.00 86.62 349 ILE A N 1
ATOM 2728 C CA . ILE A 1 349 ? 17.421 -1.881 -17.679 1.00 86.62 349 ILE A CA 1
ATOM 2729 C C . ILE A 1 349 ? 18.557 -2.094 -16.664 1.00 86.62 349 ILE A C 1
ATOM 2731 O O . ILE A 1 349 ? 19.547 -2.766 -16.976 1.00 86.62 349 ILE A O 1
ATOM 2735 N N . ALA A 1 350 ? 18.405 -1.563 -15.448 1.00 85.94 350 ALA A N 1
ATOM 2736 C CA . ALA A 1 350 ? 19.401 -1.622 -14.379 1.00 85.94 350 ALA A CA 1
ATOM 2737 C C . ALA A 1 350 ? 19.666 -3.050 -13.881 1.00 85.94 350 ALA A C 1
ATOM 2739 O O . ALA A 1 350 ? 20.787 -3.351 -13.481 1.00 85.94 350 ALA A O 1
ATOM 2740 N N . SER A 1 351 ? 18.673 -3.944 -13.954 1.00 83.44 351 SER A N 1
ATOM 2741 C CA . SER A 1 351 ? 18.839 -5.366 -13.621 1.00 83.44 351 SER A CA 1
ATOM 2742 C C . SER A 1 351 ? 19.816 -6.095 -14.550 1.00 83.44 351 SER A C 1
ATOM 2744 O O . SER A 1 351 ? 20.292 -7.177 -14.222 1.00 83.44 351 SER A O 1
ATOM 2746 N N . GLY A 1 352 ? 20.090 -5.528 -15.731 1.00 80.88 352 GLY A N 1
ATOM 2747 C CA . GLY A 1 352 ? 20.910 -6.171 -16.752 1.00 80.88 352 GLY A CA 1
ATOM 2748 C C . GLY A 1 352 ? 20.222 -7.341 -17.463 1.00 80.88 352 GLY A C 1
ATOM 2749 O O . GLY A 1 352 ? 20.882 -7.995 -18.262 1.00 80.88 352 GLY A O 1
ATOM 2750 N N . SER A 1 353 ? 18.926 -7.593 -17.225 1.00 83.19 353 SER A N 1
ATOM 2751 C CA . SER A 1 353 ? 18.168 -8.678 -17.868 1.00 83.19 353 SER A CA 1
ATOM 2752 C C . SER A 1 353 ? 18.199 -8.563 -19.404 1.00 83.19 353 SER A C 1
ATOM 2754 O O . SER A 1 353 ? 17.636 -7.608 -19.958 1.00 83.19 353 SER A O 1
ATOM 2756 N N . PRO A 1 354 ? 18.819 -9.522 -20.124 1.00 84.25 354 PRO A N 1
ATOM 2757 C CA . PRO A 1 354 ? 18.820 -9.528 -21.586 1.00 84.25 354 PRO A CA 1
ATOM 2758 C C . PRO A 1 354 ? 17.409 -9.627 -22.172 1.00 84.25 354 PRO A C 1
ATOM 2760 O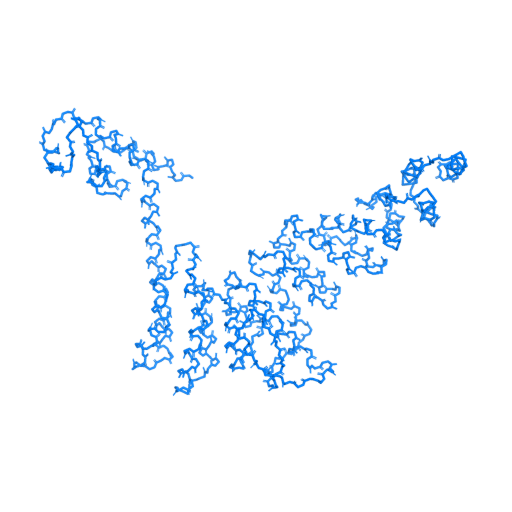 O . PRO A 1 354 ? 17.102 -8.965 -23.162 1.00 84.25 354 PRO A O 1
ATOM 2763 N N . GLU A 1 355 ? 16.548 -10.433 -21.556 1.00 85.31 355 GLU A N 1
ATOM 2764 C CA . GLU A 1 355 ? 15.159 -10.656 -21.952 1.00 85.31 355 GLU A CA 1
ATOM 2765 C C . GLU A 1 355 ? 14.340 -9.376 -21.796 1.00 85.31 3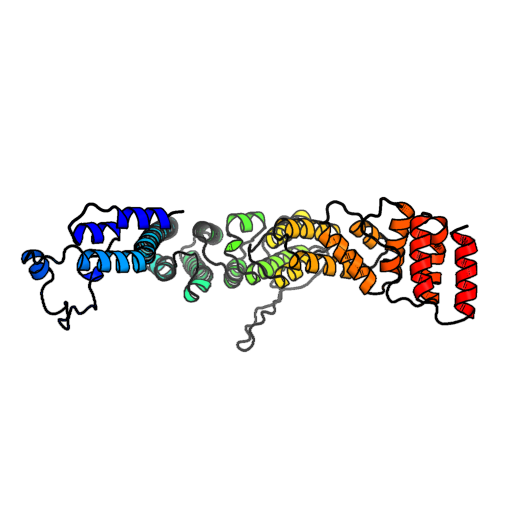55 GLU A C 1
ATOM 2767 O O . GLU A 1 355 ? 13.640 -8.977 -22.727 1.00 85.31 355 GLU A O 1
ATOM 2772 N N . GLY A 1 356 ? 14.496 -8.678 -20.669 1.00 88.19 356 GLY A N 1
ATOM 2773 C CA . GLY A 1 356 ? 13.822 -7.408 -20.436 1.00 88.19 356 GLY A CA 1
ATOM 2774 C C . GLY A 1 356 ? 14.273 -6.310 -21.390 1.00 88.19 356 GLY A C 1
ATOM 2775 O O . GLY A 1 356 ? 13.441 -5.604 -21.954 1.00 88.19 356 GLY A O 1
ATOM 2776 N N . ARG A 1 357 ? 15.578 -6.212 -21.668 1.00 90.38 357 ARG A N 1
ATOM 2777 C CA . ARG A 1 357 ? 16.095 -5.265 -22.670 1.00 90.38 357 ARG A CA 1
ATOM 2778 C C . ARG A 1 357 ? 15.554 -5.561 -24.069 1.00 90.38 357 ARG A C 1
ATOM 2780 O O . ARG A 1 357 ? 15.187 -4.631 -24.779 1.00 90.38 357 ARG A O 1
ATOM 2787 N N . ARG A 1 358 ? 15.444 -6.838 -24.458 1.00 91.00 358 ARG A N 1
ATOM 2788 C CA . ARG A 1 358 ? 14.818 -7.230 -25.735 1.00 91.00 358 ARG A CA 1
ATOM 2789 C C . ARG A 1 358 ? 13.339 -6.875 -25.785 1.00 91.00 358 ARG A C 1
ATOM 2791 O O . ARG A 1 358 ? 12.902 -6.365 -26.809 1.00 91.00 358 ARG A O 1
ATOM 2798 N N . ALA A 1 359 ? 12.595 -7.115 -24.706 1.00 90.75 359 ALA A N 1
ATOM 2799 C CA . ALA A 1 359 ? 11.181 -6.760 -24.627 1.00 90.75 359 ALA A CA 1
ATOM 2800 C C . ALA A 1 359 ? 10.979 -5.249 -24.822 1.00 90.75 359 ALA A C 1
ATOM 2802 O O . ALA A 1 359 ? 10.146 -4.835 -25.622 1.00 90.75 359 ALA A O 1
ATOM 2803 N N . LEU A 1 360 ? 11.803 -4.421 -24.171 1.00 91.50 360 LEU A N 1
ATOM 2804 C CA . LEU A 1 360 ? 11.743 -2.966 -24.322 1.00 91.50 360 LEU A CA 1
ATOM 2805 C C . LEU A 1 360 ? 12.109 -2.498 -25.742 1.00 91.50 360 LEU A C 1
ATOM 2807 O O . LEU A 1 360 ? 11.457 -1.597 -26.260 1.00 91.50 360 LEU A O 1
ATOM 2811 N N . ILE A 1 361 ? 13.098 -3.110 -26.406 1.00 92.38 361 ILE A N 1
ATOM 2812 C CA . ILE A 1 361 ? 13.429 -2.766 -27.805 1.00 92.38 361 ILE A CA 1
ATOM 2813 C C . ILE A 1 361 ? 12.318 -3.211 -28.760 1.00 92.38 361 ILE A C 1
ATOM 2815 O O . ILE A 1 361 ? 12.002 -2.477 -29.693 1.00 92.38 361 ILE A O 1
ATOM 2819 N N . ALA A 1 362 ? 11.704 -4.373 -28.523 1.00 91.19 362 ALA A N 1
ATOM 2820 C CA . ALA A 1 362 ? 10.570 -4.842 -29.314 1.00 91.19 362 ALA A CA 1
ATOM 2821 C C . ALA A 1 362 ? 9.402 -3.844 -29.258 1.00 91.19 362 ALA A C 1
ATOM 2823 O O . ALA A 1 362 ? 8.841 -3.510 -30.292 1.00 91.19 362 ALA A O 1
ATOM 2824 N N . ILE A 1 363 ? 9.125 -3.260 -28.086 1.00 89.56 363 ILE A N 1
ATOM 2825 C CA . ILE A 1 363 ? 8.130 -2.185 -27.951 1.00 89.56 363 ILE A CA 1
ATOM 2826 C C . ILE A 1 363 ? 8.472 -0.980 -28.840 1.00 89.56 363 ILE A C 1
ATOM 2828 O O . ILE A 1 363 ? 7.593 -0.446 -29.512 1.00 89.56 363 ILE A O 1
ATOM 2832 N N . ILE A 1 364 ? 9.738 -0.546 -28.857 1.00 91.00 364 ILE A N 1
ATOM 2833 C CA . ILE A 1 364 ? 10.184 0.579 -29.698 1.00 91.00 364 ILE A CA 1
ATOM 2834 C C . ILE A 1 364 ? 10.058 0.230 -31.186 1.00 91.00 364 ILE A C 1
ATOM 2836 O O . ILE A 1 364 ? 9.668 1.078 -31.987 1.00 91.00 364 ILE A O 1
ATOM 2840 N N . ALA A 1 365 ? 10.379 -1.007 -31.561 1.00 90.19 365 ALA A N 1
ATOM 2841 C CA . ALA A 1 365 ? 10.240 -1.497 -32.926 1.00 90.19 365 ALA A CA 1
ATOM 2842 C C . ALA A 1 365 ? 8.770 -1.532 -33.380 1.00 90.19 365 ALA A C 1
ATOM 2844 O O . ALA A 1 365 ? 8.469 -1.096 -34.487 1.00 90.19 365 ALA A O 1
ATOM 2845 N N . ASP A 1 366 ? 7.861 -1.977 -32.512 1.00 88.94 366 ASP A N 1
ATOM 2846 C CA . ASP A 1 366 ? 6.440 -2.128 -32.837 1.00 88.94 366 ASP A CA 1
ATOM 2847 C C . ASP A 1 366 ? 5.687 -0.789 -32.842 1.00 88.94 366 ASP A C 1
ATOM 2849 O O . ASP A 1 366 ? 4.826 -0.550 -33.691 1.00 88.94 366 ASP A O 1
ATOM 2853 N N . LEU A 1 367 ? 5.990 0.102 -31.891 1.00 85.69 367 LEU A N 1
ATOM 2854 C CA . LEU A 1 367 ? 5.259 1.361 -31.703 1.00 85.69 367 LEU A CA 1
ATOM 2855 C C . LEU A 1 367 ? 5.952 2.580 -32.322 1.00 85.69 367 LEU A C 1
ATOM 2857 O O . LEU A 1 367 ? 5.320 3.632 -32.469 1.00 85.69 367 LEU A O 1
ATOM 2861 N N . GLY A 1 368 ? 7.232 2.472 -32.682 1.00 85.50 368 GLY A N 1
ATOM 2862 C CA . GLY A 1 368 ? 8.011 3.574 -33.234 1.00 85.50 368 GLY A CA 1
ATOM 2863 C C . GLY A 1 368 ? 7.964 4.808 -32.332 1.00 85.50 368 GLY A C 1
ATOM 2864 O O . GLY A 1 368 ? 8.209 4.728 -31.132 1.00 85.50 368 GLY A O 1
ATOM 2865 N N . GLU A 1 369 ? 7.623 5.962 -32.905 1.00 76.50 369 GLU A N 1
ATOM 2866 C CA . GLU A 1 369 ? 7.543 7.250 -32.191 1.00 76.50 369 GLU A CA 1
ATOM 2867 C C . GLU A 1 369 ? 6.490 7.272 -31.067 1.00 76.50 369 GLU A C 1
ATOM 2869 O O . GLU A 1 369 ? 6.540 8.130 -30.188 1.00 76.50 369 GLU A O 1
ATOM 2874 N N . LYS A 1 370 ? 5.552 6.312 -31.049 1.00 76.94 370 LYS A N 1
ATOM 2875 C CA . LYS A 1 370 ? 4.563 6.174 -29.969 1.00 76.94 370 LYS A CA 1
ATOM 2876 C C . LYS A 1 370 ? 5.129 5.496 -28.717 1.00 76.94 370 LYS A C 1
ATOM 2878 O O . LYS A 1 370 ? 4.469 5.532 -27.682 1.00 76.94 370 LYS A O 1
ATOM 2883 N N . ALA A 1 371 ? 6.336 4.924 -28.767 1.00 76.31 371 ALA A N 1
ATOM 2884 C CA . ALA A 1 371 ? 7.029 4.344 -27.611 1.00 76.31 371 ALA A CA 1
ATOM 2885 C C . ALA A 1 371 ? 7.624 5.422 -26.676 1.00 76.31 371 ALA A C 1
ATOM 2887 O O . ALA A 1 371 ? 8.790 5.358 -26.282 1.00 76.31 371 ALA A O 1
ATOM 2888 N N . SER A 1 372 ? 6.840 6.446 -26.330 1.00 67.19 372 SER A N 1
ATOM 2889 C CA . SER A 1 372 ? 7.322 7.583 -25.548 1.00 67.19 372 SER A CA 1
ATOM 2890 C C . SER A 1 372 ? 7.816 7.155 -24.153 1.00 67.19 372 SER A C 1
ATOM 2892 O O . SER A 1 372 ? 7.217 6.333 -23.445 1.00 67.19 372 SER A O 1
ATOM 2894 N N . GLY A 1 373 ? 8.973 7.698 -23.760 1.00 71.00 373 GLY A N 1
ATOM 2895 C CA . GLY A 1 373 ? 9.615 7.405 -22.476 1.00 71.00 373 GLY A CA 1
ATOM 2896 C C . GLY A 1 373 ? 10.403 6.089 -22.414 1.00 71.00 373 GLY A C 1
ATOM 2897 O O . GLY A 1 373 ? 10.672 5.614 -21.309 1.00 71.00 373 GLY A O 1
ATOM 2898 N N . ILE A 1 374 ? 10.747 5.476 -23.554 1.00 80.81 374 ILE A N 1
ATOM 2899 C CA . ILE A 1 374 ? 11.749 4.403 -23.636 1.00 80.81 374 ILE A CA 1
ATOM 2900 C C . ILE A 1 374 ? 12.818 4.816 -24.651 1.00 80.81 374 ILE A C 1
ATOM 2902 O O . ILE A 1 374 ? 12.557 4.863 -25.849 1.00 80.81 374 ILE A O 1
ATOM 2906 N N . GLU A 1 375 ? 14.027 5.105 -24.176 1.00 86.19 375 GLU A N 1
ATOM 2907 C CA . GLU A 1 375 ? 15.119 5.558 -25.039 1.00 86.19 375 GLU A CA 1
ATOM 2908 C C . GLU A 1 375 ? 16.064 4.399 -25.376 1.00 86.19 375 GLU A C 1
ATOM 2910 O O . GLU A 1 375 ? 16.454 3.606 -24.511 1.00 86.19 375 GLU A O 1
ATOM 2915 N N . VAL A 1 376 ? 16.423 4.273 -26.656 1.00 89.62 376 VAL A N 1
ATOM 2916 C CA . VAL A 1 376 ? 17.244 3.152 -27.139 1.00 89.62 376 VAL A CA 1
ATOM 2917 C C . VAL A 1 376 ? 18.645 3.183 -26.529 1.00 89.62 376 VAL A C 1
ATOM 2919 O O . VAL A 1 376 ? 19.178 2.143 -26.152 1.00 89.62 376 VAL A O 1
ATOM 2922 N N . ASP A 1 377 ? 19.239 4.363 -26.391 1.00 89.81 377 ASP A N 1
ATOM 2923 C CA . ASP A 1 377 ? 20.540 4.560 -25.753 1.00 89.81 377 ASP A CA 1
ATOM 2924 C C . ASP A 1 377 ? 20.527 4.145 -24.273 1.00 89.81 377 ASP A C 1
ATOM 2926 O O . ASP A 1 377 ? 21.428 3.421 -23.841 1.00 89.81 377 ASP A O 1
ATOM 2930 N N . SER A 1 378 ? 19.464 4.481 -23.535 1.00 89.12 378 SER A N 1
ATOM 2931 C CA . SER A 1 378 ? 19.232 4.034 -22.158 1.00 89.12 378 SER A CA 1
ATOM 2932 C C . SER A 1 378 ? 19.221 2.504 -22.050 1.00 89.12 378 SER A C 1
ATOM 2934 O O . SER A 1 378 ? 19.862 1.942 -21.159 1.00 89.12 378 SER A O 1
ATOM 2936 N N . ILE A 1 379 ? 18.582 1.796 -22.992 1.00 91.12 379 ILE A N 1
ATOM 2937 C CA . ILE A 1 379 ? 18.578 0.319 -23.018 1.00 91.12 379 ILE A CA 1
ATOM 2938 C C . ILE A 1 379 ? 19.978 -0.255 -23.268 1.00 91.12 379 ILE A C 1
ATOM 2940 O O . ILE A 1 379 ? 20.265 -1.386 -22.869 1.00 91.12 379 ILE A O 1
ATOM 2944 N N . LEU A 1 380 ? 20.876 0.494 -23.905 1.00 92.25 380 LEU A N 1
ATOM 2945 C CA . LEU A 1 380 ? 22.237 0.049 -24.190 1.00 92.25 380 LEU A CA 1
ATOM 2946 C C . LEU A 1 380 ? 23.214 0.343 -23.044 1.00 92.25 380 LEU A C 1
ATOM 2948 O O . LEU A 1 380 ? 24.327 -0.185 -23.063 1.00 92.25 380 LEU A O 1
ATOM 2952 N N . VAL A 1 381 ? 22.845 1.128 -22.030 1.00 89.81 381 VAL A N 1
ATOM 2953 C CA . VAL A 1 381 ? 23.738 1.482 -20.912 1.00 89.81 381 VAL A CA 1
ATOM 2954 C C . VAL A 1 381 ? 24.291 0.234 -20.213 1.00 89.81 381 VAL A C 1
ATOM 2956 O O . VAL A 1 381 ? 23.571 -0.733 -19.953 1.00 89.81 381 VAL A O 1
ATOM 2959 N N . GLY A 1 382 ? 25.594 0.246 -19.920 1.00 87.69 382 GLY A N 1
ATOM 2960 C CA . GLY A 1 382 ? 26.299 -0.845 -19.237 1.00 87.69 382 GLY A CA 1
ATOM 2961 C C . GLY A 1 382 ? 26.693 -2.035 -20.120 1.00 87.69 382 GLY A C 1
ATOM 2962 O O . GLY A 1 382 ? 27.424 -2.896 -19.650 1.00 87.69 382 GLY A O 1
ATOM 2963 N N . LEU A 1 383 ? 26.262 -2.082 -21.388 1.00 92.44 383 LEU A N 1
ATOM 2964 C CA . LEU A 1 383 ? 26.711 -3.103 -22.344 1.00 92.44 383 LEU A CA 1
ATOM 2965 C C . LEU A 1 383 ? 28.007 -2.681 -23.030 1.00 92.44 383 LEU A C 1
ATOM 2967 O O . LEU A 1 383 ? 28.159 -1.512 -23.396 1.00 92.44 383 LEU A O 1
ATOM 2971 N N . SER A 1 384 ? 28.880 -3.641 -23.311 1.00 94.75 384 SER A N 1
ATOM 2972 C CA . SER A 1 384 ? 30.021 -3.471 -24.217 1.00 94.75 384 SER A CA 1
ATOM 2973 C C . SER A 1 384 ? 29.583 -3.214 -25.667 1.00 94.75 384 SER A C 1
ATOM 2975 O O . SER A 1 384 ? 28.401 -3.328 -26.025 1.00 94.75 384 SER A O 1
ATOM 2977 N N . PHE A 1 385 ? 30.545 -2.870 -26.528 1.00 95.69 385 PHE A N 1
ATOM 2978 C CA . PHE A 1 385 ? 30.329 -2.705 -27.967 1.00 95.69 385 PHE A CA 1
ATOM 2979 C C . PHE A 1 385 ? 29.681 -3.954 -28.597 1.00 95.69 385 PHE A C 1
ATOM 2981 O O . PHE A 1 385 ? 28.634 -3.858 -29.243 1.00 95.69 385 PHE A O 1
ATOM 2988 N N . ASP A 1 386 ? 30.241 -5.139 -28.342 1.00 95.25 386 ASP A N 1
ATOM 2989 C CA . ASP A 1 386 ? 29.753 -6.398 -28.917 1.00 95.25 386 ASP A CA 1
ATOM 2990 C C . ASP A 1 386 ? 28.386 -6.824 -28.379 1.00 95.25 386 ASP A C 1
ATOM 2992 O O . ASP A 1 386 ? 27.527 -7.266 -29.149 1.00 95.25 386 ASP A O 1
ATOM 2996 N N . GLU A 1 387 ? 28.147 -6.658 -27.078 1.00 94.75 387 GLU A N 1
ATOM 2997 C CA . GLU A 1 387 ? 26.848 -6.959 -26.468 1.00 94.75 387 GLU A CA 1
ATOM 2998 C C . GLU A 1 387 ? 25.746 -6.060 -27.023 1.00 94.75 387 GLU A C 1
ATOM 3000 O O . GLU A 1 387 ? 24.652 -6.541 -27.319 1.00 94.75 387 GLU A O 1
ATOM 3005 N N . SER A 1 388 ? 26.052 -4.778 -27.241 1.00 95.31 388 SER A N 1
ATOM 3006 C CA . SER A 1 388 ? 25.107 -3.823 -27.825 1.00 95.31 388 SER A CA 1
ATOM 3007 C C . SER A 1 388 ? 24.728 -4.221 -29.253 1.00 95.31 388 SER A C 1
ATOM 3009 O O . SER A 1 388 ? 23.548 -4.285 -29.591 1.00 95.31 388 SER A O 1
ATOM 3011 N N . ILE A 1 389 ? 25.713 -4.577 -30.086 1.00 94.88 389 ILE A N 1
ATOM 3012 C CA . ILE A 1 389 ? 25.462 -5.044 -31.459 1.00 94.88 389 ILE A CA 1
ATOM 3013 C C . ILE A 1 389 ? 24.646 -6.336 -31.457 1.00 94.88 389 ILE A C 1
ATOM 3015 O O . ILE A 1 389 ? 23.728 -6.494 -32.265 1.00 94.88 389 ILE A O 1
ATOM 3019 N N . LYS A 1 390 ? 24.987 -7.278 -30.571 1.00 95.19 390 LYS A N 1
ATOM 3020 C CA . LYS A 1 390 ? 24.290 -8.562 -30.456 1.00 95.19 390 LYS A CA 1
ATOM 3021 C C . LYS A 1 390 ? 22.832 -8.368 -30.045 1.00 95.19 390 LYS A C 1
ATOM 3023 O O . LYS A 1 390 ? 21.967 -9.016 -30.629 1.00 95.19 390 LYS A O 1
ATOM 3028 N N . LEU A 1 391 ? 22.569 -7.481 -29.084 1.00 94.12 391 LEU A N 1
ATOM 3029 C CA . LEU A 1 391 ? 21.224 -7.156 -28.616 1.00 94.12 391 LEU A CA 1
ATOM 3030 C C . LEU A 1 391 ? 20.375 -6.504 -29.715 1.00 94.12 391 LEU A C 1
ATOM 3032 O O . LEU A 1 391 ? 19.225 -6.891 -29.887 1.00 94.12 391 LEU A O 1
ATOM 3036 N N . MET A 1 392 ? 20.945 -5.562 -30.472 1.00 94.88 392 MET A N 1
ATOM 3037 C CA . MET A 1 392 ? 20.223 -4.797 -31.499 1.00 94.88 392 MET A CA 1
ATOM 3038 C C . MET A 1 392 ? 20.006 -5.557 -32.811 1.00 94.88 392 MET A C 1
ATOM 3040 O O . MET A 1 392 ? 19.102 -5.223 -33.574 1.00 94.88 392 MET A O 1
ATOM 3044 N N . ARG A 1 393 ? 20.812 -6.594 -33.084 1.00 93.94 393 ARG A N 1
ATOM 3045 C CA . ARG A 1 393 ? 20.811 -7.342 -34.353 1.00 93.94 393 ARG A CA 1
ATOM 3046 C C . ARG A 1 393 ? 19.420 -7.717 -34.895 1.00 93.94 393 ARG A C 1
ATOM 3048 O O . ARG A 1 393 ? 19.230 -7.511 -36.090 1.00 93.94 393 ARG A O 1
ATOM 3055 N N . PRO A 1 394 ? 18.478 -8.268 -34.104 1.00 94.31 394 PRO A N 1
ATOM 3056 C CA . PRO A 1 394 ? 17.179 -8.676 -34.635 1.00 94.31 394 PRO A CA 1
ATOM 3057 C C . PRO A 1 394 ? 16.207 -7.507 -34.861 1.00 94.31 394 PRO A C 1
ATOM 3059 O O . PRO A 1 394 ? 15.163 -7.720 -35.463 1.00 94.31 394 PRO A O 1
ATOM 3062 N N . PHE A 1 395 ? 16.531 -6.292 -34.406 1.00 94.31 395 PHE A N 1
ATOM 3063 C CA . PHE A 1 395 ? 15.600 -5.159 -34.388 1.00 94.31 395 PHE A CA 1
ATOM 3064 C C . PHE A 1 395 ? 15.932 -4.057 -35.398 1.00 94.31 395 PHE A C 1
ATOM 3066 O O . PHE A 1 395 ? 15.084 -3.207 -35.650 1.00 94.31 395 PHE A O 1
ATOM 3073 N N . TRP A 1 396 ? 17.133 -4.055 -35.992 1.00 93.81 396 TRP A N 1
ATOM 3074 C CA . TRP A 1 396 ? 17.596 -2.958 -36.854 1.00 93.81 396 TRP A CA 1
ATOM 3075 C C . TRP A 1 396 ? 16.604 -2.566 -37.948 1.00 93.81 396 TRP A C 1
ATOM 3077 O O . TRP A 1 396 ? 16.338 -1.382 -38.117 1.00 93.81 396 TRP A O 1
ATOM 3087 N N . GLU A 1 397 ? 16.025 -3.542 -38.645 1.00 91.44 397 GLU A N 1
ATOM 3088 C CA . GLU A 1 397 ? 15.104 -3.284 -39.759 1.00 91.44 397 GLU A CA 1
ATOM 3089 C C . GLU A 1 397 ? 13.735 -2.763 -39.309 1.00 91.44 397 GLU A C 1
ATOM 3091 O O . GLU A 1 397 ? 13.076 -2.041 -40.053 1.00 91.44 397 GLU A O 1
ATOM 3096 N N . ALA A 1 398 ? 13.312 -3.094 -38.089 1.00 91.69 398 ALA A N 1
ATOM 3097 C CA . ALA A 1 398 ? 12.014 -2.688 -37.559 1.00 91.69 398 ALA A CA 1
ATOM 3098 C C . ALA A 1 398 ? 12.048 -1.289 -36.916 1.00 91.69 398 ALA A C 1
ATOM 3100 O O . ALA A 1 398 ? 11.032 -0.609 -36.840 1.00 91.69 398 ALA A O 1
ATOM 3101 N N . LEU A 1 399 ? 13.222 -0.825 -36.478 1.00 91.56 399 LEU A N 1
ATOM 3102 C CA . LEU A 1 399 ? 13.379 0.501 -35.883 1.00 91.56 399 LEU A CA 1
ATOM 3103 C C . LEU A 1 399 ? 13.258 1.619 -36.928 1.00 91.56 399 LEU A C 1
ATOM 3105 O O . LEU A 1 399 ? 13.693 1.470 -38.071 1.00 91.56 399 LEU A O 1
ATOM 3109 N N . THR A 1 400 ? 12.744 2.776 -36.507 1.00 91.25 400 THR A N 1
ATOM 3110 C CA . THR A 1 400 ? 12.729 4.004 -37.321 1.00 91.25 400 THR A CA 1
ATOM 3111 C C . THR A 1 400 ? 14.147 4.535 -37.552 1.00 91.25 400 THR A C 1
ATOM 3113 O O . THR A 1 400 ? 15.068 4.228 -36.792 1.00 91.25 400 THR A O 1
ATOM 3116 N N . LEU A 1 401 ? 14.329 5.386 -38.568 1.00 91.19 401 LEU A N 1
ATOM 3117 C CA . LEU A 1 401 ? 15.631 5.998 -38.866 1.00 91.19 401 LEU A CA 1
ATOM 3118 C C . LEU A 1 401 ? 16.214 6.742 -37.651 1.00 91.19 401 LEU A C 1
ATOM 3120 O O . LEU A 1 401 ? 17.399 6.602 -37.355 1.00 91.19 401 LEU A O 1
ATOM 3124 N N . HIS A 1 402 ? 15.373 7.474 -36.912 1.00 90.94 402 HIS A N 1
ATOM 3125 C CA . HIS A 1 402 ? 15.785 8.178 -35.698 1.00 90.94 402 HIS A CA 1
ATOM 3126 C C . HIS A 1 402 ? 16.307 7.213 -34.623 1.00 90.94 402 HIS A C 1
ATOM 3128 O O . HIS A 1 402 ? 17.414 7.392 -34.117 1.00 90.94 402 HIS A O 1
ATOM 3134 N N . HIS A 1 403 ? 15.566 6.142 -34.325 1.00 92.81 403 HIS A N 1
ATOM 3135 C CA . HIS A 1 403 ? 15.983 5.148 -33.333 1.00 92.81 403 HIS A CA 1
ATOM 3136 C C . HIS A 1 403 ? 17.273 4.425 -33.729 1.00 92.81 403 HIS A C 1
ATOM 3138 O O . HIS A 1 403 ? 18.124 4.175 -32.873 1.00 92.81 403 HIS A O 1
ATOM 3144 N N . ARG A 1 404 ? 17.454 4.123 -35.022 1.00 94.31 404 ARG A N 1
ATOM 3145 C CA . ARG A 1 404 ? 18.710 3.552 -35.531 1.00 94.31 404 ARG A CA 1
ATOM 3146 C C . ARG A 1 404 ? 19.877 4.510 -35.316 1.00 94.31 404 ARG A C 1
ATOM 3148 O O . ARG A 1 404 ? 20.922 4.072 -34.843 1.00 94.31 404 ARG A O 1
ATOM 3155 N N . ALA A 1 405 ? 19.699 5.796 -35.624 1.00 92.81 405 ALA A N 1
ATOM 3156 C CA . ALA A 1 405 ? 20.733 6.813 -35.439 1.00 92.81 405 ALA A CA 1
ATOM 3157 C C . ALA A 1 405 ? 21.166 6.916 -33.972 1.00 92.81 405 ALA A C 1
ATOM 3159 O O . ALA A 1 405 ? 22.348 6.748 -33.678 1.00 92.81 405 ALA A O 1
ATOM 3160 N N . VAL A 1 406 ? 20.206 7.053 -33.052 1.00 93.69 406 VAL A N 1
ATOM 3161 C CA . VAL A 1 406 ? 20.470 7.113 -31.604 1.00 93.69 406 VAL A CA 1
ATOM 3162 C C . VAL A 1 406 ? 21.197 5.856 -31.115 1.00 93.69 406 VAL A C 1
ATOM 3164 O O . VAL A 1 406 ? 22.199 5.949 -30.405 1.00 93.69 406 VAL A O 1
ATOM 3167 N N . ALA A 1 407 ? 20.754 4.668 -31.536 1.00 94.44 407 ALA A N 1
ATOM 3168 C CA . ALA A 1 407 ? 21.412 3.417 -31.169 1.00 94.44 407 ALA A CA 1
ATOM 3169 C C . ALA A 1 407 ? 22.862 3.353 -31.670 1.00 94.44 407 ALA A C 1
ATOM 3171 O O . ALA A 1 407 ? 23.759 2.932 -30.941 1.00 94.44 407 ALA A O 1
ATOM 3172 N N . LEU A 1 408 ? 23.107 3.761 -32.916 1.00 95.69 408 LEU A N 1
ATOM 3173 C CA . LEU A 1 408 ? 24.439 3.742 -33.517 1.00 95.69 408 LEU A CA 1
ATOM 3174 C C . LEU A 1 408 ? 25.368 4.786 -32.892 1.00 95.69 408 LEU A C 1
ATOM 3176 O O . LEU A 1 408 ? 26.561 4.515 -32.754 1.00 95.69 408 LEU A O 1
ATOM 3180 N N . ASP A 1 409 ? 24.855 5.942 -32.476 1.00 95.50 409 ASP A N 1
ATOM 3181 C CA . ASP A 1 409 ? 25.618 6.928 -31.706 1.00 95.50 409 ASP A CA 1
ATOM 3182 C C . ASP A 1 409 ? 26.000 6.371 -30.326 1.00 95.50 409 ASP A C 1
ATOM 3184 O O . ASP A 1 409 ? 27.178 6.391 -29.956 1.00 95.50 409 ASP A O 1
ATOM 3188 N N . ALA A 1 410 ? 25.049 5.753 -29.620 1.00 94.81 410 ALA A N 1
ATOM 3189 C CA . ALA A 1 410 ? 25.294 5.113 -28.328 1.00 94.81 410 ALA A CA 1
ATOM 3190 C C . ALA A 1 410 ? 26.292 3.942 -28.415 1.00 94.81 410 ALA A C 1
ATOM 3192 O O . ALA A 1 410 ? 27.116 3.759 -27.519 1.00 94.81 410 ALA A O 1
ATOM 3193 N N . ILE A 1 411 ? 26.258 3.148 -29.492 1.00 96.00 411 ILE A N 1
ATOM 3194 C CA . ILE A 1 411 ? 27.243 2.082 -29.744 1.00 96.00 411 ILE A CA 1
ATOM 3195 C C . ILE A 1 411 ? 28.607 2.683 -30.098 1.00 96.00 411 ILE A C 1
ATOM 3197 O O . ILE A 1 411 ? 29.632 2.204 -29.615 1.00 96.00 411 ILE A O 1
ATOM 3201 N N . SER A 1 412 ? 28.635 3.746 -30.905 1.00 95.25 412 SER A N 1
ATOM 3202 C CA . SER A 1 412 ? 29.874 4.408 -31.318 1.00 95.25 412 SER A CA 1
ATOM 3203 C C . SER A 1 412 ? 30.651 4.979 -30.132 1.00 95.25 412 SER A C 1
ATOM 3205 O O . SER A 1 412 ? 31.879 4.940 -30.143 1.00 95.25 412 SER A O 1
ATOM 3207 N N . ALA A 1 413 ? 29.962 5.457 -29.092 1.00 94.75 413 ALA A N 1
ATOM 3208 C CA . ALA A 1 413 ? 30.586 5.946 -27.860 1.00 94.75 413 ALA A CA 1
ATOM 3209 C C . ALA A 1 413 ? 31.365 4.862 -27.084 1.00 94.75 413 ALA A C 1
ATOM 3211 O O . ALA A 1 413 ? 32.153 5.183 -26.198 1.00 94.75 413 ALA A O 1
ATOM 3212 N N . LYS A 1 414 ? 31.160 3.580 -27.414 1.00 94.56 414 LYS A N 1
ATOM 3213 C CA . LYS A 1 414 ? 31.770 2.420 -26.741 1.00 94.56 414 LYS A CA 1
ATOM 3214 C C . LYS A 1 414 ? 32.959 1.835 -27.497 1.00 94.56 414 LYS A C 1
ATOM 3216 O O . LYS A 1 414 ? 33.540 0.852 -27.051 1.00 94.56 414 LYS A O 1
ATOM 3221 N N . VAL A 1 415 ? 33.279 2.391 -28.661 1.00 94.25 415 VAL A N 1
ATOM 3222 C CA . VAL A 1 415 ? 34.359 1.915 -29.523 1.00 94.25 415 VAL A CA 1
ATOM 3223 C C . VAL A 1 415 ? 35.706 2.264 -28.899 1.00 94.25 415 VAL A C 1
ATOM 3225 O O . VAL A 1 415 ? 36.014 3.439 -28.705 1.00 94.25 415 VAL A O 1
ATOM 3228 N N . VAL A 1 416 ? 36.540 1.257 -28.646 1.00 93.81 416 VAL A N 1
ATOM 3229 C CA . VAL A 1 416 ? 37.864 1.439 -28.030 1.00 93.81 416 VAL A CA 1
ATOM 3230 C C . VAL A 1 416 ? 39.014 1.039 -28.956 1.00 93.81 416 VAL A C 1
ATOM 3232 O O . VAL A 1 416 ? 40.141 1.490 -28.757 1.00 93.81 416 VAL A O 1
ATOM 3235 N N . SER A 1 417 ? 38.746 0.259 -30.006 1.00 94.88 417 SER A N 1
ATOM 3236 C CA . SER A 1 417 ? 39.764 -0.265 -30.928 1.00 94.88 417 SER A CA 1
ATOM 3237 C C . SER A 1 417 ? 39.520 0.095 -32.400 1.00 94.88 417 SER A C 1
ATOM 3239 O O . SER A 1 417 ? 38.420 0.453 -32.818 1.00 94.88 417 SER A O 1
ATOM 3241 N N . GLU A 1 418 ? 40.566 -0.009 -33.223 1.00 93.88 418 GLU A N 1
ATOM 3242 C CA . GLU A 1 418 ? 40.488 0.263 -34.665 1.00 93.88 418 GLU A CA 1
ATOM 3243 C C . GLU A 1 418 ? 39.613 -0.757 -35.415 1.00 93.88 418 GLU A C 1
ATOM 3245 O O . GLU A 1 418 ? 38.858 -0.390 -36.318 1.00 93.88 418 GLU A O 1
ATOM 3250 N N . SER A 1 419 ? 39.631 -2.023 -34.988 1.00 94.44 419 SER A N 1
ATOM 3251 C CA . SER A 1 419 ? 38.752 -3.065 -35.528 1.00 94.44 419 SER A CA 1
ATOM 3252 C C . SER A 1 419 ? 37.273 -2.778 -35.234 1.00 94.44 419 SER A C 1
ATOM 3254 O O . SER A 1 419 ? 36.422 -2.950 -36.110 1.00 94.44 419 SER A O 1
ATOM 3256 N N . GLU A 1 420 ? 36.949 -2.274 -34.041 1.00 95.12 420 GLU A N 1
ATOM 3257 C CA . GLU A 1 420 ? 35.597 -1.825 -33.691 1.00 95.12 420 GLU A CA 1
ATOM 3258 C C . GLU A 1 420 ? 35.186 -0.569 -34.465 1.00 95.12 420 GLU A C 1
ATOM 3260 O O . GLU A 1 420 ? 34.048 -0.505 -34.925 1.00 95.12 420 GLU A O 1
ATOM 3265 N N . ARG A 1 421 ? 36.096 0.391 -34.707 1.00 94.38 421 ARG A N 1
ATOM 3266 C CA . ARG A 1 421 ? 35.817 1.551 -35.584 1.00 94.38 421 ARG A CA 1
ATOM 3267 C C . ARG A 1 421 ? 35.436 1.108 -36.991 1.00 94.38 421 ARG A C 1
ATOM 3269 O O . ARG A 1 421 ? 34.466 1.618 -37.551 1.00 94.38 421 ARG A O 1
ATOM 3276 N N . HIS A 1 422 ? 36.162 0.140 -37.553 1.00 94.81 422 HIS A N 1
ATOM 3277 C CA . HIS A 1 422 ? 35.841 -0.411 -38.867 1.00 94.81 422 HIS A CA 1
ATOM 3278 C C . HIS A 1 422 ? 34.460 -1.086 -38.877 1.00 94.81 422 HIS A C 1
ATOM 3280 O O . HIS A 1 422 ? 33.637 -0.803 -39.747 1.00 94.81 422 HIS A O 1
ATOM 3286 N N . ARG A 1 423 ? 34.155 -1.912 -37.867 1.00 96.00 423 ARG A N 1
ATOM 3287 C CA . ARG A 1 423 ? 32.831 -2.542 -37.712 1.00 96.00 423 ARG A CA 1
ATOM 3288 C C . ARG A 1 423 ? 31.711 -1.517 -37.516 1.00 96.00 423 ARG A C 1
ATOM 3290 O O . ARG A 1 423 ? 30.632 -1.693 -38.073 1.00 96.00 423 ARG A O 1
ATOM 3297 N N . MET A 1 424 ? 31.961 -0.445 -36.766 1.00 95.88 424 MET A N 1
ATOM 3298 C CA . MET A 1 424 ? 31.005 0.643 -36.553 1.00 95.88 424 MET A CA 1
ATOM 3299 C C . MET A 1 424 ? 30.692 1.377 -37.860 1.00 95.88 424 MET A C 1
ATOM 3301 O O . MET A 1 424 ? 29.530 1.679 -38.125 1.00 95.88 424 MET A O 1
ATOM 3305 N N . LYS A 1 425 ? 31.704 1.607 -38.707 1.00 94.62 425 LYS A N 1
ATOM 3306 C CA . LYS A 1 425 ? 31.515 2.184 -40.044 1.00 94.62 425 LYS A CA 1
ATOM 3307 C C . LYS A 1 425 ? 30.600 1.308 -40.903 1.00 94.62 425 LYS A C 1
ATOM 3309 O O . LYS A 1 425 ? 29.606 1.806 -41.413 1.00 94.62 425 LYS A O 1
ATOM 3314 N N . LEU A 1 426 ? 30.864 -0.001 -40.959 1.00 95.06 426 LEU A N 1
ATOM 3315 C CA . LEU A 1 426 ? 30.013 -0.956 -41.684 1.00 95.06 426 LEU A CA 1
ATOM 3316 C C . LEU A 1 426 ? 28.567 -0.979 -41.162 1.00 95.06 426 LEU A C 1
ATOM 3318 O O . LEU A 1 426 ? 27.634 -1.122 -41.945 1.00 95.06 426 LEU A O 1
ATOM 3322 N N . LEU A 1 427 ? 28.366 -0.844 -39.845 1.00 93.94 427 LEU A N 1
ATOM 3323 C CA . LEU A 1 427 ? 27.026 -0.765 -39.256 1.00 93.94 427 LEU A CA 1
ATOM 3324 C C . LEU A 1 427 ? 26.292 0.520 -39.653 1.00 93.94 427 LEU A C 1
ATOM 3326 O O . LEU A 1 427 ? 25.114 0.448 -39.993 1.00 93.94 427 LEU A O 1
ATOM 3330 N N . ARG A 1 428 ? 26.969 1.677 -39.633 1.00 94.25 428 ARG A N 1
ATOM 3331 C CA . ARG A 1 428 ? 26.377 2.950 -40.077 1.00 94.25 428 ARG A CA 1
ATOM 3332 C C . ARG A 1 428 ? 26.021 2.908 -41.557 1.00 94.25 428 ARG A C 1
ATOM 3334 O O . ARG A 1 428 ? 24.891 3.233 -41.901 1.00 94.25 428 ARG A O 1
ATOM 3341 N N . ASP A 1 429 ? 26.943 2.436 -42.392 1.00 93.56 429 ASP A N 1
ATOM 3342 C CA . ASP A 1 429 ? 26.739 2.343 -43.840 1.00 93.56 429 ASP A CA 1
ATOM 3343 C C . ASP A 1 429 ? 25.567 1.426 -44.204 1.00 93.56 429 ASP A C 1
ATOM 3345 O O . ASP A 1 429 ? 24.925 1.636 -45.223 1.00 93.56 429 ASP A O 1
ATOM 3349 N N . ARG A 1 430 ? 25.283 0.414 -43.375 1.00 93.44 430 ARG A N 1
ATOM 3350 C CA . ARG A 1 430 ? 24.195 -0.540 -43.605 1.00 93.44 430 ARG A CA 1
ATOM 3351 C C . ARG A 1 430 ? 22.825 -0.065 -43.117 1.00 93.44 430 ARG A C 1
ATOM 3353 O O . ARG A 1 430 ? 21.825 -0.500 -43.674 1.00 93.44 430 ARG A O 1
ATOM 3360 N N . TYR A 1 431 ? 22.766 0.698 -42.025 1.00 91.31 431 TYR A N 1
ATOM 3361 C CA . TYR A 1 431 ? 21.502 0.958 -41.318 1.00 91.31 431 TYR A CA 1
ATOM 3362 C C . TYR A 1 431 ? 21.077 2.434 -41.281 1.00 91.31 431 TYR A C 1
ATOM 3364 O O . TYR A 1 431 ? 19.973 2.711 -40.804 1.00 91.31 431 TYR A O 1
ATOM 3372 N N . LEU A 1 432 ? 21.913 3.365 -41.761 1.00 86.56 432 LEU A N 1
ATOM 3373 C CA . LEU A 1 432 ? 21.583 4.796 -41.895 1.00 86.56 432 LEU A CA 1
ATOM 3374 C C . LEU A 1 432 ? 21.555 5.304 -43.336 1.00 86.56 432 LEU A C 1
ATOM 3376 O O . LEU A 1 432 ? 20.909 6.321 -43.586 1.00 86.56 432 LEU A O 1
ATOM 3380 N N . ASN A 1 433 ? 22.249 4.619 -44.242 1.00 74.56 433 ASN A N 1
ATOM 3381 C CA . ASN A 1 433 ? 22.187 4.852 -45.683 1.00 74.56 433 ASN A CA 1
ATOM 3382 C C . ASN A 1 433 ? 21.285 3.795 -46.316 1.00 74.56 433 ASN A C 1
ATOM 3384 O O . ASN A 1 433 ? 20.637 4.132 -47.330 1.00 74.56 433 ASN A O 1
#

Mean predicted aligned error: 16.26 Å